Protein AF-0000000080184514 (afdb_homodimer)

Sequence (756 aa):
MTHKMFSLVLEAVDRIAASKIPPVKVVRAIERARHHLGQLQRRTVPASVGLLEMVIDGWVAQSITAAADLGVADALAQGPLSVEDLALAVDADVDALSRLMRALSTRGIFRRCRDGRYDLTPLAQPLRRDARISLAGWVRWAGSPQMRELWSHLSEGIRAGRCRSVEMQGQHLFDYLAGEPELHEIFNSAMTSVSELSLAPLMAAYDFNPYRTIVDVGGGHGRLLAAILAAAPKSHGILFDMPQVLAGAPTELGKHGISQRVRLVKGSFFDEVIPVGGDAYVIKDVLHDWPDQDASRILRNVRAAAGPGKHLLVIEPVIPQHNREFAGNWLDLDMFVTAGTRLRTADQYRELLERAGFQLKRVVETVSAFSVLEAEAIMTHKMFSLVLEAVDRIAASKIPPVKVVRAIERARHHLGQLQRRTVPASVGLLEMVIDGWVAQSITAAADLGVADALAQGPLSVEDLALAVDADVDALSRLMRALSTRGIFRRCRDGRYDLTPLAQPLRRDARISLAGWVRWAGSPQMRELWSHLSEGIRAGRCRSVEMQGQHLFDYLAGEPELHEIFNSAMTSVSELSLAPLMAAYDFNPYRTIVDVGGGHGRLLAAILAAAPKSHGILFDMPQVLAGAPTELGKHGISQRVRLVKGSFFDEVIPVGGDAYVIKDVLHDWPDQDASRILRNVRAAAGPGKHLLVIEPVIPQHNREFAGNWLDLDMFVTAGTRLRTADQYRELLERAGFQLKRVVETVSAFSVLEAEAI

InterPro domains:
  IPR001077 O-methyltransferase, C-terminal domain [PF00891] (151-359)
  IPR012967 Caffeic acid 3-O-methyltransferase-like, dimerisation domain [PF08100] (59-125)
  IPR016461 O-methyltransferase-like [PIRSF005739] (49-372)
  IPR016461 O-methyltransferase-like [PS51683] (52-377)
  IPR029063 S-adenosyl-L-methionine-dependent methyltransferase superfamily [G3DSA:3.40.50.150] (192-360)
  IPR029063 S-adenosyl-L-methionine-dependent methyltransferase superfamily [SSF53335] (133-373)
  IPR036388 Winged helix-like DNA-binding domain superfamily [G3DSA:1.10.10.10] (38-140)
  IPR036390 Winged helix DNA-binding domain superfamily [SSF46785] (52-130)

Organism: NCBI:txid722731

Solvent-accessible surface area (backbone atoms only — not comparable to full-atom values): 37688 Å² total; per-residue (Å²): 112,68,66,59,37,47,51,46,44,54,49,35,28,50,45,61,71,70,45,92,78,73,58,46,72,57,49,51,51,41,50,52,36,48,51,52,48,51,53,53,59,48,49,53,42,58,36,59,58,44,44,48,51,46,45,48,30,28,56,51,19,44,49,52,18,27,38,40,72,46,36,49,45,53,66,24,68,87,42,66,34,42,54,63,56,45,17,63,73,43,60,33,21,46,66,42,42,43,50,51,51,54,38,40,23,29,72,51,38,30,38,72,44,94,88,63,25,36,30,70,29,72,44,29,46,22,39,14,78,83,36,94,64,25,41,27,29,34,42,39,38,65,43,27,54,69,50,44,54,35,54,45,43,44,48,61,17,27,38,69,52,45,29,54,43,39,61,72,59,72,35,56,58,68,58,50,33,69,78,31,63,70,60,34,50,31,44,52,40,16,52,52,29,59,50,57,65,41,47,64,35,44,61,73,58,48,85,60,63,87,34,51,29,35,30,28,48,61,37,51,39,31,67,66,57,49,54,49,38,67,74,11,76,83,33,33,38,35,41,28,20,41,61,82,49,41,69,50,19,63,61,52,26,50,76,68,71,42,52,89,44,43,47,82,43,73,36,45,63,81,81,39,82,52,78,63,78,34,45,26,37,34,37,53,79,50,56,46,73,32,48,71,71,57,33,35,49,38,43,35,42,48,37,69,27,44,36,71,74,20,36,36,36,39,34,36,51,52,49,68,91,67,68,59,75,52,72,49,41,54,51,25,51,47,29,26,33,55,60,58,21,40,61,41,38,66,65,54,47,41,54,48,34,46,77,27,37,26,44,68,73,50,74,44,70,30,70,43,70,41,26,39,38,37,25,32,27,95,111,70,66,60,37,48,51,46,44,53,50,34,27,51,43,58,71,69,45,91,79,72,58,49,72,58,51,52,51,40,49,52,34,47,51,51,50,52,53,52,58,48,47,52,42,58,37,57,57,44,43,49,51,46,44,47,29,28,56,51,20,43,50,52,18,28,39,42,72,45,36,49,44,52,67,24,68,86,39,65,34,43,55,62,58,45,16,63,73,44,60,34,21,47,68,43,43,45,50,52,50,53,38,40,24,29,73,51,39,30,38,72,44,94,88,63,25,37,32,68,30,73,45,28,43,22,38,13,78,83,34,94,63,25,40,28,29,36,42,38,38,64,43,26,54,69,50,44,53,36,54,48,41,45,46,62,17,27,38,68,52,44,31,54,44,39,60,72,59,72,36,56,58,70,59,50,31,70,77,30,64,70,58,33,52,30,43,52,40,16,53,52,30,58,49,57,66,40,47,63,34,45,62,72,58,48,84,61,62,87,35,52,28,35,30,29,49,60,37,51,38,31,66,65,57,49,54,49,39,68,74,12,76,83,34,35,36,34,41,30,21,40,60,81,50,41,69,50,18,62,62,52,26,49,76,70,72,43,51,91,44,44,47,81,42,73,35,44,64,80,81,38,84,51,80,62,78,34,45,27,37,36,37,53,80,50,56,47,74,33,49,71,71,56,33,34,48,36,43,34,42,47,36,67,26,45,37,71,74,19,36,36,36,39,36,37,50,52,47,68,92,67,67,60,74,54,72,49,44,54,51,24,52,48,29,26,35,55,59,58,22,40,62,43,36,64,65,55,47,40,52,49,34,46,76,28,38,26,44,69,72,48,76,44,70,32,70,42,70,41,24,39,37,37,25,33,27,93

Foldseek 3Di:
DLVVLVVLLVVLVVDVVPDDFDDQVSLVSNLVSVQVVVVVVLVVDPVVVSVVVVVCVVVVLLLLLVCLVLQQQVLQVVHWDALVVSCVVSVHDSVVSLVSQVVNVVVVQWPQDPVRTIHGDPNVQLSHPPHPQHQSLQSNLCNPPLLVVLVVCLVVCVVVVAACQCVVVVDFLVVSVVVPVVSVVSVVVNVVNVVVVCQVQVLVFDQPQVWAEEEEAQCFLCLNVLSNCVSHVNHAYEYEEAPVRPVNNCVNNVVSPCNVRYHYDHDDLQPDQRAADTLEYEYEPPLQLDALVSSLSSLLSVLVRYDFFGKYKYKYQADDPDDGDAPQVVVQSSSRSRRVGGHYHPVRVQVSNVSSQKHFDDWTDTSHSIIITMIGGD/DLVVLVVLLVVLVVDVVPDDFDDQVSLVSNLVSVQVVVVVVLVVDPVVVSVVVVVCVVVVLLLLLVCLVLQQQVLQVVHWDALVVSCVVSVHDSVVSLVSQVVNVVVVQWPQDPVRTIHGDPNVQLSHPPHPQHQSLQSNLCNPPLLVVLVVCLVVCVVVVAACQCVVVVDFLVVSVVVPVVSVVSVVSNVVNVVVVCQVQVLVFDQPQVWAEEEEAQCFLCLNVLSNCVSHVNHAYEYEEAPVRPVNNCVNNVVSPCNVRYHYDHDDLQPDQRAADTLEYEYEPPLQLDALVSSLSSLLSVLVRYDFFGKYKYKYQADDPDDGDAPQVVVQSSSRSRRVGGHYHPVRVQVSNVSSQKHFDDWTDTSHSIIIGMIGGD

Radius of gyration: 28.35 Å; Cα contacts (8 Å, |Δi|>4): 1450; chains: 2; bounding box: 57×87×60 Å

Nearest PDB structures (foldseek):
  3gwz-assembly1_A  TM=9.069E-01  e=3.059E-30  Streptomyces lavendulae
  6clw-assembly1_A  TM=8.651E-01  e=8.054E-27  Streptomyces sp. CB03234
  7clf-assembly1_A  TM=8.806E-01  e=1.704E-23  Serratia marcescens
  4qvg-assembly1_A  TM=7.622E-01  e=1.685E-21  Streptosporangium sibiricum
  2r3s-assembly1_A  TM=8.358E-01  e=1.194E-18  Nostoc punctiforme PCC 73102

Structure (mmCIF, N/CA/C/O backbone):
data_AF-0000000080184514-model_v1
#
loop_
_entity.id
_entity.type
_entity.pdbx_description
1 polymer Hydroxyneurosporene-O-methyltransferase
#
loop_
_atom_site.group_PDB
_atom_site.id
_atom_site.type_symbol
_atom_site.label_atom_id
_atom_site.label_alt_id
_atom_site.label_comp_id
_atom_site.label_asym_id
_atom_site.label_entity_id
_atom_site.label_seq_id
_atom_site.pdbx_PDB_ins_code
_atom_site.Cartn_x
_atom_site.Cartn_y
_atom_site.Cartn_z
_atom_site.occupancy
_atom_site.B_iso_or_equiv
_atom_site.auth_seq_id
_atom_site.auth_comp_id
_atom_site.auth_asym_id
_atom_site.auth_atom_id
_atom_site.pdbx_PDB_model_num
ATOM 1 N N . MET A 1 1 ? -3.578 -16.391 26.484 1 45.56 1 MET A N 1
ATOM 2 C CA . MET A 1 1 ? -3.701 -16.531 25.031 1 45.56 1 MET A CA 1
ATOM 3 C C . MET A 1 1 ? -2.674 -15.664 24.312 1 45.56 1 MET A C 1
ATOM 5 O O . MET A 1 1 ? -1.978 -16.141 23.422 1 45.56 1 MET A O 1
ATOM 9 N N . THR A 1 2 ? -2.445 -14.516 24.953 1 51.78 2 THR A N 1
ATOM 10 C CA . THR A 1 2 ? -1.525 -13.555 24.344 1 51.78 2 THR A CA 1
ATOM 11 C C . THR A 1 2 ? -0.079 -14.008 24.531 1 51.78 2 THR A C 1
ATOM 13 O O . THR A 1 2 ? 0.718 -13.945 23.594 1 51.78 2 THR A O 1
ATOM 16 N N . HIS A 1 3 ? 0.178 -14.531 25.641 1 51.84 3 HIS A N 1
ATOM 17 C CA . HIS A 1 3 ? 1.541 -14.969 25.922 1 51.84 3 HIS A CA 1
ATOM 18 C C . HIS A 1 3 ? 1.922 -16.172 25.062 1 51.84 3 HIS A C 1
ATOM 20 O O . HIS A 1 3 ? 3.049 -16.266 24.578 1 51.84 3 HIS A O 1
ATOM 26 N N . LYS A 1 4 ? 1.099 -17.125 24.875 1 51.69 4 LYS A N 1
ATOM 27 C CA . LYS A 1 4 ? 1.35 -18.312 24.078 1 51.69 4 LYS A CA 1
ATOM 28 C C . LYS A 1 4 ? 1.573 -17.953 22.609 1 51.69 4 LYS A C 1
ATOM 30 O O . LYS A 1 4 ? 2.426 -18.547 21.953 1 51.69 4 LYS A O 1
ATOM 35 N N . MET A 1 5 ? 0.848 -16.953 22.312 1 54.66 5 MET A N 1
ATOM 36 C CA . MET A 1 5 ? 0.984 -16.516 20.922 1 54.66 5 MET A CA 1
ATOM 37 C C . MET A 1 5 ? 2.367 -15.922 20.672 1 54.66 5 MET A C 1
ATOM 39 O O . MET A 1 5 ? 2.979 -16.172 19.641 1 54.66 5 MET A O 1
ATOM 43 N N . PHE A 1 6 ? 2.852 -15.289 21.688 1 55.69 6 PHE A N 1
ATOM 44 C CA . PHE A 1 6 ? 4.168 -14.68 21.562 1 55.69 6 PHE A CA 1
ATOM 45 C C . PHE A 1 6 ? 5.258 -15.742 21.531 1 55.69 6 PHE A C 1
ATOM 47 O O . PHE A 1 6 ? 6.219 -15.633 20.766 1 55.69 6 PHE A O 1
ATOM 54 N N . SER A 1 7 ? 5.066 -16.656 22.328 1 55.72 7 SER A N 1
ATOM 55 C CA . SER A 1 7 ? 6.02 -17.766 22.328 1 55.72 7 SER A CA 1
ATOM 56 C C . SER A 1 7 ? 6.047 -18.469 20.969 1 55.72 7 SER A C 1
ATOM 58 O O . SER A 1 7 ? 7.117 -18.828 20.484 1 55.72 7 SER A O 1
ATOM 60 N N . LEU A 1 8 ? 4.961 -18.531 20.438 1 53.28 8 LEU A N 1
ATOM 61 C CA . LEU A 1 8 ? 4.867 -19.172 19.125 1 53.28 8 LEU A CA 1
ATOM 62 C C . LEU A 1 8 ? 5.547 -18.312 18.062 1 53.28 8 LEU A C 1
ATOM 64 O O . LEU A 1 8 ? 6.215 -18.844 17.172 1 53.28 8 LEU A O 1
ATOM 68 N N . VAL A 1 9 ? 5.371 -17.047 18.25 1 56.41 9 VAL A N 1
ATOM 69 C CA . VAL A 1 9 ? 6.004 -16.141 17.297 1 56.41 9 VAL A CA 1
ATOM 70 C C . VAL A 1 9 ? 7.523 -16.219 17.422 1 56.41 9 VAL A C 1
ATOM 72 O O . VAL A 1 9 ? 8.234 -16.297 16.422 1 56.41 9 VAL A O 1
ATOM 75 N N . LEU A 1 10 ? 7.945 -16.281 18.641 1 57.5 10 LEU A N 1
ATOM 76 C CA . LEU A 1 10 ? 9.383 -16.359 18.875 1 57.5 10 LEU A CA 1
ATOM 77 C C . LEU A 1 10 ? 9.938 -17.703 18.375 1 57.5 10 LEU A C 1
ATOM 79 O O . LEU A 1 10 ? 11.008 -17.75 17.766 1 57.5 10 LEU A O 1
ATOM 83 N N . GLU A 1 11 ? 9.234 -18.75 18.562 1 55.47 11 GLU A N 1
ATOM 84 C CA . GLU A 1 11 ? 9.625 -20.047 18.047 1 55.47 11 GLU A CA 1
ATOM 85 C C . GLU A 1 11 ? 9.641 -20.062 16.531 1 55.47 11 GLU A C 1
ATOM 87 O O . GLU A 1 11 ? 10.523 -20.656 15.914 1 55.47 11 GLU A O 1
ATOM 92 N N . ALA A 1 12 ? 8.641 -19.391 16.031 1 55.38 12 ALA A N 1
ATOM 93 C CA . ALA A 1 12 ? 8.555 -19.312 14.578 1 55.38 12 ALA A CA 1
ATOM 94 C C . ALA A 1 12 ? 9.766 -18.594 13.992 1 55.38 12 ALA A C 1
ATOM 96 O O . ALA A 1 12 ? 10.344 -19.031 13 1 55.38 12 ALA A O 1
ATOM 97 N N . VAL A 1 13 ? 10.133 -17.562 14.656 1 54.91 13 VAL A N 1
ATOM 98 C CA . VAL A 1 13 ? 11.289 -16.797 14.211 1 54.91 13 VAL A CA 1
ATOM 99 C C . VAL A 1 13 ? 12.539 -17.672 14.25 1 54.91 13 VAL A C 1
ATOM 101 O O . VAL A 1 13 ? 13.336 -17.672 13.312 1 54.91 13 VAL A O 1
ATOM 104 N N . ASP A 1 14 ? 12.602 -18.391 15.242 1 51.69 14 ASP A N 1
ATOM 105 C CA . ASP A 1 14 ? 13.758 -19.266 15.414 1 51.69 14 ASP A CA 1
ATOM 106 C C . ASP A 1 14 ? 13.773 -20.359 14.359 1 51.69 14 ASP A C 1
ATOM 108 O O . ASP A 1 14 ? 14.836 -20.703 13.828 1 51.69 14 ASP A O 1
ATOM 112 N N . ARG A 1 15 ? 12.703 -20.906 14.07 1 50.72 15 ARG A N 1
ATOM 113 C CA . ARG A 1 15 ? 12.602 -22.016 13.125 1 50.72 15 ARG A CA 1
ATOM 114 C C . ARG A 1 15 ? 12.82 -21.547 11.695 1 50.72 15 ARG A C 1
ATOM 116 O O . ARG A 1 15 ? 13.43 -22.25 10.883 1 50.72 15 ARG A O 1
ATOM 123 N N . ILE A 1 16 ? 12.32 -20.531 11.438 1 51.72 16 ILE A N 1
ATOM 124 C CA . ILE A 1 16 ? 12.508 -19.969 10.102 1 51.72 16 ILE A CA 1
ATOM 125 C C . ILE A 1 16 ? 13.984 -19.641 9.883 1 51.72 16 ILE A C 1
ATOM 127 O O . ILE A 1 16 ? 14.516 -19.844 8.789 1 51.72 16 ILE A O 1
ATOM 131 N N . ALA A 1 17 ? 14.609 -19.297 10.984 1 50.69 17 ALA A N 1
ATOM 132 C CA . ALA A 1 17 ? 16.047 -19 10.906 1 50.69 17 ALA A CA 1
ATOM 133 C C . ALA A 1 17 ? 16.859 -20.281 10.727 1 50.69 17 ALA A C 1
ATOM 135 O O . ALA A 1 17 ? 17.938 -20.25 10.133 1 50.69 17 ALA A O 1
ATOM 136 N N . ALA A 1 18 ? 16.375 -21.391 11.352 1 46.69 18 ALA A N 1
ATOM 137 C CA . ALA A 1 18 ? 17.125 -22.641 11.398 1 46.69 18 ALA A CA 1
ATOM 138 C C . ALA A 1 18 ? 16.828 -23.516 10.18 1 46.69 18 ALA A C 1
ATOM 140 O O . ALA A 1 18 ? 17.625 -24.391 9.828 1 46.69 18 ALA A O 1
ATOM 141 N N . SER A 1 19 ? 15.602 -23.656 9.758 1 51.62 19 SER A N 1
ATOM 142 C CA . SER A 1 19 ? 15.234 -24.688 8.797 1 51.62 19 SER A CA 1
ATOM 143 C C . SER A 1 19 ? 15.18 -24.125 7.375 1 51.62 19 SER A C 1
ATOM 145 O O . SER A 1 19 ? 14.922 -22.938 7.18 1 51.62 19 SER A O 1
ATOM 147 N N . LYS A 1 20 ? 15.562 -25 6.453 1 60.94 20 LYS A N 1
ATOM 148 C CA . LYS A 1 20 ? 15.445 -24.781 5.02 1 60.94 20 LYS A CA 1
ATOM 149 C C . LYS A 1 20 ? 13.992 -24.531 4.617 1 60.94 20 LYS A C 1
ATOM 151 O O . LYS A 1 20 ? 13.664 -23.5 4.039 1 60.94 20 LYS A O 1
ATOM 156 N N . ILE A 1 21 ? 12.945 -25.484 4.543 1 65.88 21 ILE A N 1
ATOM 157 C CA . ILE A 1 21 ? 11.523 -25.359 4.27 1 65.88 21 ILE A CA 1
ATOM 158 C C . ILE A 1 21 ? 10.719 -26 5.395 1 65.88 21 ILE A C 1
ATOM 160 O O . ILE A 1 21 ? 10.664 -27.234 5.504 1 65.88 21 ILE A O 1
ATOM 164 N N . PRO A 1 22 ? 10.117 -25.219 6.266 1 69.06 22 PRO A N 1
ATOM 165 C CA . PRO A 1 22 ? 9.344 -25.766 7.375 1 69.06 22 PRO A CA 1
ATOM 166 C C . PRO A 1 22 ? 8.086 -26.5 6.91 1 69.06 22 PRO A C 1
ATOM 168 O O . PRO A 1 22 ? 7.613 -26.266 5.793 1 69.06 22 PRO A O 1
ATOM 171 N N . PRO A 1 23 ? 7.625 -27.531 7.73 1 71.19 23 PRO A N 1
ATOM 172 C CA . PRO A 1 23 ? 6.367 -28.219 7.41 1 71.19 23 PRO A CA 1
ATOM 173 C C . PRO A 1 23 ? 5.18 -27.266 7.332 1 71.19 23 PRO A C 1
ATOM 175 O O . PRO A 1 23 ? 5.152 -26.25 8.039 1 71.19 23 PRO A O 1
ATOM 178 N N . VAL A 1 24 ? 4.219 -27.641 6.574 1 75 24 VAL A N 1
ATOM 179 C CA . VAL A 1 24 ? 3.037 -26.828 6.309 1 75 24 VAL A CA 1
ATOM 180 C C . VAL A 1 24 ? 2.32 -26.516 7.621 1 75 24 VAL A C 1
ATOM 182 O O . VAL A 1 24 ? 1.886 -25.375 7.836 1 75 24 VAL A O 1
ATOM 185 N N . LYS A 1 25 ? 2.207 -27.5 8.461 1 74 25 LYS A N 1
ATOM 186 C CA . LYS A 1 25 ? 1.497 -27.312 9.727 1 74 25 LYS A CA 1
ATOM 187 C C . LYS A 1 25 ? 2.152 -26.219 10.57 1 74 25 LYS A C 1
ATOM 189 O O . LYS A 1 25 ? 1.463 -25.453 11.25 1 74 25 LYS A O 1
ATOM 194 N N . VAL A 1 26 ? 3.473 -26.172 10.508 1 70.75 26 VAL A N 1
ATOM 195 C CA . VAL A 1 26 ? 4.219 -25.172 11.273 1 70.75 26 VAL A CA 1
ATOM 196 C C . VAL A 1 26 ? 3.996 -23.797 10.664 1 70.75 26 VAL A C 1
ATOM 198 O O . VAL A 1 26 ? 3.762 -22.828 11.391 1 70.75 26 VAL A O 1
ATOM 201 N N . VAL A 1 27 ? 3.984 -23.766 9.352 1 74.81 27 VAL A N 1
ATOM 202 C CA . VAL A 1 27 ? 3.791 -22.5 8.664 1 74.81 27 VAL A CA 1
ATOM 203 C C . VAL A 1 27 ? 2.385 -21.969 8.938 1 74.81 27 VAL A C 1
ATOM 205 O O . VAL A 1 27 ? 2.199 -20.781 9.18 1 74.81 27 VAL A O 1
ATOM 208 N N . ARG A 1 28 ? 1.46 -22.859 9.023 1 75.56 28 ARG A N 1
ATOM 209 C CA . ARG A 1 28 ? 0.087 -22.438 9.297 1 75.56 28 ARG A CA 1
ATOM 210 C C . ARG A 1 28 ? -0.058 -21.938 10.727 1 75.56 28 ARG A C 1
ATOM 212 O O . ARG A 1 28 ? -0.806 -20.984 10.977 1 75.56 28 ARG A O 1
ATOM 219 N N . ALA A 1 29 ? 0.657 -22.531 11.609 1 71.69 29 ALA A N 1
ATOM 220 C CA . ALA A 1 29 ? 0.646 -22.078 13 1 71.69 29 ALA A CA 1
ATOM 221 C C . ALA A 1 29 ? 1.256 -20.672 13.117 1 71.69 29 ALA A C 1
ATOM 223 O O . ALA A 1 29 ? 0.744 -19.828 13.844 1 71.69 29 ALA A O 1
ATOM 224 N N . ILE A 1 30 ? 2.275 -20.531 12.32 1 72.75 30 ILE A N 1
ATOM 225 C CA . ILE A 1 30 ? 2.932 -19.219 12.312 1 72.75 30 ILE A CA 1
ATOM 226 C C . ILE A 1 30 ? 1.993 -18.172 11.711 1 72.75 30 ILE A C 1
ATOM 228 O O . ILE A 1 30 ? 1.881 -17.062 12.234 1 72.75 30 ILE A O 1
ATOM 232 N N . GLU A 1 31 ? 1.34 -18.578 10.719 1 74.81 31 GLU A N 1
ATOM 233 C CA . GLU A 1 31 ? 0.401 -17.672 10.07 1 74.81 31 GLU A CA 1
ATOM 234 C C . GLU A 1 31 ? -0.722 -17.281 11.031 1 74.81 31 GLU A C 1
ATOM 236 O O . GLU A 1 31 ? -1.146 -16.109 11.047 1 74.81 31 GLU A O 1
ATOM 241 N N . ARG A 1 32 ? -1.168 -18.203 11.797 1 74.56 32 ARG A N 1
ATOM 242 C CA . ARG A 1 32 ? -2.205 -17.906 12.789 1 74.56 32 ARG A CA 1
ATOM 243 C C . ARG A 1 32 ? -1.691 -16.969 13.859 1 74.56 32 ARG A C 1
ATOM 245 O O . ARG A 1 32 ? -2.383 -16.016 14.242 1 74.56 32 ARG A O 1
ATOM 252 N N . ALA A 1 33 ? -0.494 -17.234 14.305 1 71.06 33 ALA A N 1
ATOM 253 C CA . ALA A 1 33 ? 0.121 -16.375 15.32 1 71.06 33 ALA A CA 1
ATOM 254 C C . ALA A 1 33 ? 0.327 -14.961 14.789 1 71.06 33 ALA A C 1
ATOM 256 O O . ALA A 1 33 ? 0.065 -13.984 15.5 1 71.06 33 ALA A O 1
ATOM 257 N N . ARG A 1 34 ? 0.729 -14.984 13.562 1 73.25 34 ARG A N 1
ATOM 258 C CA . ARG A 1 34 ? 0.958 -13.688 12.922 1 73.25 34 ARG A CA 1
ATOM 259 C C . ARG A 1 34 ? -0.346 -12.914 12.781 1 73.25 34 ARG A C 1
ATOM 261 O O . ARG A 1 34 ? -0.372 -11.695 12.969 1 73.25 34 ARG A O 1
ATOM 268 N N . HIS A 1 35 ? -1.324 -13.633 12.445 1 72.19 35 HIS A N 1
ATOM 269 C CA . HIS A 1 35 ? -2.639 -13.008 12.312 1 72.19 35 HIS A CA 1
ATOM 270 C C . HIS A 1 35 ? -3.076 -12.367 13.625 1 72.19 35 HIS A C 1
ATOM 272 O O . HIS A 1 35 ? -3.498 -11.203 13.641 1 72.19 35 HIS A O 1
ATOM 278 N N . HIS A 1 36 ? -2.883 -12.984 14.672 1 70.5 36 HIS A N 1
ATOM 279 C CA . HIS A 1 36 ? -3.301 -12.477 15.977 1 70.5 36 HIS A CA 1
ATOM 280 C C . HIS A 1 36 ? -2.396 -11.336 16.438 1 70.5 36 HIS A C 1
ATOM 282 O O . HIS A 1 36 ? -2.867 -10.375 17.047 1 70.5 36 HIS A O 1
ATOM 288 N N . LEU A 1 37 ? -1.144 -11.461 16.125 1 70.25 37 LEU A N 1
ATOM 289 C CA . LEU A 1 37 ? -0.208 -10.391 16.453 1 70.25 37 LEU A CA 1
ATOM 290 C C . LEU A 1 37 ? -0.55 -9.117 15.68 1 70.25 37 LEU A C 1
ATOM 292 O O . LEU A 1 37 ? -0.468 -8.016 16.234 1 70.25 37 LEU A O 1
ATOM 296 N N . GLY A 1 38 ? -0.906 -9.312 14.469 1 72.25 38 GLY A N 1
ATOM 297 C CA . GLY A 1 38 ? -1.334 -8.18 13.664 1 72.25 38 GLY A CA 1
ATOM 298 C C . GLY A 1 38 ? -2.572 -7.496 14.211 1 72.25 38 GLY A C 1
ATOM 299 O O . GLY A 1 38 ? -2.648 -6.266 14.234 1 72.25 38 GLY A O 1
ATOM 300 N N . GLN A 1 39 ? -3.467 -8.344 14.703 1 70.56 39 GLN A N 1
ATOM 301 C CA . GLN A 1 39 ? -4.676 -7.797 15.305 1 70.56 39 GLN A CA 1
ATOM 302 C C . GLN A 1 39 ? -4.348 -7.012 16.578 1 70.56 39 GLN A C 1
ATOM 304 O O . GLN A 1 39 ? -4.922 -5.945 16.812 1 70.56 39 GLN A O 1
ATOM 309 N N . LEU A 1 40 ? -3.438 -7.527 17.297 1 69 40 LEU A N 1
ATOM 310 C CA . LEU A 1 40 ? -3.025 -6.852 18.516 1 69 40 LEU A CA 1
ATOM 311 C C . LEU A 1 40 ? -2.334 -5.527 18.203 1 69 40 LEU A C 1
ATOM 313 O O . LEU A 1 40 ? -2.58 -4.52 18.875 1 69 40 LEU A O 1
ATOM 317 N N . GLN A 1 41 ? -1.504 -5.566 17.234 1 73.12 41 GLN A N 1
ATOM 318 C CA . GLN A 1 41 ? -0.788 -4.359 16.828 1 73.12 41 GLN A CA 1
ATOM 319 C C . GLN A 1 41 ? -1.756 -3.268 16.375 1 73.12 41 GLN A C 1
ATOM 321 O O . GLN A 1 41 ? -1.558 -2.092 16.688 1 73.12 41 GLN A O 1
ATOM 326 N N . ARG A 1 42 ? -2.775 -3.689 15.773 1 73.88 42 ARG A N 1
ATOM 327 C CA . ARG A 1 42 ? -3.756 -2.732 15.273 1 73.88 42 ARG A CA 1
ATOM 328 C C . ARG A 1 42 ? -4.539 -2.102 16.422 1 73.88 42 ARG A C 1
ATOM 330 O O . ARG A 1 42 ? -5.008 -0.96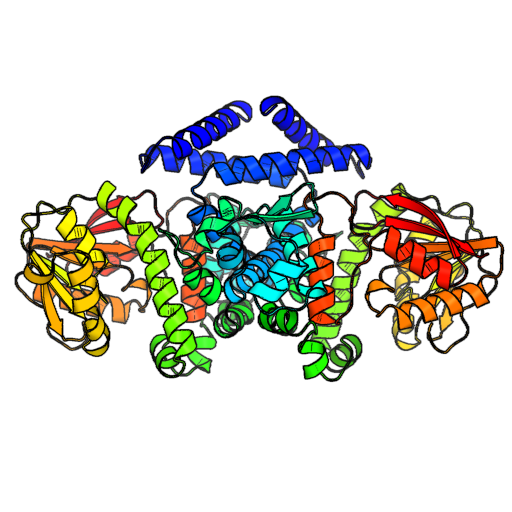7 16.312 1 73.88 42 ARG A O 1
ATOM 337 N N . ARG A 1 43 ? -4.625 -2.805 17.469 1 73.12 43 ARG A N 1
ATOM 338 C CA . ARG A 1 43 ? -5.402 -2.32 18.609 1 73.12 43 ARG A CA 1
ATOM 339 C C . ARG A 1 43 ? -4.59 -1.343 19.453 1 73.12 43 ARG A C 1
ATOM 341 O O . ARG A 1 43 ? -5.109 -0.762 20.406 1 73.12 43 ARG A O 1
ATOM 348 N N . THR A 1 44 ? -3.348 -1.173 19.031 1 76.38 44 THR A N 1
ATOM 349 C CA . THR A 1 44 ? -2.484 -0.289 19.797 1 76.38 44 THR A CA 1
ATOM 350 C C . THR A 1 44 ? -2.668 1.162 19.375 1 76.38 44 THR A C 1
ATOM 352 O O . THR A 1 44 ? -2.082 2.07 19.969 1 76.38 44 THR A O 1
ATOM 355 N N . VAL A 1 45 ? -3.516 1.421 18.375 1 79.75 45 VAL A N 1
ATOM 356 C CA . VAL A 1 45 ? -3.768 2.777 17.891 1 79.75 45 VAL A CA 1
ATOM 357 C C . VAL A 1 45 ? -5.262 2.963 17.641 1 79.75 45 VAL A C 1
ATOM 359 O O . VAL A 1 45 ? -5.984 1.992 17.391 1 79.75 45 VAL A O 1
ATOM 362 N N . PRO A 1 46 ? -5.656 4.215 17.766 1 83 46 PRO A N 1
ATOM 363 C CA . PRO A 1 46 ? -7.043 4.465 17.375 1 83 46 PRO A CA 1
ATOM 364 C C . PRO A 1 46 ? -7.336 4.008 15.945 1 83 46 PRO A C 1
ATOM 366 O O . PRO A 1 46 ? -6.441 4.004 15.094 1 83 46 PRO A O 1
ATOM 369 N N . ALA A 1 47 ? -8.609 3.627 15.68 1 87.38 47 ALA A N 1
ATOM 370 C CA . ALA A 1 47 ? -9.039 3.08 14.398 1 87.38 47 ALA A CA 1
ATOM 371 C C . ALA A 1 47 ? -8.664 4.016 13.25 1 87.38 47 ALA A C 1
ATOM 373 O O . ALA A 1 47 ? -8.242 3.562 12.188 1 87.38 47 ALA A O 1
ATOM 374 N N . SER A 1 48 ? -8.805 5.309 13.477 1 88.31 48 SER A N 1
ATOM 375 C CA . SER A 1 48 ? -8.5 6.289 12.445 1 88.31 48 SER A CA 1
ATOM 376 C C . SER A 1 48 ? -7.023 6.254 12.062 1 88.31 48 SER A C 1
ATOM 378 O O . SER A 1 48 ? -6.68 6.27 10.875 1 88.31 48 SER A O 1
ATOM 380 N N . VAL A 1 49 ? -6.16 6.117 13.047 1 86.25 49 VAL A N 1
ATOM 381 C CA . VAL A 1 49 ? -4.723 6.086 12.805 1 86.25 49 VAL A CA 1
ATOM 382 C C . VAL A 1 49 ? -4.344 4.777 12.109 1 86.25 49 VAL A C 1
ATOM 384 O O . VAL A 1 49 ? -3.527 4.773 11.188 1 86.25 49 VAL A O 1
ATOM 387 N N . GLY A 1 50 ? -4.938 3.662 12.602 1 88.44 50 GLY A N 1
ATOM 388 C CA . GLY A 1 50 ? -4.691 2.383 11.953 1 88.44 50 GLY A CA 1
ATOM 389 C C . GLY A 1 50 ? -5.078 2.369 10.484 1 88.44 50 GLY A C 1
ATOM 390 O O . GLY A 1 50 ? -4.324 1.872 9.648 1 88.44 50 GLY A O 1
ATOM 391 N N . LEU A 1 51 ? -6.25 2.898 10.211 1 92.38 51 LEU A N 1
ATOM 392 C CA . LEU A 1 51 ? -6.723 2.961 8.828 1 92.38 51 LEU A CA 1
ATOM 393 C C . LEU A 1 51 ? -5.824 3.859 7.988 1 92.38 51 LEU A C 1
ATOM 395 O O . LEU A 1 51 ? -5.504 3.531 6.844 1 92.38 51 LEU A O 1
ATOM 399 N N . LEU A 1 52 ? -5.418 4.965 8.562 1 90.5 52 LEU A N 1
ATOM 400 C CA . LEU A 1 52 ? -4.512 5.879 7.875 1 90.5 52 LEU A CA 1
ATOM 401 C C . LEU A 1 52 ? -3.207 5.176 7.512 1 90.5 52 LEU A C 1
ATOM 403 O O . LEU A 1 52 ? -2.709 5.324 6.395 1 90.5 52 LEU A O 1
ATOM 407 N N . GLU A 1 53 ? -2.699 4.414 8.406 1 89.81 53 GLU A N 1
ATOM 408 C CA . GLU A 1 53 ? -1.454 3.688 8.188 1 89.81 53 GLU A CA 1
ATOM 409 C C . GLU A 1 53 ? -1.6 2.686 7.043 1 89.81 53 GLU A C 1
ATOM 411 O O . GLU A 1 53 ? -0.677 2.51 6.242 1 89.81 53 GLU A O 1
ATOM 416 N N . MET A 1 54 ? -2.725 2.043 6.961 1 93.5 54 MET A N 1
ATOM 417 C CA . MET A 1 54 ? -2.961 1.062 5.906 1 93.5 54 MET A CA 1
ATOM 418 C C . MET A 1 54 ? -3 1.735 4.535 1 93.5 54 MET A C 1
ATOM 420 O O . MET A 1 54 ? -2.525 1.17 3.549 1 93.5 54 MET A O 1
ATOM 424 N N . VAL A 1 55 ? -3.549 2.904 4.488 1 94.75 55 VAL A N 1
ATOM 425 C CA . VAL A 1 55 ? -3.617 3.629 3.221 1 94.75 55 VAL A CA 1
ATOM 426 C C . VAL A 1 55 ? -2.232 4.16 2.854 1 94.75 55 VAL A C 1
ATOM 428 O O . VAL A 1 55 ? -1.834 4.117 1.688 1 94.75 55 VAL A O 1
ATOM 431 N N . ILE A 1 56 ? -1.478 4.574 3.832 1 94.31 56 ILE A N 1
ATOM 432 C CA . ILE A 1 56 ? -0.121 5.07 3.625 1 94.31 56 ILE A CA 1
ATOM 433 C C . ILE A 1 56 ? 0.765 3.943 3.1 1 94.31 56 ILE A C 1
ATOM 435 O O . ILE A 1 56 ? 1.72 4.191 2.359 1 94.31 56 ILE A O 1
ATOM 439 N N . ASP A 1 57 ? 0.418 2.715 3.424 1 95.44 57 ASP A N 1
ATOM 440 C CA . ASP A 1 57 ? 1.183 1.57 2.938 1 95.44 57 ASP A CA 1
ATOM 441 C C . ASP A 1 57 ? 1.199 1.529 1.412 1 95.44 57 ASP A C 1
ATOM 443 O O . ASP A 1 57 ? 2.084 0.916 0.812 1 95.44 57 ASP A O 1
ATOM 447 N N . GLY A 1 58 ? 0.206 2.16 0.762 1 96.38 58 GLY A N 1
ATOM 448 C CA . GLY A 1 58 ? 0.269 2.324 -0.682 1 96.38 58 GLY A CA 1
ATOM 449 C C . GLY A 1 58 ? 1.476 3.119 -1.141 1 96.38 58 GLY A C 1
ATOM 450 O O . GLY A 1 58 ? 2.092 2.793 -2.158 1 96.38 58 GLY A O 1
ATOM 451 N N . TRP A 1 59 ? 1.815 4.168 -0.371 1 96.56 59 TRP A N 1
ATOM 452 C CA . TRP A 1 59 ? 3.008 4.961 -0.656 1 96.56 59 TRP A CA 1
ATOM 453 C C . TRP A 1 59 ? 4.273 4.145 -0.41 1 96.56 59 TRP A C 1
ATOM 455 O O . TRP A 1 59 ? 5.25 4.266 -1.152 1 96.56 59 TRP A O 1
ATOM 465 N N . VAL A 1 60 ? 4.223 3.318 0.618 1 96.75 60 VAL A N 1
ATOM 466 C CA . VAL A 1 60 ? 5.363 2.469 0.938 1 96.75 60 VAL A CA 1
ATOM 467 C C . VAL A 1 60 ? 5.648 1.523 -0.227 1 96.75 60 VAL A C 1
ATOM 469 O O . VAL A 1 60 ? 6.793 1.405 -0.675 1 96.75 60 VAL A O 1
ATOM 472 N N . ALA A 1 61 ? 4.602 0.922 -0.701 1 97.38 61 ALA A N 1
ATOM 473 C CA . ALA A 1 61 ? 4.742 -0.015 -1.813 1 97.38 61 ALA A CA 1
ATOM 474 C C . ALA A 1 61 ? 5.352 0.669 -3.033 1 97.38 61 ALA A C 1
ATOM 476 O O . ALA A 1 61 ? 6.266 0.133 -3.66 1 97.38 61 ALA A O 1
ATOM 477 N N . GLN A 1 62 ? 4.859 1.835 -3.354 1 97.25 62 GLN A N 1
ATOM 478 C CA . GLN A 1 62 ? 5.375 2.551 -4.516 1 97.25 62 GLN A CA 1
ATOM 479 C C . GLN A 1 62 ? 6.816 2.992 -4.297 1 97.25 62 GLN A C 1
ATOM 481 O O . GLN A 1 62 ? 7.605 3.055 -5.246 1 97.25 62 GLN A O 1
ATOM 486 N N . SER A 1 63 ? 7.148 3.322 -3.096 1 98.25 63 SER A N 1
ATOM 487 C CA . SER A 1 63 ? 8.516 3.717 -2.771 1 98.25 63 SER A CA 1
ATOM 488 C C . SER A 1 63 ? 9.477 2.541 -2.906 1 98.25 63 SER A C 1
ATOM 490 O O . SER A 1 63 ? 10.633 2.717 -3.299 1 98.25 63 SER A O 1
ATOM 492 N N . ILE A 1 64 ? 9.031 1.351 -2.541 1 98.19 64 ILE A N 1
ATOM 493 C CA . ILE A 1 64 ? 9.828 0.145 -2.75 1 98.19 64 ILE A CA 1
ATOM 494 C C . ILE A 1 64 ? 10.07 -0.063 -4.242 1 98.19 64 ILE A C 1
ATOM 496 O O . ILE A 1 64 ? 11.18 -0.4 -4.656 1 98.19 64 ILE A O 1
ATOM 500 N N . THR A 1 65 ? 9.039 0.165 -5.031 1 97.44 65 THR A N 1
ATOM 501 C CA . THR A 1 65 ? 9.172 0.08 -6.48 1 97.44 65 THR A CA 1
ATOM 502 C C . THR A 1 65 ? 10.219 1.066 -6.988 1 97.44 65 THR A C 1
ATOM 504 O O . THR A 1 65 ? 11.031 0.727 -7.848 1 97.44 65 THR A O 1
ATOM 507 N N . ALA A 1 66 ? 10.203 2.271 -6.488 1 97.56 66 ALA A N 1
ATOM 508 C CA . ALA A 1 66 ? 11.188 3.273 -6.891 1 97.56 66 ALA A CA 1
ATOM 509 C C . ALA A 1 66 ? 12.602 2.814 -6.566 1 97.56 66 ALA A C 1
ATOM 511 O O . ALA A 1 66 ? 13.523 2.992 -7.371 1 97.56 66 ALA A O 1
ATOM 512 N N . ALA A 1 67 ? 12.797 2.254 -5.387 1 98.38 67 ALA A N 1
ATOM 513 C CA . ALA A 1 67 ? 14.102 1.74 -5 1 98.38 67 ALA A CA 1
ATOM 514 C C . ALA A 1 67 ? 14.562 0.639 -5.953 1 98.38 67 ALA A C 1
ATOM 516 O O . ALA A 1 67 ? 15.742 0.573 -6.312 1 98.38 67 ALA A O 1
ATOM 517 N N . ALA A 1 68 ? 13.656 -0.24 -6.316 1 97 68 ALA A N 1
ATOM 518 C CA . ALA A 1 68 ? 13.961 -1.31 -7.262 1 97 68 ALA A CA 1
ATOM 519 C C . ALA A 1 68 ? 14.312 -0.745 -8.633 1 97 68 ALA A C 1
ATOM 521 O O . ALA A 1 68 ? 15.273 -1.186 -9.266 1 97 68 ALA A O 1
ATOM 522 N N . ASP A 1 69 ? 13.547 0.234 -9.117 1 95.75 69 ASP A N 1
ATOM 523 C CA . ASP A 1 69 ? 13.781 0.885 -10.398 1 95.75 69 ASP A CA 1
ATOM 524 C C . ASP A 1 69 ? 15.164 1.53 -10.445 1 95.75 69 ASP A C 1
ATOM 526 O O . ASP A 1 69 ? 15.859 1.472 -11.461 1 95.75 69 ASP A O 1
ATOM 530 N N . LEU A 1 70 ? 15.5 2.131 -9.359 1 97.44 70 LEU A N 1
ATOM 531 C CA . LEU A 1 70 ? 16.75 2.877 -9.297 1 97.44 70 LEU A CA 1
ATOM 532 C C . LEU A 1 70 ? 17.938 1.935 -9.125 1 97.44 70 LEU A C 1
ATOM 534 O O . LEU A 1 70 ? 19.078 2.316 -9.391 1 97.44 70 LEU A O 1
ATOM 538 N N . GLY A 1 71 ? 17.672 0.731 -8.648 1 97.81 71 GLY A N 1
ATOM 539 C CA . GLY A 1 71 ? 18.75 -0.215 -8.398 1 97.81 71 GLY A CA 1
ATOM 540 C C . GLY A 1 71 ? 19.484 0.035 -7.094 1 97.81 71 GLY A C 1
ATOM 541 O O . GLY A 1 71 ? 20.688 -0.188 -7 1 97.81 71 GLY A O 1
ATOM 542 N N . VAL A 1 72 ? 18.75 0.485 -6.07 1 98.5 72 VAL A N 1
ATOM 543 C CA . VAL A 1 72 ? 19.359 0.874 -4.801 1 98.5 72 VAL A CA 1
ATOM 544 C C . VAL A 1 72 ? 19.969 -0.352 -4.117 1 98.5 72 VAL A C 1
ATOM 546 O O . VAL A 1 72 ? 21.094 -0.298 -3.619 1 98.5 72 VAL A O 1
ATOM 549 N N . ALA A 1 73 ? 19.203 -1.438 -4.062 1 98.31 73 ALA A N 1
ATOM 550 C CA . ALA A 1 73 ? 19.688 -2.645 -3.396 1 98.31 73 ALA A CA 1
ATOM 551 C C . ALA A 1 73 ? 20.953 -3.176 -4.074 1 98.31 73 ALA A C 1
ATOM 553 O O . ALA A 1 73 ? 21.875 -3.645 -3.402 1 98.31 73 ALA A O 1
ATOM 554 N N . ASP A 1 74 ? 21 -3.098 -5.391 1 98.19 74 ASP A N 1
ATOM 555 C CA . ASP A 1 74 ? 22.188 -3.525 -6.121 1 98.19 74 ASP A CA 1
ATOM 556 C C . ASP A 1 74 ? 23.391 -2.676 -5.746 1 98.19 74 ASP A C 1
ATOM 558 O O . ASP A 1 74 ? 24.5 -3.201 -5.559 1 98.19 74 ASP A O 1
ATOM 562 N N . ALA A 1 75 ? 23.172 -1.393 -5.676 1 98.25 75 ALA A N 1
ATOM 563 C CA . ALA A 1 75 ? 24.25 -0.461 -5.363 1 98.25 75 ALA A CA 1
ATOM 564 C C . ALA A 1 75 ? 24.797 -0.699 -3.953 1 98.25 75 ALA A C 1
ATOM 566 O O . ALA A 1 75 ? 25.984 -0.489 -3.691 1 98.25 75 ALA A O 1
ATOM 567 N N . LEU A 1 76 ? 23.969 -1.155 -3.049 1 98 76 LEU A N 1
ATOM 568 C CA . LEU A 1 76 ? 24.344 -1.326 -1.649 1 98 76 LEU A CA 1
ATOM 569 C C . LEU A 1 76 ? 24.844 -2.744 -1.391 1 98 76 LEU A C 1
ATOM 571 O O . LEU A 1 76 ? 25.203 -3.084 -0.26 1 98 76 LEU A O 1
ATOM 575 N N . ALA A 1 77 ? 24.891 -3.566 -2.398 1 96.38 77 ALA A N 1
ATOM 576 C CA . ALA A 1 77 ? 25.234 -4.977 -2.244 1 96.38 77 ALA A CA 1
ATOM 577 C C . ALA A 1 77 ? 26.656 -5.137 -1.717 1 96.38 77 ALA A C 1
ATOM 579 O O . ALA A 1 77 ? 26.953 -6.109 -1.017 1 96.38 77 ALA A O 1
ATOM 580 N N . GLN A 1 78 ? 27.484 -4.18 -2.012 1 94.25 78 GLN A N 1
ATOM 581 C CA . GLN A 1 78 ? 28.891 -4.305 -1.63 1 94.25 78 GLN A CA 1
ATOM 582 C C . GLN A 1 78 ? 29.172 -3.596 -0.306 1 94.25 78 GLN A C 1
ATOM 584 O O . GLN A 1 78 ? 30.312 -3.553 0.157 1 94.25 78 GLN A O 1
ATOM 589 N N . GLY A 1 79 ? 28.172 -3.008 0.291 1 95.94 79 GLY A N 1
ATOM 590 C CA . GLY A 1 79 ? 28.344 -2.365 1.584 1 95.94 79 GLY A CA 1
ATOM 591 C C . GLY A 1 79 ? 27.656 -1.019 1.677 1 95.94 79 GLY A C 1
ATOM 592 O O . GLY A 1 79 ? 27.062 -0.549 0.7 1 95.94 79 GLY A O 1
ATOM 593 N N . PRO A 1 80 ? 27.734 -0.453 2.865 1 97.62 80 PRO A N 1
ATOM 594 C CA . PRO A 1 80 ? 27.031 0.809 3.119 1 97.62 80 PRO A CA 1
ATOM 595 C C . PRO A 1 80 ? 27.594 1.971 2.305 1 97.62 80 PRO A C 1
ATOM 597 O O . PRO A 1 80 ? 28.812 2.047 2.09 1 97.62 80 PRO A O 1
ATOM 600 N N . LEU A 1 81 ? 26.781 2.861 1.871 1 98.44 81 LEU A N 1
ATOM 601 C CA . LEU A 1 81 ? 27.156 4.059 1.126 1 98.44 81 LEU A CA 1
ATOM 602 C C . LEU A 1 81 ? 26.516 5.301 1.732 1 98.44 81 LEU A C 1
ATOM 604 O O . LEU A 1 81 ? 25.422 5.223 2.314 1 98.44 81 LEU A O 1
ATOM 608 N N . SER A 1 82 ? 27.234 6.43 1.595 1 98.06 82 SER A N 1
ATOM 609 C CA . SER A 1 82 ? 26.578 7.711 1.868 1 98.06 82 SER A CA 1
ATOM 610 C C . SER A 1 82 ? 25.484 7.996 0.857 1 98.06 82 SER A C 1
ATOM 612 O O . SER A 1 82 ? 25.453 7.398 -0.221 1 98.06 82 SER A O 1
ATOM 614 N N . VAL A 1 83 ? 24.609 8.836 1.226 1 97.62 83 VAL A N 1
ATOM 615 C CA . VAL A 1 83 ? 23.531 9.148 0.303 1 97.62 83 VAL A CA 1
ATOM 616 C C . VAL A 1 83 ? 24.094 9.781 -0.966 1 97.62 83 VAL A C 1
ATOM 618 O O . VAL A 1 83 ? 23.578 9.562 -2.062 1 97.62 83 VAL A O 1
ATOM 621 N N . GLU A 1 84 ? 25.156 10.555 -0.849 1 98.25 84 GLU A N 1
ATOM 622 C CA . GLU A 1 84 ? 25.812 11.164 -2.006 1 98.25 84 GLU A CA 1
ATOM 623 C C . GLU A 1 84 ? 26.391 10.102 -2.934 1 98.25 84 GLU A C 1
ATOM 625 O O . GLU A 1 84 ? 26.203 10.156 -4.148 1 98.25 84 GLU A O 1
ATOM 630 N N . ASP A 1 85 ? 27.094 9.141 -2.369 1 98.44 85 ASP A N 1
ATOM 631 C CA . ASP A 1 85 ? 27.672 8.062 -3.156 1 98.44 85 ASP A CA 1
ATOM 632 C C . ASP A 1 85 ? 26.594 7.18 -3.775 1 98.44 85 ASP A C 1
ATOM 634 O O . ASP A 1 85 ? 26.734 6.715 -4.91 1 98.44 85 ASP A O 1
ATOM 638 N N . LEU A 1 86 ? 25.609 6.957 -2.984 1 98.5 86 LEU A N 1
ATOM 639 C CA . LEU A 1 86 ? 24.5 6.152 -3.477 1 98.5 86 LEU A CA 1
ATOM 640 C C . LEU A 1 86 ? 23.812 6.844 -4.648 1 98.5 86 LEU A C 1
ATOM 642 O O . LEU A 1 86 ? 23.453 6.195 -5.637 1 98.5 86 LEU A O 1
ATOM 646 N N . ALA A 1 87 ? 23.594 8.148 -4.516 1 98.5 87 ALA A N 1
ATOM 647 C CA . ALA A 1 87 ? 22.969 8.93 -5.578 1 98.5 87 ALA A CA 1
ATOM 648 C C . ALA A 1 87 ? 23.766 8.852 -6.871 1 98.5 87 ALA A C 1
ATOM 650 O O . ALA A 1 87 ? 23.203 8.75 -7.961 1 98.5 87 ALA A O 1
ATOM 651 N N . LEU A 1 88 ? 25.031 8.914 -6.766 1 98.06 88 LEU A N 1
ATOM 652 C CA . LEU A 1 88 ? 25.922 8.789 -7.922 1 98.06 88 LEU A CA 1
ATOM 653 C C . LEU A 1 88 ? 25.797 7.398 -8.539 1 98.06 88 LEU A C 1
ATOM 655 O O . LEU A 1 88 ? 25.719 7.266 -9.766 1 98.06 88 LEU A O 1
ATOM 659 N N . ALA A 1 89 ? 25.797 6.418 -7.703 1 98.12 89 ALA A N 1
ATOM 660 C CA . ALA A 1 89 ? 25.766 5.027 -8.156 1 98.12 89 ALA A CA 1
ATOM 661 C C . ALA A 1 89 ? 24.484 4.719 -8.922 1 98.12 89 ALA A C 1
ATOM 663 O O . ALA A 1 89 ? 24.484 3.916 -9.859 1 98.12 89 ALA A O 1
ATOM 664 N N . VAL A 1 90 ? 23.375 5.352 -8.516 1 98 90 VAL A N 1
ATOM 665 C CA . VAL A 1 90 ? 22.094 4.98 -9.117 1 98 90 VAL A CA 1
ATOM 666 C C . VAL A 1 90 ? 21.609 6.113 -10.016 1 98 90 VAL A C 1
ATOM 668 O O . VAL A 1 90 ? 20.469 6.086 -10.484 1 98 90 VAL A O 1
ATOM 671 N N . ASP A 1 91 ? 22.375 7.145 -10.219 1 97.75 91 ASP A N 1
ATOM 672 C CA . ASP A 1 91 ? 22.062 8.289 -11.07 1 97.75 91 ASP A CA 1
ATOM 673 C C . ASP A 1 91 ? 20.766 8.977 -10.617 1 97.75 91 ASP A C 1
ATOM 675 O O . ASP A 1 91 ? 19.828 9.109 -11.398 1 97.75 91 ASP A O 1
ATOM 679 N N . ALA A 1 92 ? 20.766 9.43 -9.383 1 97.81 92 ALA A N 1
ATOM 680 C CA . ALA A 1 92 ? 19.594 10.078 -8.805 1 97.81 92 ALA A CA 1
ATOM 681 C C . ALA A 1 92 ? 19.984 11.391 -8.125 1 97.81 92 ALA A C 1
ATOM 683 O O . ALA A 1 92 ? 21.156 11.656 -7.898 1 97.81 92 ALA A O 1
ATOM 684 N N . ASP A 1 93 ? 19.031 12.227 -7.965 1 97.75 93 ASP A N 1
ATOM 685 C CA . ASP A 1 93 ? 19.203 13.461 -7.207 1 97.75 93 ASP A CA 1
ATOM 686 C C . ASP A 1 93 ? 19.438 13.164 -5.727 1 97.75 93 ASP A C 1
ATOM 688 O O . ASP A 1 93 ? 18.703 12.383 -5.121 1 97.75 93 ASP A O 1
ATOM 692 N N . VAL A 1 94 ? 20.422 13.797 -5.137 1 97.81 94 VAL A N 1
ATOM 693 C CA . VAL A 1 94 ? 20.859 13.492 -3.781 1 97.81 94 VAL A CA 1
ATOM 694 C C . VAL A 1 94 ? 19.75 13.781 -2.787 1 97.81 94 VAL A C 1
ATOM 696 O O . VAL A 1 94 ? 19.453 12.969 -1.91 1 97.81 94 VAL A O 1
ATOM 699 N N . ASP A 1 95 ? 19.109 14.891 -2.889 1 95.5 95 ASP A N 1
ATOM 700 C CA . ASP A 1 95 ? 18.078 15.289 -1.938 1 95.5 95 ASP A CA 1
ATOM 701 C C . ASP A 1 95 ? 16.859 14.375 -2.033 1 95.5 95 ASP A C 1
ATOM 703 O O . ASP A 1 95 ? 16.359 13.898 -1.015 1 95.5 95 ASP A O 1
ATOM 707 N N . ALA A 1 96 ? 16.391 14.195 -3.26 1 96.12 96 ALA A N 1
ATOM 708 C CA . ALA A 1 96 ? 15.219 13.344 -3.473 1 96.12 96 ALA A CA 1
ATOM 709 C C . ALA A 1 96 ? 15.492 11.914 -3.01 1 96.12 96 ALA A C 1
ATOM 711 O O . ALA A 1 96 ? 14.641 11.289 -2.375 1 96.12 96 ALA A O 1
ATOM 712 N N . LEU A 1 97 ? 16.672 11.414 -3.303 1 97.88 97 LEU A N 1
ATOM 713 C CA . LEU A 1 97 ? 17.031 10.062 -2.879 1 97.88 97 LEU A CA 1
ATOM 714 C C . LEU A 1 97 ? 17.109 9.977 -1.358 1 97.88 97 LEU A C 1
ATOM 716 O O . LEU A 1 97 ? 16.719 8.961 -0.771 1 97.88 97 LEU A O 1
ATOM 720 N N . SER A 1 98 ? 17.641 10.984 -0.75 1 96.75 98 SER A N 1
ATOM 721 C CA . SER A 1 98 ? 17.734 11.008 0.706 1 96.75 98 SER A CA 1
ATOM 722 C C . SER A 1 98 ? 16.359 10.875 1.358 1 96.75 98 SER A C 1
ATOM 724 O O . SER A 1 98 ? 16.219 10.18 2.363 1 96.75 98 SER A O 1
ATOM 726 N N . ARG A 1 99 ? 15.359 11.516 0.861 1 96.19 99 ARG A N 1
ATOM 727 C CA . ARG A 1 99 ? 14 11.445 1.386 1 96.19 99 ARG A CA 1
ATOM 728 C C . ARG A 1 99 ? 13.43 10.039 1.229 1 96.19 99 ARG A C 1
ATOM 730 O O . ARG A 1 99 ? 12.773 9.523 2.139 1 96.19 99 ARG A O 1
ATOM 737 N N . LEU A 1 100 ? 13.688 9.453 0.051 1 97.5 100 LEU A N 1
ATOM 738 C CA . LEU A 1 100 ? 13.25 8.086 -0.193 1 97.5 100 LEU A CA 1
ATOM 739 C C . LEU A 1 100 ? 13.898 7.121 0.794 1 97.5 100 LEU A C 1
ATOM 741 O O . LEU A 1 100 ? 13.211 6.301 1.41 1 97.5 100 LEU A O 1
ATOM 745 N N . MET A 1 101 ? 15.211 7.27 0.952 1 97.62 101 MET A N 1
ATOM 746 C CA . MET A 1 101 ? 15.969 6.375 1.818 1 97.62 101 MET A CA 1
ATOM 747 C C . MET A 1 101 ? 15.555 6.543 3.275 1 97.62 101 MET A C 1
ATOM 749 O O . MET A 1 101 ? 15.445 5.562 4.016 1 97.62 101 MET A O 1
ATOM 753 N N . ARG A 1 102 ? 15.32 7.762 3.691 1 95.25 102 ARG A N 1
ATOM 754 C CA . ARG A 1 102 ? 14.852 8.016 5.051 1 95.25 102 ARG A CA 1
ATOM 755 C C . ARG A 1 102 ? 13.531 7.316 5.312 1 95.25 102 ARG A C 1
ATOM 757 O O . ARG A 1 102 ? 13.375 6.617 6.32 1 95.25 102 ARG A O 1
ATOM 764 N N . ALA A 1 103 ? 12.578 7.473 4.434 1 95.75 103 ALA A N 1
ATOM 765 C CA . ALA A 1 103 ? 11.258 6.883 4.598 1 95.75 103 ALA A CA 1
ATOM 766 C C . ALA A 1 103 ? 11.336 5.359 4.633 1 95.75 103 ALA A C 1
ATOM 768 O O . ALA A 1 103 ? 10.789 4.727 5.539 1 95.75 103 ALA A O 1
ATOM 769 N N . LEU A 1 104 ? 12.062 4.77 3.674 1 96.56 104 LEU A N 1
ATOM 770 C CA . LEU A 1 104 ? 12.133 3.316 3.562 1 96.56 104 LEU A CA 1
ATOM 771 C C . LEU A 1 104 ? 12.891 2.717 4.746 1 96.56 104 LEU A C 1
ATOM 773 O O . LEU A 1 104 ? 12.617 1.584 5.148 1 96.56 104 LEU A O 1
ATOM 777 N N . SER A 1 105 ? 13.836 3.467 5.332 1 93.88 105 SER A N 1
ATOM 778 C CA . SER A 1 105 ? 14.578 2.986 6.488 1 93.88 105 SER A CA 1
ATOM 779 C C . SER A 1 105 ? 13.688 2.869 7.719 1 93.88 105 SER A C 1
ATOM 781 O O . SER A 1 105 ? 13.891 1.995 8.562 1 93.88 105 SER A O 1
ATOM 783 N N . THR A 1 106 ? 12.656 3.721 7.801 1 89.25 106 THR A N 1
ATOM 784 C CA . THR A 1 106 ? 11.742 3.668 8.938 1 89.25 106 THR A CA 1
ATOM 785 C C . THR A 1 106 ? 10.906 2.396 8.906 1 89.25 106 THR A C 1
ATOM 787 O O . THR A 1 106 ? 10.383 1.958 9.93 1 89.25 106 THR A O 1
ATOM 790 N N . ARG A 1 107 ? 10.766 1.785 7.738 1 89.88 107 ARG A N 1
ATOM 791 C CA . ARG A 1 107 ? 10.008 0.547 7.59 1 89.88 107 ARG A CA 1
ATOM 792 C C . ARG A 1 107 ? 10.93 -0.665 7.594 1 89.88 107 ARG A C 1
ATOM 794 O O . ARG A 1 107 ? 10.492 -1.788 7.34 1 89.88 107 ARG A O 1
ATOM 801 N N . GLY A 1 108 ? 12.234 -0.414 7.793 1 90.31 108 GLY A N 1
ATOM 802 C CA . GLY A 1 108 ? 13.195 -1.492 7.953 1 90.31 108 GLY A CA 1
ATOM 803 C C . GLY A 1 108 ? 13.688 -2.057 6.629 1 90.31 108 GLY A C 1
ATOM 804 O O . GLY A 1 108 ? 14.367 -3.084 6.602 1 90.31 108 GLY A O 1
ATOM 805 N N . ILE A 1 109 ? 13.328 -1.461 5.508 1 93.69 109 ILE A N 1
ATOM 806 C CA . ILE A 1 109 ? 13.789 -1.941 4.207 1 93.69 109 ILE A CA 1
ATOM 807 C C . ILE A 1 109 ? 15.289 -1.693 4.066 1 93.69 109 ILE A C 1
ATOM 809 O O . ILE A 1 109 ? 16.047 -2.609 3.742 1 93.69 109 ILE A O 1
ATOM 813 N N . PHE A 1 110 ? 15.68 -0.493 4.387 1 96 110 PHE A N 1
ATOM 814 C CA . PHE A 1 110 ? 17.094 -0.173 4.477 1 96 110 PHE A CA 1
ATOM 815 C C . PHE A 1 110 ? 17.469 0.232 5.898 1 96 110 PHE A C 1
ATOM 817 O O . PHE A 1 110 ? 16.609 0.351 6.762 1 96 110 PHE A O 1
ATOM 824 N N . ARG A 1 111 ? 18.703 0.302 6.117 1 94.38 111 ARG A N 1
ATOM 825 C CA . ARG A 1 111 ? 19.203 0.69 7.43 1 94.38 111 ARG A CA 1
ATOM 826 C C . ARG A 1 111 ? 20.062 1.947 7.336 1 94.38 111 ARG A C 1
ATOM 828 O O . ARG A 1 111 ? 20.938 2.049 6.469 1 94.38 111 ARG A O 1
ATOM 835 N N . ARG A 1 112 ? 19.734 2.863 8.156 1 93.75 112 ARG A N 1
ATOM 836 C CA . ARG A 1 112 ? 20.609 4.008 8.336 1 93.75 112 ARG A CA 1
ATOM 837 C C . ARG A 1 112 ? 21.625 3.752 9.461 1 93.75 112 ARG A C 1
ATOM 839 O O . ARG A 1 112 ? 21.234 3.627 10.625 1 93.75 112 ARG A O 1
ATOM 846 N N . CYS A 1 113 ? 22.859 3.705 9.047 1 93.62 113 CYS A N 1
ATOM 847 C CA . CYS A 1 113 ? 23.922 3.441 10.016 1 93.62 113 CYS A CA 1
ATOM 848 C C . CYS A 1 113 ? 24.172 4.656 10.898 1 93.62 113 CYS A C 1
ATOM 850 O O . CYS A 1 113 ? 23.688 5.754 10.602 1 93.62 113 CYS A O 1
ATOM 852 N N . ARG A 1 114 ? 24.859 4.434 11.969 1 90.81 114 ARG A N 1
ATOM 853 C CA . ARG A 1 114 ? 25.172 5.496 12.922 1 90.81 114 ARG A CA 1
ATOM 854 C C . ARG A 1 114 ? 25.953 6.621 12.258 1 90.81 114 ARG A C 1
ATOM 856 O O . ARG A 1 114 ? 25.812 7.789 12.625 1 90.81 114 ARG A O 1
ATOM 863 N N . ASP A 1 115 ? 26.734 6.238 11.297 1 92.94 115 ASP A N 1
ATOM 864 C CA . ASP A 1 115 ? 27.578 7.234 10.625 1 92.94 115 ASP A CA 1
ATOM 865 C C . ASP A 1 115 ? 26.797 7.93 9.5 1 92.94 115 ASP A C 1
ATOM 867 O O . ASP A 1 115 ? 27.375 8.711 8.742 1 92.94 115 ASP A O 1
ATOM 871 N N . GLY A 1 116 ? 25.562 7.59 9.352 1 92.19 116 GLY A N 1
ATOM 872 C CA . GLY A 1 116 ? 24.719 8.273 8.391 1 92.19 116 GLY A CA 1
ATOM 873 C C . GLY A 1 116 ? 24.625 7.547 7.059 1 92.19 116 GLY A C 1
ATOM 874 O O . GLY A 1 116 ? 23.766 7.871 6.234 1 92.19 116 GLY A O 1
ATOM 875 N N . ARG A 1 117 ? 25.5 6.535 6.848 1 96.94 117 ARG A N 1
ATOM 876 C CA . ARG A 1 117 ? 25.453 5.758 5.613 1 96.94 117 ARG A CA 1
ATOM 877 C C . ARG A 1 117 ? 24.25 4.828 5.598 1 96.94 117 ARG A C 1
ATOM 879 O O . ARG A 1 117 ? 23.672 4.535 6.645 1 96.94 117 ARG A O 1
ATOM 886 N N . TYR A 1 118 ? 23.828 4.477 4.426 1 97.75 118 TYR A N 1
ATOM 887 C CA . TYR A 1 118 ? 22.734 3.531 4.273 1 97.75 118 TYR A CA 1
ATOM 888 C C . TYR A 1 118 ? 23.25 2.145 3.914 1 97.75 118 TYR A C 1
ATOM 890 O O . TYR A 1 118 ? 24.25 2.016 3.203 1 97.75 118 TYR A O 1
ATOM 898 N N . ASP A 1 119 ? 22.516 1.175 4.422 1 97.56 119 ASP A N 1
ATOM 899 C CA . ASP A 1 119 ? 22.906 -0.209 4.191 1 97.56 119 ASP A CA 1
ATOM 900 C C . ASP A 1 119 ? 21.703 -1.078 3.83 1 97.56 119 ASP A C 1
ATOM 902 O O . ASP A 1 119 ? 20.562 -0.656 3.986 1 97.56 119 ASP A O 1
ATOM 906 N N . LEU A 1 120 ? 22.141 -2.24 3.25 1 95.44 120 LEU A N 1
ATOM 907 C CA . LEU A 1 120 ? 21.125 -3.232 2.889 1 95.44 120 LEU A CA 1
ATOM 908 C C . LEU A 1 120 ? 20.703 -4.039 4.109 1 95.44 120 LEU A C 1
ATOM 910 O O . LEU A 1 120 ? 21.531 -4.402 4.945 1 95.44 120 LEU A O 1
ATOM 914 N N . THR A 1 121 ? 19.406 -4.234 4.348 1 93.94 121 THR A N 1
ATOM 915 C CA . THR A 1 121 ? 18.891 -5.133 5.371 1 93.94 121 THR A CA 1
ATOM 916 C C . THR A 1 121 ? 18.516 -6.477 4.762 1 93.94 121 THR A C 1
ATOM 918 O O . THR A 1 121 ? 18.406 -6.605 3.539 1 93.94 121 THR A O 1
ATOM 921 N N . PRO A 1 122 ? 18.297 -7.484 5.547 1 90.88 122 PRO A N 1
ATOM 922 C CA . PRO A 1 122 ? 17.812 -8.758 5.02 1 90.88 122 PRO A CA 1
ATOM 923 C C . PRO A 1 122 ? 16.5 -8.609 4.238 1 90.88 122 PRO A C 1
ATOM 925 O O . PRO A 1 122 ? 16.312 -9.266 3.211 1 90.88 122 PRO A O 1
ATOM 928 N N . LEU A 1 123 ? 15.664 -7.727 4.625 1 91.38 123 LEU A N 1
ATOM 929 C CA . LEU A 1 123 ? 14.359 -7.52 4.004 1 91.38 123 LEU A CA 1
ATOM 930 C C . LEU A 1 123 ? 14.516 -6.988 2.584 1 91.38 123 LEU A C 1
ATOM 932 O O . LEU A 1 123 ? 13.672 -7.25 1.725 1 91.38 123 LEU A O 1
ATOM 936 N N . ALA A 1 124 ? 15.609 -6.328 2.324 1 94.75 124 ALA A N 1
ATOM 937 C CA . ALA A 1 124 ? 15.773 -5.691 1.021 1 94.75 124 ALA A CA 1
ATOM 938 C C . ALA A 1 124 ? 16.641 -6.547 0.1 1 94.75 124 ALA A C 1
ATOM 940 O O . ALA A 1 124 ? 16.797 -6.234 -1.084 1 94.75 124 ALA A O 1
ATOM 941 N N . GLN A 1 125 ? 17.172 -7.637 0.569 1 94.88 125 GLN A N 1
ATOM 942 C CA . GLN A 1 125 ? 18.016 -8.508 -0.234 1 94.88 125 GLN A CA 1
ATOM 943 C C . GLN A 1 125 ? 17.297 -8.992 -1.483 1 94.88 125 GLN A C 1
ATOM 945 O O . GLN A 1 125 ? 17.859 -9.008 -2.576 1 94.88 125 GLN A O 1
ATOM 950 N N . PRO A 1 126 ? 16 -9.266 -1.381 1 94.19 126 PRO A N 1
ATOM 951 C CA . PRO A 1 126 ? 15.297 -9.766 -2.566 1 94.19 126 PRO A CA 1
ATOM 952 C C . PRO A 1 126 ? 15.078 -8.68 -3.619 1 94.19 126 PRO A C 1
ATOM 954 O O . PRO A 1 126 ? 14.609 -8.969 -4.719 1 94.19 126 PRO A O 1
ATOM 957 N N . LEU A 1 127 ? 15.453 -7.457 -3.312 1 96.62 127 LEU A N 1
ATOM 958 C CA . LEU A 1 127 ? 15.367 -6.387 -4.301 1 96.62 127 LEU A CA 1
ATOM 959 C C . LEU A 1 127 ? 16.578 -6.398 -5.223 1 96.62 127 LEU A C 1
ATOM 961 O O . LEU A 1 127 ? 16.594 -5.73 -6.258 1 96.62 127 LEU A O 1
ATOM 965 N N . ARG A 1 128 ? 17.578 -7.113 -4.816 1 96.25 128 ARG A N 1
ATOM 966 C CA . ARG A 1 128 ? 18.766 -7.246 -5.676 1 96.25 128 ARG A CA 1
ATOM 967 C C . ARG A 1 128 ? 18.438 -8.102 -6.902 1 96.25 128 ARG A C 1
ATOM 969 O O . ARG A 1 128 ? 17.797 -9.141 -6.789 1 96.25 128 ARG A O 1
ATOM 976 N N . ARG A 1 129 ? 18.953 -7.703 -7.988 1 91.38 129 ARG A N 1
ATOM 977 C CA . ARG A 1 129 ? 18.703 -8.422 -9.234 1 91.38 129 ARG A CA 1
ATOM 978 C C . ARG A 1 129 ? 19.5 -9.727 -9.273 1 91.38 129 ARG A C 1
ATOM 980 O O . ARG A 1 129 ? 19.094 -10.688 -9.922 1 91.38 129 ARG A O 1
ATOM 987 N N . ASP A 1 130 ? 20.578 -9.766 -8.578 1 90.38 130 ASP A N 1
ATOM 988 C CA . ASP A 1 130 ? 21.438 -10.945 -8.602 1 90.38 130 ASP A CA 1
ATOM 989 C C . ASP A 1 130 ? 21.172 -11.852 -7.406 1 90.38 130 ASP A C 1
ATOM 991 O O . ASP A 1 130 ? 21.906 -12.812 -7.168 1 90.38 130 ASP A O 1
ATOM 995 N N . ALA A 1 131 ? 20.172 -11.562 -6.609 1 89.88 131 ALA A N 1
ATOM 996 C CA . ALA A 1 131 ? 19.844 -12.406 -5.461 1 89.88 131 ALA A CA 1
ATOM 997 C C . ALA A 1 131 ? 19.359 -13.781 -5.914 1 89.88 131 ALA A C 1
ATOM 999 O O . ALA A 1 131 ? 18.875 -13.938 -7.039 1 89.88 131 ALA A O 1
ATOM 1000 N N . ARG A 1 132 ? 19.562 -14.742 -5.082 1 81.12 132 ARG A N 1
ATOM 1001 C CA . ARG A 1 132 ? 19.078 -16.078 -5.387 1 81.12 132 ARG A CA 1
ATOM 1002 C C . ARG A 1 132 ? 17.578 -16.062 -5.707 1 81.12 132 ARG A C 1
ATOM 1004 O O . ARG A 1 132 ? 17.156 -16.656 -6.699 1 81.12 132 ARG A O 1
ATOM 1011 N N . ILE A 1 133 ? 16.844 -15.422 -4.863 1 83.19 133 ILE A N 1
ATOM 1012 C CA . ILE A 1 133 ? 15.438 -15.125 -5.117 1 83.19 133 ILE A CA 1
ATOM 1013 C C . ILE A 1 133 ? 15.242 -13.617 -5.246 1 83.19 133 ILE A C 1
ATOM 1015 O O . ILE A 1 133 ? 15.125 -12.914 -4.238 1 83.19 133 ILE A O 1
ATOM 1019 N N . SER A 1 134 ? 15.227 -13.211 -6.465 1 89.94 134 SER A N 1
ATOM 1020 C CA . SER A 1 134 ? 15.047 -11.789 -6.707 1 89.94 134 SER A CA 1
ATOM 1021 C C . SER A 1 134 ? 13.578 -11.445 -6.938 1 89.94 134 SER A C 1
ATOM 1023 O O . SER A 1 134 ? 12.898 -12.109 -7.727 1 89.94 134 SER A O 1
ATOM 1025 N N . LEU A 1 135 ? 13.117 -10.414 -6.262 1 92.94 135 LEU A N 1
ATOM 1026 C CA . LEU A 1 135 ? 11.766 -9.914 -6.469 1 92.94 135 LEU A CA 1
ATOM 1027 C C . LEU A 1 135 ? 11.781 -8.578 -7.203 1 92.94 135 LEU A C 1
ATOM 1029 O O . LEU A 1 135 ? 10.75 -7.914 -7.309 1 92.94 135 LEU A O 1
ATOM 1033 N N . ALA A 1 136 ? 12.961 -8.195 -7.676 1 93.19 136 ALA A N 1
ATOM 1034 C CA . ALA A 1 136 ? 13.086 -6.906 -8.344 1 93.19 136 ALA A CA 1
ATOM 1035 C C . ALA A 1 136 ? 12.102 -6.793 -9.508 1 93.19 136 ALA A C 1
ATOM 1037 O O . ALA A 1 136 ? 11.445 -5.762 -9.672 1 93.19 136 ALA A O 1
ATOM 1038 N N . GLY A 1 137 ? 12.016 -7.828 -10.281 1 89.94 137 GLY A N 1
ATOM 1039 C CA . GLY A 1 137 ? 11.094 -7.828 -11.398 1 89.94 137 GLY A CA 1
ATOM 1040 C C . GLY A 1 137 ? 9.641 -7.711 -10.984 1 89.94 137 GLY A C 1
ATOM 1041 O O . GLY A 1 137 ? 8.891 -6.906 -11.539 1 89.94 137 GLY A O 1
ATOM 1042 N N . TRP A 1 138 ? 9.25 -8.469 -10.023 1 91 138 TRP A N 1
ATOM 1043 C CA . TRP A 1 138 ? 7.863 -8.469 -9.562 1 91 138 TRP A CA 1
ATOM 1044 C C . TRP A 1 138 ? 7.492 -7.125 -8.953 1 91 138 TRP A C 1
ATOM 1046 O O . TRP A 1 138 ? 6.395 -6.613 -9.195 1 91 138 TRP A O 1
ATOM 1056 N N . VAL A 1 139 ? 8.391 -6.598 -8.148 1 94.94 139 VAL A N 1
ATOM 1057 C CA . VAL A 1 139 ? 8.172 -5.305 -7.516 1 94.94 139 VAL A CA 1
ATOM 1058 C C . VAL A 1 139 ? 7.992 -4.227 -8.578 1 94.94 139 VAL A C 1
ATOM 1060 O O . VAL A 1 139 ? 7.082 -3.4 -8.492 1 94.94 139 VAL A O 1
ATOM 1063 N N . ARG A 1 140 ? 8.812 -4.246 -9.57 1 94.06 140 ARG A N 1
ATOM 1064 C CA . ARG A 1 140 ? 8.742 -3.271 -10.656 1 94.06 140 ARG A CA 1
ATOM 1065 C C . ARG A 1 140 ? 7.473 -3.461 -11.484 1 94.06 140 ARG A C 1
ATOM 1067 O O . ARG A 1 140 ? 6.875 -2.486 -11.945 1 94.06 140 ARG A O 1
ATOM 1074 N N . TRP A 1 141 ? 7.059 -4.691 -11.633 1 91.25 141 TRP A N 1
ATOM 1075 C CA . TRP A 1 141 ? 5.824 -4.992 -12.352 1 91.25 141 TRP A CA 1
ATOM 1076 C C . TRP A 1 141 ? 4.613 -4.465 -11.594 1 91.25 141 TRP A C 1
ATOM 1078 O O . TRP A 1 141 ? 3.801 -3.719 -12.148 1 91.25 141 TRP A O 1
ATOM 1088 N N . ALA A 1 142 ? 4.551 -4.789 -10.328 1 91.94 142 ALA A N 1
ATOM 1089 C CA . ALA A 1 142 ? 3.412 -4.41 -9.492 1 91.94 142 ALA A CA 1
ATOM 1090 C C . ALA A 1 142 ? 3.293 -2.893 -9.383 1 91.94 142 ALA A C 1
ATOM 1092 O O . ALA A 1 142 ? 2.186 -2.355 -9.297 1 91.94 142 ALA A O 1
ATOM 1093 N N . GLY A 1 143 ? 4.398 -2.246 -9.398 1 93.56 143 GLY A N 1
ATOM 1094 C CA . GLY A 1 143 ? 4.41 -0.803 -9.227 1 93.56 143 GLY A CA 1
ATOM 1095 C C . GLY A 1 143 ? 4.527 -0.041 -10.531 1 93.56 143 GLY A C 1
ATOM 1096 O O . GLY A 1 143 ? 4.633 1.188 -10.531 1 93.56 143 GLY A O 1
ATOM 1097 N N . SER A 1 144 ? 4.52 -0.731 -11.664 1 91.38 144 SER A N 1
ATOM 1098 C CA . SER A 1 144 ? 4.641 -0.047 -12.953 1 91.38 144 SER A CA 1
ATOM 1099 C C . SER A 1 144 ? 3.461 0.889 -13.188 1 91.38 144 SER A C 1
ATOM 1101 O O . SER A 1 144 ? 2.365 0.663 -12.672 1 91.38 144 SER A O 1
ATOM 1103 N N . PRO A 1 145 ? 3.705 1.977 -13.945 1 89.12 145 PRO A N 1
ATOM 1104 C CA . PRO A 1 145 ? 2.611 2.904 -14.242 1 89.12 145 PRO A CA 1
ATOM 1105 C C . PRO A 1 145 ? 1.409 2.213 -14.883 1 89.12 145 PRO A C 1
ATOM 1107 O O . PRO A 1 145 ? 0.263 2.564 -14.594 1 89.12 145 PRO A O 1
ATOM 1110 N N . GLN A 1 146 ? 1.632 1.229 -15.711 1 86.06 146 GLN A N 1
ATOM 1111 C CA . GLN A 1 146 ? 0.559 0.525 -16.406 1 86.06 146 GLN A CA 1
ATOM 1112 C C . GLN A 1 146 ? -0.307 -0.261 -15.422 1 86.06 146 GLN A C 1
ATOM 1114 O O . GLN A 1 146 ? -1.536 -0.193 -15.477 1 86.06 146 GLN A O 1
ATOM 1119 N N . MET A 1 147 ? 0.374 -1.021 -14.539 1 88.56 147 MET A N 1
ATOM 1120 C CA . MET A 1 147 ? -0.363 -1.812 -13.555 1 88.56 147 MET A CA 1
ATOM 1121 C C . MET A 1 147 ? -1.114 -0.907 -12.578 1 88.56 147 MET A C 1
ATOM 1123 O O . MET A 1 147 ? -2.242 -1.211 -12.188 1 88.56 147 MET A O 1
ATOM 1127 N N . ARG A 1 148 ? -0.506 0.148 -12.156 1 90.31 148 ARG A N 1
ATOM 1128 C CA . ARG A 1 148 ? -1.14 1.07 -11.219 1 90.31 148 ARG A CA 1
ATOM 1129 C C . ARG A 1 148 ? -2.34 1.762 -11.859 1 90.31 148 ARG A C 1
ATOM 1131 O O . ARG A 1 148 ? -3.344 2.016 -11.188 1 90.31 148 ARG A O 1
ATOM 1138 N N . GLU A 1 149 ? -2.199 2.076 -13.117 1 88.44 149 GLU A N 1
ATOM 1139 C CA . GLU A 1 149 ? -3.342 2.66 -13.812 1 88.44 149 GLU A CA 1
ATOM 1140 C C . GLU A 1 149 ? -4.543 1.719 -13.789 1 88.44 149 GLU A C 1
ATOM 1142 O O . GLU A 1 149 ? -5.672 2.152 -13.562 1 88.44 149 GLU A O 1
ATOM 1147 N N . LEU A 1 150 ? -4.324 0.492 -14.023 1 87.94 150 LEU A N 1
ATOM 1148 C CA . LEU A 1 150 ? -5.41 -0.485 -14.008 1 87.94 150 LEU A CA 1
ATOM 1149 C C . LEU A 1 150 ? -6.066 -0.55 -12.633 1 87.94 150 LEU A C 1
ATOM 1151 O O . LEU A 1 150 ? -7.293 -0.535 -12.531 1 87.94 150 LEU A O 1
ATOM 1155 N N . TRP A 1 151 ? -5.281 -0.569 -11.633 1 92.5 151 TRP A N 1
ATOM 1156 C CA . TRP A 1 151 ? -5.793 -0.667 -10.266 1 92.5 151 TRP A CA 1
ATOM 1157 C C . TRP A 1 151 ? -6.527 0.608 -9.867 1 92.5 151 TRP A C 1
ATOM 1159 O O . TRP A 1 151 ? -7.375 0.588 -8.977 1 92.5 151 TRP A O 1
ATOM 1169 N N . SER A 1 152 ? -6.211 1.734 -10.5 1 89.94 152 SER A N 1
ATOM 1170 C CA . SER A 1 152 ? -6.871 2.998 -10.188 1 89.94 152 SER A CA 1
ATOM 1171 C C . SER A 1 152 ? -8.336 2.98 -10.625 1 89.94 152 SER A C 1
ATOM 1173 O O . SER A 1 152 ? -9.117 3.838 -10.211 1 89.94 152 SER A O 1
ATOM 1175 N N . HIS A 1 153 ? -8.711 1.967 -11.375 1 89.06 153 HIS A N 1
ATOM 1176 C CA . HIS A 1 153 ? -10.086 1.869 -11.852 1 89.06 153 HIS A CA 1
ATOM 1177 C C . HIS A 1 153 ? -10.836 0.738 -11.148 1 89.06 153 HIS A C 1
ATOM 1179 O O . HIS A 1 153 ? -11.859 0.264 -11.641 1 89.06 153 HIS A O 1
ATOM 1185 N N . LEU A 1 154 ? -10.312 0.31 -10.062 1 93.75 154 LEU A N 1
ATOM 1186 C CA . LEU A 1 154 ? -10.906 -0.802 -9.328 1 93.75 154 LEU A CA 1
ATOM 1187 C C . LEU A 1 154 ? -12.352 -0.5 -8.953 1 93.75 154 LEU A C 1
ATOM 1189 O O . LEU A 1 154 ? -13.227 -1.351 -9.109 1 93.75 154 LEU A O 1
ATOM 1193 N N . SER A 1 155 ? -12.648 0.728 -8.438 1 94.12 155 SER A N 1
ATOM 1194 C CA . SER A 1 155 ? -14 1.09 -8.023 1 94.12 155 SER A CA 1
ATOM 1195 C C . SER A 1 155 ? -14.992 0.96 -9.18 1 94.12 155 SER A C 1
ATOM 1197 O O . SER A 1 155 ? -16.062 0.389 -9.016 1 94.12 155 SER A O 1
ATOM 1199 N N . GLU A 1 156 ? -14.609 1.48 -10.281 1 92.31 156 GLU A N 1
ATOM 1200 C CA . GLU A 1 156 ? -15.453 1.397 -11.469 1 92.31 156 GLU A CA 1
ATOM 1201 C C . GLU A 1 156 ? -15.641 -0.051 -11.914 1 92.31 156 GLU A C 1
ATOM 1203 O O . GLU A 1 156 ? -16.734 -0.441 -12.336 1 92.31 156 GLU A O 1
ATOM 1208 N N . GLY A 1 157 ? -14.562 -0.78 -11.883 1 92.88 157 GLY A N 1
ATOM 1209 C CA . GLY A 1 157 ? -14.641 -2.188 -12.234 1 92.88 157 GLY A CA 1
ATOM 1210 C C . GLY A 1 157 ? -15.578 -2.979 -11.344 1 92.88 157 GLY A C 1
ATOM 1211 O O . GLY A 1 157 ? -16.328 -3.832 -11.82 1 92.88 157 GLY A O 1
ATOM 1212 N N . ILE A 1 158 ? -15.555 -2.695 -10.062 1 95.94 158 ILE A N 1
ATOM 1213 C CA . ILE A 1 158 ? -16.406 -3.402 -9.109 1 95.94 158 ILE A CA 1
ATOM 1214 C C . ILE A 1 158 ? -17.875 -3.047 -9.359 1 95.94 158 ILE A C 1
ATOM 1216 O O . ILE A 1 158 ? -18.75 -3.91 -9.281 1 95.94 158 ILE A O 1
ATOM 1220 N N . ARG A 1 159 ? -18.188 -1.786 -9.641 1 95.38 159 ARG A N 1
ATOM 1221 C CA . ARG A 1 159 ? -19.547 -1.368 -9.953 1 95.38 159 ARG A CA 1
ATOM 1222 C C . ARG A 1 159 ? -20.062 -2.086 -11.195 1 95.38 159 ARG A C 1
ATOM 1224 O O . ARG A 1 159 ? -21.188 -2.602 -11.203 1 95.38 159 ARG A O 1
ATOM 1231 N N . ALA A 1 160 ? -19.25 -2.18 -12.195 1 92.94 160 ALA A N 1
ATOM 1232 C CA . ALA A 1 160 ? -19.656 -2.709 -13.492 1 92.94 160 ALA A CA 1
ATOM 1233 C C . ALA A 1 160 ? -19.578 -4.234 -13.516 1 92.94 160 ALA A C 1
ATOM 1235 O O . ALA A 1 160 ? -20.234 -4.887 -14.32 1 92.94 160 ALA A O 1
ATOM 1236 N N . GLY A 1 161 ? -18.766 -4.762 -12.672 1 92 161 GLY A N 1
ATOM 1237 C CA . GLY A 1 161 ? -18.5 -6.191 -12.68 1 92 161 GLY A CA 1
ATOM 1238 C C . GLY A 1 161 ? -17.547 -6.617 -13.781 1 92 161 GLY A C 1
ATOM 1239 O O . GLY A 1 161 ? -17.516 -7.793 -14.156 1 92 161 GLY A O 1
ATOM 1240 N N . ARG A 1 162 ? -16.906 -5.645 -14.352 1 86.69 162 ARG A N 1
ATOM 1241 C CA . ARG A 1 162 ? -15.945 -5.926 -15.422 1 86.69 162 ARG A CA 1
ATOM 1242 C C . ARG A 1 162 ? -14.758 -4.965 -15.359 1 86.69 162 ARG A C 1
ATOM 1244 O O . ARG A 1 162 ? -14.891 -3.842 -14.875 1 86.69 162 ARG A O 1
ATOM 1251 N N . CYS A 1 163 ? -13.688 -5.484 -15.695 1 76.38 163 CYS A N 1
ATOM 1252 C CA . CYS A 1 163 ? -12.492 -4.656 -15.641 1 76.38 163 CYS A CA 1
ATOM 1253 C C . CYS A 1 163 ? -12.367 -3.789 -16.891 1 76.38 163 CYS A C 1
ATOM 1255 O O . CYS A 1 163 ? -12.625 -4.254 -18 1 76.38 163 CYS A O 1
ATOM 1257 N N . ARG A 1 164 ? -12.242 -2.539 -16.656 1 64.56 164 ARG A N 1
ATOM 1258 C CA . ARG A 1 164 ? -12.117 -1.527 -17.703 1 64.56 164 ARG A CA 1
ATOM 1259 C C . ARG A 1 164 ? -10.852 -1.754 -18.531 1 64.56 164 ARG A C 1
ATOM 1261 O O . ARG A 1 164 ? -10.82 -1.446 -19.719 1 64.56 164 ARG A O 1
ATOM 1268 N N . SER A 1 165 ? -9.867 -2.162 -17.828 1 60.31 165 SER A N 1
ATOM 1269 C CA . SER A 1 165 ? -8.578 -2.299 -18.484 1 60.31 165 SER A CA 1
ATOM 1270 C C . SER A 1 165 ? -8.672 -3.209 -19.703 1 60.31 165 SER A C 1
ATOM 1272 O O . SER A 1 165 ? -8.094 -2.918 -20.75 1 60.31 165 SER A O 1
ATOM 1274 N N . VAL A 1 166 ? -9.328 -4.309 -19.484 1 58.5 166 VAL A N 1
ATOM 1275 C CA . VAL A 1 166 ? -9.5 -5.23 -20.609 1 58.5 166 VAL A CA 1
ATOM 1276 C C . VAL A 1 166 ? -10.312 -4.559 -21.703 1 58.5 166 VAL A C 1
ATOM 1278 O O . VAL A 1 166 ? -10.023 -4.742 -22.891 1 58.5 166 VAL A O 1
ATOM 1281 N N . GLU A 1 167 ? -11.156 -3.789 -21.281 1 57.84 167 GLU A N 1
ATOM 1282 C CA . GLU A 1 167 ? -11.945 -3.064 -22.266 1 57.84 167 GLU A CA 1
ATOM 1283 C C . GLU A 1 167 ? -11.117 -1.988 -22.953 1 57.84 167 GLU A C 1
ATOM 1285 O O . GLU A 1 167 ? -11.234 -1.793 -24.172 1 57.84 167 GLU A O 1
ATOM 1290 N N . MET A 1 168 ? -10.383 -1.309 -22.172 1 55.94 168 MET A N 1
ATOM 1291 C CA . MET A 1 168 ? -9.641 -0.161 -22.688 1 55.94 168 MET A CA 1
ATOM 1292 C C . MET A 1 168 ? -8.477 -0.613 -23.578 1 55.94 168 MET A C 1
ATOM 1294 O O . MET A 1 168 ? -8.102 0.083 -24.516 1 55.94 168 MET A O 1
ATOM 1298 N N . GLN A 1 169 ? -7.938 -1.695 -23.094 1 56 169 GLN A N 1
ATOM 1299 C CA . GLN A 1 169 ? -6.766 -2.076 -23.875 1 56 169 GLN A CA 1
ATOM 1300 C C . GLN A 1 169 ? -7.152 -2.979 -25.047 1 56 169 GLN A C 1
ATOM 1302 O O . GLN A 1 169 ? -6.367 -3.176 -25.984 1 56 169 GLN A O 1
ATOM 1307 N N . GLY A 1 170 ? -8.43 -3.199 -25.203 1 55.09 170 GLY A N 1
ATOM 1308 C CA . GLY A 1 170 ? -8.992 -3.955 -26.297 1 55.09 170 GLY A CA 1
ATOM 1309 C C . GLY A 1 170 ? -8.32 -5.301 -26.516 1 55.09 170 GLY A C 1
ATOM 1310 O O . GLY A 1 170 ? -8.656 -6.023 -27.453 1 55.09 170 GLY A O 1
ATOM 1311 N N . GLN A 1 171 ? -7.211 -5.496 -25.781 1 60.5 171 GLN A N 1
ATOM 1312 C CA . GLN A 1 171 ? -6.453 -6.727 -26 1 60.5 171 GLN A CA 1
ATOM 1313 C C . GLN A 1 171 ? -6.172 -7.438 -24.672 1 60.5 171 GLN A C 1
ATOM 1315 O O . GLN A 1 171 ? -6.223 -6.82 -23.609 1 60.5 171 GLN A O 1
ATOM 1320 N N . HIS A 1 172 ? -6.098 -8.703 -24.781 1 66.25 172 HIS A N 1
ATOM 1321 C CA . HIS A 1 172 ? -5.633 -9.508 -23.656 1 66.25 172 HIS A CA 1
ATOM 1322 C C . HIS A 1 172 ? -4.27 -9.031 -23.156 1 66.25 172 HIS A C 1
ATOM 1324 O O . HIS A 1 172 ? -3.48 -8.484 -23.938 1 66.25 172 HIS A O 1
ATOM 1330 N N . LEU A 1 173 ? -4.086 -9.055 -21.828 1 70.88 173 LEU A N 1
ATOM 1331 C CA . LEU A 1 173 ? -2.857 -8.594 -21.188 1 70.88 173 LEU A CA 1
ATOM 1332 C C . LEU A 1 173 ? -1.634 -9.023 -22 1 70.88 173 LEU A C 1
ATOM 1334 O O . LEU A 1 173 ? -0.729 -8.219 -22.234 1 70.88 173 LEU A O 1
ATOM 1338 N N . PHE A 1 174 ? -1.654 -10.18 -22.5 1 69.94 174 PHE A N 1
ATOM 1339 C CA . PHE A 1 174 ? -0.488 -10.719 -23.188 1 69.94 174 PHE A CA 1
ATOM 1340 C C . PHE A 1 174 ? -0.307 -10.047 -24.547 1 69.94 174 PHE A C 1
ATOM 1342 O O . PHE A 1 174 ? 0.821 -9.852 -25 1 69.94 174 PHE A O 1
ATOM 1349 N N . ASP A 1 175 ? -1.458 -9.719 -25.156 1 70.44 175 ASP A N 1
ATOM 1350 C CA . ASP A 1 175 ? -1.391 -8.969 -26.406 1 70.44 175 ASP A CA 1
ATOM 1351 C C . ASP A 1 175 ? -0.844 -7.559 -26.172 1 70.44 175 ASP A C 1
ATOM 1353 O O . ASP A 1 175 ? -0.052 -7.059 -26.984 1 70.44 175 ASP A O 1
ATOM 1357 N N . TYR A 1 176 ? -1.3 -7.027 -25.156 1 73.81 176 TYR A N 1
ATOM 1358 C CA . TYR A 1 176 ? -0.823 -5.699 -24.781 1 73.81 176 TYR A CA 1
ATOM 1359 C C . TYR A 1 176 ? 0.674 -5.719 -24.5 1 73.81 176 TYR A C 1
ATOM 1361 O O . TYR A 1 176 ? 1.411 -4.848 -24.969 1 73.81 176 TYR A O 1
ATOM 1369 N N . LEU A 1 177 ? 1.15 -6.684 -23.828 1 76.62 177 LEU A N 1
ATOM 1370 C CA . LEU A 1 177 ? 2.555 -6.793 -23.438 1 76.62 177 LEU A CA 1
ATOM 1371 C C . LEU A 1 177 ? 3.438 -6.992 -24.672 1 76.62 177 LEU A C 1
ATOM 1373 O O . LEU A 1 177 ? 4.586 -6.547 -24.688 1 76.62 177 LEU A O 1
ATOM 1377 N N . ALA A 1 178 ? 2.865 -7.598 -25.641 1 72.38 178 ALA A N 1
ATOM 1378 C CA . ALA A 1 178 ? 3.607 -7.82 -26.891 1 72.38 178 ALA A CA 1
ATOM 1379 C C . ALA A 1 178 ? 3.988 -6.496 -27.547 1 72.38 178 ALA A C 1
ATOM 1381 O O . ALA A 1 178 ? 5.016 -6.402 -28.219 1 72.38 178 ALA A O 1
ATOM 1382 N N . GLY A 1 179 ? 3.189 -5.48 -27.297 1 76 179 GLY A N 1
ATOM 1383 C CA . GLY A 1 179 ? 3.453 -4.164 -27.859 1 76 179 GLY A CA 1
ATOM 1384 C C . GLY A 1 179 ? 4.305 -3.291 -26.953 1 76 179 GLY A C 1
ATOM 1385 O O . GLY A 1 179 ? 4.68 -2.18 -27.328 1 76 179 GLY A O 1
ATOM 1386 N N . GLU A 1 180 ? 4.637 -3.836 -25.766 1 82.12 180 GLU A N 1
ATOM 1387 C CA . GLU A 1 180 ? 5.422 -3.109 -24.781 1 82.12 180 GLU A CA 1
ATOM 1388 C C . GLU A 1 180 ? 6.637 -3.916 -24.328 1 82.12 180 GLU A C 1
ATOM 1390 O O . GLU A 1 180 ? 6.668 -4.441 -23.219 1 82.12 180 GLU A O 1
ATOM 1395 N N . PRO A 1 181 ? 7.707 -3.824 -25.078 1 80.19 181 PRO A N 1
ATOM 1396 C CA . PRO A 1 181 ? 8.844 -4.715 -24.844 1 80.19 181 PRO A CA 1
ATOM 1397 C C . PRO A 1 181 ? 9.438 -4.559 -23.453 1 80.19 181 PRO A C 1
ATOM 1399 O O . PRO A 1 181 ? 9.781 -5.551 -22.797 1 80.19 181 PRO A O 1
ATOM 1402 N N . GLU A 1 182 ? 9.586 -3.322 -23.016 1 81.31 182 GLU A N 1
ATOM 1403 C CA . GLU A 1 182 ? 10.172 -3.115 -21.703 1 81.31 182 GLU A CA 1
ATOM 1404 C C . GLU A 1 182 ? 9.281 -3.707 -20.609 1 81.31 182 GLU A C 1
ATOM 1406 O O . GLU A 1 182 ? 9.773 -4.383 -19.703 1 81.31 182 GLU A O 1
ATOM 1411 N N . LEU A 1 183 ? 8.039 -3.416 -20.766 1 82.56 183 LEU A N 1
ATOM 1412 C CA . LEU A 1 183 ? 7.098 -3.955 -19.797 1 82.56 183 LEU A CA 1
ATOM 1413 C C . LEU A 1 183 ? 7.035 -5.477 -19.875 1 82.56 183 LEU A C 1
ATOM 1415 O O . LEU A 1 183 ? 6.855 -6.152 -18.859 1 82.56 183 LEU A O 1
ATOM 1419 N N . HIS A 1 184 ? 7.164 -5.918 -21.062 1 78.12 184 HIS A N 1
ATOM 1420 C CA . HIS A 1 184 ? 7.176 -7.359 -21.281 1 78.12 184 HIS A CA 1
ATOM 1421 C C . HIS A 1 184 ? 8.336 -8.016 -20.547 1 78.12 184 HIS A C 1
ATOM 1423 O O . HIS A 1 184 ? 8.172 -9.086 -19.953 1 78.12 184 HIS A O 1
ATOM 1429 N N . GLU A 1 185 ? 9.453 -7.418 -20.594 1 78.31 185 GLU A N 1
ATOM 1430 C CA . GLU A 1 185 ? 10.625 -7.938 -19.891 1 78.31 185 GLU A CA 1
ATOM 1431 C C . GLU A 1 185 ? 10.406 -7.926 -18.375 1 78.31 185 GLU A C 1
ATOM 1433 O O . GLU A 1 185 ? 10.797 -8.867 -17.688 1 78.31 185 GLU A O 1
ATOM 1438 N N . ILE A 1 186 ? 9.828 -6.855 -17.922 1 81.94 186 ILE A N 1
ATOM 1439 C CA . ILE A 1 186 ? 9.523 -6.742 -16.5 1 81.94 186 ILE A CA 1
ATOM 1440 C C . ILE A 1 186 ? 8.539 -7.84 -16.094 1 81.94 186 ILE A C 1
ATOM 1442 O O . ILE A 1 186 ? 8.719 -8.492 -15.062 1 81.94 186 ILE A O 1
ATOM 1446 N N . PHE A 1 187 ? 7.605 -8.039 -16.938 1 79.88 187 PHE A N 1
ATOM 1447 C CA . PHE A 1 187 ? 6.613 -9.07 -16.672 1 79.88 187 PHE A CA 1
ATOM 1448 C C . PHE A 1 187 ? 7.27 -10.445 -16.609 1 79.88 187 PHE A C 1
ATOM 1450 O O . PHE A 1 187 ? 7.031 -11.211 -15.672 1 79.88 187 PHE A O 1
ATOM 1457 N N . ASN A 1 188 ? 8.047 -10.695 -17.562 1 73.56 188 ASN A N 1
ATOM 1458 C CA . ASN A 1 188 ? 8.727 -11.984 -17.609 1 73.56 188 ASN A CA 1
ATOM 1459 C C . ASN A 1 188 ? 9.586 -12.203 -16.359 1 73.56 188 ASN A C 1
ATOM 1461 O O . ASN A 1 188 ? 9.602 -13.305 -15.805 1 73.56 188 ASN A O 1
ATOM 1465 N N . SER A 1 189 ? 10.281 -11.211 -16.031 1 76.31 189 SER A N 1
ATOM 1466 C CA . SER A 1 189 ? 11.102 -11.273 -14.82 1 76.31 189 SER A CA 1
ATOM 1467 C C . SER A 1 189 ? 10.242 -11.469 -13.578 1 76.31 189 SER A C 1
ATOM 1469 O O . SER A 1 189 ? 10.625 -12.203 -12.664 1 76.31 189 SER A O 1
ATOM 1471 N N . ALA A 1 190 ? 9.172 -10.789 -13.562 1 80.19 190 ALA A N 1
ATOM 1472 C CA . ALA A 1 190 ? 8.242 -10.898 -12.445 1 80.19 190 ALA A CA 1
ATOM 1473 C C . ALA A 1 190 ? 7.719 -12.328 -12.297 1 80.19 190 ALA A C 1
ATOM 1475 O O . ALA A 1 190 ? 7.711 -12.883 -11.203 1 80.19 190 ALA A O 1
ATOM 1476 N N . MET A 1 191 ? 7.309 -12.867 -13.406 1 75.69 191 MET A N 1
ATOM 1477 C CA . MET A 1 191 ? 6.773 -14.227 -13.391 1 75.69 191 MET A CA 1
ATOM 1478 C C . MET A 1 191 ? 7.84 -15.227 -12.969 1 75.69 191 MET A C 1
ATOM 1480 O O . MET A 1 191 ? 7.551 -16.172 -12.234 1 75.69 191 MET A O 1
ATOM 1484 N N . THR A 1 192 ? 9.055 -14.977 -13.469 1 71.31 192 THR A N 1
ATOM 1485 C CA . THR A 1 192 ? 10.172 -15.836 -13.086 1 71.31 192 THR A CA 1
ATOM 1486 C C . THR A 1 192 ? 10.406 -15.773 -11.578 1 71.31 192 THR A C 1
ATOM 1488 O O . THR A 1 192 ? 10.594 -16.812 -10.93 1 71.31 192 THR A O 1
ATOM 1491 N N . SER A 1 193 ? 10.375 -14.633 -10.969 1 76.06 193 SER A N 1
ATOM 1492 C CA . SER A 1 193 ? 10.609 -14.422 -9.539 1 76.06 193 SER A CA 1
ATOM 1493 C C . SER A 1 193 ? 9.555 -15.133 -8.695 1 76.06 193 SER A C 1
ATOM 1495 O O . SER A 1 193 ? 9.891 -15.875 -7.77 1 76.06 193 SER A O 1
ATOM 1497 N N . VAL A 1 194 ? 8.391 -14.906 -9.039 1 76.81 194 VAL A N 1
ATOM 1498 C CA . VAL A 1 194 ? 7.305 -15.453 -8.242 1 76.81 194 VAL A CA 1
ATOM 1499 C C . VAL A 1 194 ? 7.258 -16.969 -8.406 1 76.81 194 VAL A C 1
ATOM 1501 O O . VAL A 1 194 ? 6.918 -17.688 -7.461 1 76.81 194 VAL A O 1
ATOM 1504 N N . SER A 1 195 ? 7.594 -17.406 -9.625 1 75.69 195 SER A N 1
ATOM 1505 C CA . SER A 1 195 ? 7.629 -18.844 -9.852 1 75.69 195 SER A CA 1
ATOM 1506 C C . SER A 1 195 ? 8.695 -19.516 -9 1 75.69 195 SER A C 1
ATOM 1508 O O . SER A 1 195 ? 8.484 -20.609 -8.477 1 75.69 195 SER A O 1
ATOM 1510 N N . GLU A 1 196 ? 9.797 -18.812 -8.836 1 80.12 196 GLU A N 1
ATOM 1511 C CA . GLU A 1 196 ? 10.898 -19.375 -8.047 1 80.12 196 GLU A CA 1
ATOM 1512 C C . GLU A 1 196 ? 10.484 -19.578 -6.59 1 80.12 196 GLU A C 1
ATOM 1514 O O . GLU A 1 196 ? 10.914 -20.531 -5.945 1 80.12 196 GLU A O 1
ATOM 1519 N N . LEU A 1 197 ? 9.664 -18.75 -6.113 1 81.5 197 LEU A N 1
ATOM 1520 C CA . LEU A 1 197 ? 9.234 -18.781 -4.723 1 81.5 197 LEU A CA 1
ATOM 1521 C C . LEU A 1 197 ? 8.391 -20.031 -4.449 1 81.5 197 LEU A C 1
ATOM 1523 O O . LEU A 1 197 ? 8.312 -20.484 -3.311 1 81.5 197 LEU A O 1
ATOM 1527 N N . SER A 1 198 ? 7.848 -20.562 -5.453 1 86.31 198 SER A N 1
ATOM 1528 C CA . SER A 1 198 ? 6.895 -21.656 -5.25 1 86.31 198 SER A CA 1
ATOM 1529 C C . SER A 1 198 ? 7.551 -23.016 -5.48 1 86.31 198 SER A C 1
ATOM 1531 O O . SER A 1 198 ? 6.996 -24.047 -5.113 1 86.31 198 SER A O 1
ATOM 1533 N N . LEU A 1 199 ? 8.75 -23.062 -6.066 1 88.5 199 LEU A N 1
ATOM 1534 C CA . LEU A 1 199 ? 9.32 -24.328 -6.516 1 88.5 199 LEU A CA 1
ATOM 1535 C C . LEU A 1 199 ? 9.711 -25.203 -5.332 1 88.5 199 LEU A C 1
ATOM 1537 O O . LEU A 1 199 ? 9.266 -26.344 -5.227 1 88.5 199 LEU A O 1
ATOM 1541 N N . ALA A 1 200 ? 10.438 -24.625 -4.387 1 86.06 200 ALA A N 1
ATOM 1542 C CA . ALA A 1 200 ? 10.906 -25.422 -3.25 1 86.06 200 ALA A CA 1
ATOM 1543 C C . ALA A 1 200 ? 9.727 -25.906 -2.41 1 86.06 200 ALA A C 1
ATOM 1545 O O . ALA A 1 200 ? 9.664 -27.094 -2.064 1 86.06 200 ALA A O 1
ATOM 1546 N N . PRO A 1 201 ? 8.789 -25.062 -2.148 1 86.5 201 PRO A N 1
ATOM 1547 C CA . PRO A 1 201 ? 7.602 -25.531 -1.432 1 86.5 201 PRO A CA 1
ATOM 1548 C C . PRO A 1 201 ? 6.855 -26.625 -2.178 1 86.5 201 PRO A C 1
ATOM 1550 O O . PRO A 1 201 ? 6.367 -27.578 -1.556 1 86.5 201 PRO A O 1
ATOM 1553 N N . LEU A 1 202 ? 6.789 -26.5 -3.434 1 91.44 202 LEU A N 1
ATOM 1554 C CA . LEU A 1 202 ? 6.074 -27.469 -4.258 1 91.44 202 LEU A CA 1
ATOM 1555 C C . LEU A 1 202 ? 6.77 -28.812 -4.234 1 91.44 202 LEU A C 1
ATOM 1557 O O . LEU A 1 202 ? 6.121 -29.859 -4.07 1 91.44 202 LEU A O 1
ATOM 1561 N N . MET A 1 203 ? 8.125 -28.828 -4.367 1 92.12 203 MET A N 1
ATOM 1562 C CA . MET A 1 203 ? 8.898 -30.062 -4.383 1 92.12 203 MET A CA 1
ATOM 1563 C C . MET A 1 203 ? 8.859 -30.75 -3.02 1 92.12 203 MET A C 1
ATOM 1565 O O . MET A 1 203 ? 8.914 -31.984 -2.934 1 92.12 203 MET A O 1
ATOM 1569 N N . ALA A 1 204 ? 8.648 -29.938 -2.006 1 88.69 204 ALA A N 1
ATOM 1570 C CA . ALA A 1 204 ? 8.594 -30.469 -0.648 1 88.69 204 ALA A CA 1
ATOM 1571 C C . ALA A 1 204 ? 7.223 -31.078 -0.355 1 88.69 204 ALA A C 1
ATOM 1573 O O . ALA A 1 204 ? 7.105 -32 0.466 1 88.69 204 ALA A O 1
ATOM 1574 N N . ALA A 1 205 ? 6.25 -30.672 -1.068 1 91.19 205 ALA A N 1
ATOM 1575 C CA . ALA A 1 205 ? 4.879 -31.016 -0.709 1 91.19 205 ALA A CA 1
ATOM 1576 C C . ALA A 1 205 ? 4.355 -32.156 -1.576 1 91.19 205 ALA A C 1
ATOM 1578 O O . ALA A 1 205 ? 3.447 -32.875 -1.172 1 91.19 205 ALA A O 1
ATOM 1579 N N . TYR A 1 206 ? 4.922 -32.312 -2.748 1 95.62 206 TYR A N 1
ATOM 1580 C CA . TYR A 1 206 ? 4.355 -33.281 -3.693 1 95.62 206 TYR A CA 1
ATOM 1581 C C . TYR A 1 206 ? 5.441 -34.156 -4.289 1 95.62 206 TYR A C 1
ATOM 1583 O O . TYR A 1 206 ? 6.508 -33.656 -4.672 1 95.62 206 TYR A O 1
ATOM 1591 N N . ASP A 1 207 ? 5.188 -35.406 -4.398 1 97.06 207 ASP A N 1
ATOM 1592 C CA . ASP A 1 207 ? 6.129 -36.375 -4.949 1 97.06 207 ASP A CA 1
ATOM 1593 C C . ASP A 1 207 ? 5.828 -36.656 -6.418 1 97.06 207 ASP A C 1
ATOM 1595 O O . ASP A 1 207 ? 4.793 -37.25 -6.746 1 97.06 207 ASP A O 1
ATOM 1599 N N . PHE A 1 208 ? 6.793 -36.375 -7.285 1 97.62 208 PHE A N 1
ATOM 1600 C CA . PHE A 1 208 ? 6.605 -36.531 -8.719 1 97.62 208 PHE A CA 1
ATOM 1601 C C . PHE A 1 208 ? 7.219 -37.844 -9.203 1 97.62 208 PHE A C 1
ATOM 1603 O O . PHE A 1 208 ? 7.059 -38.219 -10.359 1 97.62 208 PHE A O 1
ATOM 1610 N N . ASN A 1 209 ? 7.82 -38.594 -8.375 1 97.12 209 ASN A N 1
ATOM 1611 C CA . ASN A 1 209 ? 8.609 -39.781 -8.734 1 97.12 209 ASN A CA 1
ATOM 1612 C C . ASN A 1 209 ? 7.734 -40.875 -9.352 1 97.12 209 ASN A C 1
ATOM 1614 O O . ASN A 1 209 ? 8.203 -41.625 -10.203 1 97.12 209 ASN A O 1
ATOM 1618 N N . PRO A 1 210 ? 6.512 -40.938 -9.008 1 97.38 210 PRO A N 1
ATOM 1619 C CA . PRO A 1 210 ? 5.688 -42 -9.562 1 97.38 210 PRO A CA 1
ATOM 1620 C C . PRO A 1 210 ? 5.414 -41.844 -11.055 1 97.38 210 PRO A C 1
ATOM 1622 O O . PRO A 1 210 ? 4.953 -42.75 -11.719 1 97.38 210 PRO A O 1
ATOM 1625 N N . TYR A 1 211 ? 5.637 -40.719 -11.633 1 97.94 211 TYR A N 1
ATOM 1626 C CA . TYR A 1 211 ? 5.309 -40.438 -13.031 1 97.94 211 TYR A C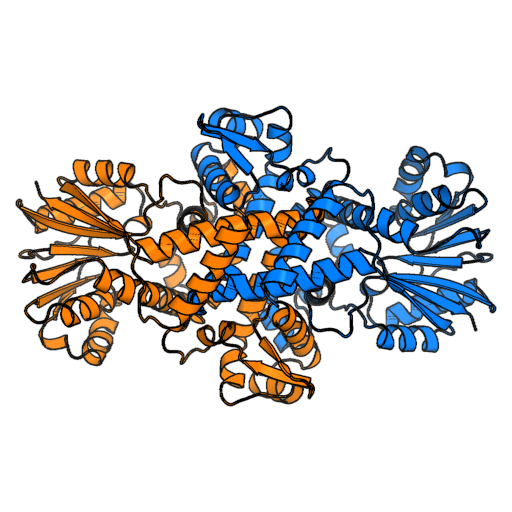A 1
ATOM 1627 C C . TYR A 1 211 ? 6.547 -40.531 -13.914 1 97.94 211 TYR A C 1
ATOM 1629 O O . TYR A 1 211 ? 7.516 -39.781 -13.727 1 97.94 211 TYR A O 1
ATOM 1637 N N . ARG A 1 212 ? 6.512 -41.344 -14.875 1 97.81 212 ARG A N 1
ATOM 1638 C CA . ARG A 1 212 ? 7.656 -41.594 -15.75 1 97.81 212 ARG A CA 1
ATOM 1639 C C . ARG A 1 212 ? 7.746 -40.5 -16.828 1 97.81 212 ARG A C 1
ATOM 1641 O O . ARG A 1 212 ? 8.844 -40.062 -17.188 1 97.81 212 ARG A O 1
ATOM 1648 N N . THR A 1 213 ? 6.648 -40.156 -17.375 1 98.31 213 THR A N 1
ATOM 1649 C CA . THR A 1 213 ? 6.582 -39.094 -18.375 1 98.31 213 THR A CA 1
ATOM 1650 C C . THR A 1 213 ? 5.668 -37.969 -17.891 1 98.31 213 THR A C 1
ATOM 1652 O O . THR A 1 213 ? 4.473 -38.188 -17.688 1 98.31 213 THR A O 1
ATOM 1655 N N . ILE A 1 214 ? 6.223 -36.781 -17.75 1 98.62 214 ILE A N 1
ATOM 1656 C CA . ILE A 1 214 ? 5.484 -35.625 -17.25 1 98.62 214 ILE A CA 1
ATOM 1657 C C . ILE A 1 214 ? 5.367 -34.594 -18.359 1 98.62 214 ILE A C 1
ATOM 1659 O O . ILE A 1 214 ? 6.375 -34.156 -18.906 1 98.62 214 ILE A O 1
ATOM 1663 N N . VAL A 1 215 ? 4.148 -34.219 -18.703 1 98.56 215 VAL A N 1
ATOM 1664 C CA . VAL A 1 215 ? 3.887 -33.188 -19.719 1 98.56 215 VAL A CA 1
ATOM 1665 C C . VAL A 1 215 ? 3.561 -31.875 -19.031 1 98.56 215 VAL A C 1
ATOM 1667 O O . VAL A 1 215 ? 2.57 -31.766 -18.297 1 98.56 215 VAL A O 1
ATOM 1670 N N . ASP A 1 216 ? 4.371 -30.875 -19.234 1 98.12 216 ASP A N 1
ATOM 1671 C CA . ASP A 1 216 ? 4.152 -29.531 -18.719 1 98.12 216 ASP A CA 1
ATOM 1672 C C . ASP A 1 216 ? 3.432 -28.672 -19.766 1 98.12 216 ASP A C 1
ATOM 1674 O O . ASP A 1 216 ? 4.051 -28.172 -20.703 1 98.12 216 ASP A O 1
ATOM 1678 N N . VAL A 1 217 ? 2.145 -28.5 -19.547 1 97.38 217 VAL A N 1
ATOM 1679 C CA . VAL A 1 217 ? 1.29 -27.797 -20.5 1 97.38 217 VAL A CA 1
ATOM 1680 C C . VAL A 1 217 ? 1.323 -26.297 -20.203 1 97.38 217 VAL A C 1
ATOM 1682 O O . VAL A 1 217 ? 0.915 -25.859 -19.125 1 97.38 217 VAL A O 1
ATOM 1685 N N . GLY A 1 218 ? 1.718 -25.5 -21.172 1 93.12 218 GLY A N 1
ATOM 1686 C CA . GLY A 1 218 ? 1.945 -24.094 -20.906 1 93.12 218 GLY A CA 1
ATOM 1687 C C . GLY A 1 218 ? 3.113 -23.828 -19.984 1 93.12 218 GLY A C 1
ATOM 1688 O O . GLY A 1 218 ? 3.004 -23.031 -19.047 1 93.12 218 GLY A O 1
ATOM 1689 N N . GLY A 1 219 ? 4.195 -24.484 -20.219 1 91.25 219 GLY A N 1
ATOM 1690 C CA . GLY A 1 219 ? 5.262 -24.578 -19.234 1 91.25 219 GLY A CA 1
ATOM 1691 C C . GLY A 1 219 ? 6.281 -23.453 -19.375 1 91.25 219 GLY A C 1
ATOM 1692 O O . GLY A 1 219 ? 7.223 -23.375 -18.578 1 91.25 219 GLY A O 1
ATOM 1693 N N . GLY A 1 220 ? 6.133 -22.609 -20.391 1 88.88 220 GLY A N 1
ATOM 1694 C CA . GLY A 1 220 ? 7.062 -21.5 -20.562 1 88.88 220 GLY A CA 1
ATOM 1695 C C . GLY A 1 220 ? 8.461 -21.953 -20.969 1 88.88 220 GLY A C 1
ATOM 1696 O O . GLY A 1 220 ? 8.617 -22.734 -21.906 1 88.88 220 GLY A O 1
ATOM 1697 N N . HIS A 1 221 ? 9.422 -21.469 -20.188 1 87.12 221 HIS A N 1
ATOM 1698 C CA . HIS A 1 221 ? 10.805 -21.828 -20.5 1 87.12 221 HIS A CA 1
ATOM 1699 C C . HIS A 1 221 ? 11.203 -23.125 -19.812 1 87.12 221 HIS A C 1
ATOM 1701 O O . HIS A 1 221 ? 12.32 -23.609 -20 1 87.12 221 HIS A O 1
ATOM 1707 N N . GLY A 1 222 ? 10.359 -23.625 -19.016 1 91.31 222 GLY A N 1
ATOM 1708 C CA . GLY A 1 222 ? 10.578 -24.969 -18.516 1 91.31 222 GLY A CA 1
ATOM 1709 C C . GLY A 1 222 ? 11.188 -25 -17.125 1 91.31 222 GLY A C 1
ATOM 1710 O O . GLY A 1 222 ? 11.711 -26.016 -16.672 1 91.31 222 GLY A O 1
ATOM 1711 N N . ARG A 1 223 ? 11.109 -23.891 -16.375 1 89.19 223 ARG A N 1
ATOM 1712 C CA . ARG A 1 223 ? 11.727 -23.828 -15.047 1 89.19 223 ARG A CA 1
ATOM 1713 C C . ARG A 1 223 ? 11.062 -24.812 -14.086 1 89.19 223 ARG A C 1
ATOM 1715 O O . ARG A 1 223 ? 11.75 -25.516 -13.336 1 89.19 223 ARG A O 1
ATOM 1722 N N . LEU A 1 224 ? 9.758 -24.906 -14.109 1 92.88 224 LEU A N 1
ATOM 1723 C CA . LEU A 1 224 ? 9.047 -25.859 -13.258 1 92.88 224 LEU A CA 1
ATOM 1724 C C . LEU A 1 224 ? 9.422 -27.297 -13.625 1 92.88 224 LEU A C 1
ATOM 1726 O O . LEU A 1 224 ? 9.727 -28.094 -12.742 1 92.88 224 LEU A O 1
ATOM 1730 N N . LEU A 1 225 ? 9.391 -27.531 -14.891 1 95.62 225 LEU A N 1
ATOM 1731 C CA . LEU A 1 225 ? 9.711 -28.891 -15.352 1 95.62 225 LEU A CA 1
ATOM 1732 C C . LEU A 1 225 ? 11.125 -29.281 -14.953 1 95.62 225 LEU A C 1
ATOM 1734 O O . LEU A 1 225 ? 11.367 -30.422 -14.547 1 95.62 225 LEU A O 1
ATOM 1738 N N . ALA A 1 226 ? 12.023 -28.328 -15.07 1 94.69 226 ALA A N 1
ATOM 1739 C CA . ALA A 1 226 ? 13.398 -28.578 -14.648 1 94.69 226 ALA A CA 1
ATOM 1740 C C . ALA A 1 226 ? 13.453 -28.969 -13.172 1 94.69 226 ALA A C 1
ATOM 1742 O O . ALA A 1 226 ? 14.164 -29.891 -12.789 1 94.69 226 ALA A O 1
ATOM 1743 N N . ALA A 1 227 ? 12.766 -28.297 -12.336 1 93.75 227 ALA A N 1
ATOM 1744 C CA . ALA A 1 227 ? 12.742 -28.578 -10.898 1 93.75 227 ALA A CA 1
ATOM 1745 C C . ALA A 1 227 ? 12.125 -29.953 -10.625 1 93.75 227 ALA A C 1
ATOM 1747 O O . ALA A 1 227 ? 12.617 -30.688 -9.773 1 93.75 227 ALA A O 1
ATOM 1748 N N . ILE A 1 228 ? 11.078 -30.266 -11.352 1 96.69 228 ILE A N 1
ATOM 1749 C CA . ILE A 1 228 ? 10.398 -31.547 -11.188 1 96.69 228 ILE A CA 1
ATOM 1750 C C . ILE A 1 228 ? 11.344 -32.688 -11.539 1 96.69 228 ILE A C 1
ATOM 1752 O O . ILE A 1 228 ? 11.477 -33.656 -10.789 1 96.69 228 ILE A O 1
ATOM 1756 N N . LEU A 1 229 ? 11.984 -32.531 -12.656 1 97.25 229 LEU A N 1
ATOM 1757 C CA . LEU A 1 229 ? 12.852 -33.594 -13.141 1 97.25 229 LEU A CA 1
ATOM 1758 C C . LEU A 1 229 ? 14.086 -33.719 -12.258 1 97.25 229 LEU A C 1
ATOM 1760 O O . LEU A 1 229 ? 14.641 -34.812 -12.125 1 97.25 229 LEU A O 1
ATOM 1764 N N . ALA A 1 230 ? 14.516 -32.625 -11.672 1 95 230 ALA A N 1
ATOM 1765 C CA . ALA A 1 230 ? 15.594 -32.719 -10.688 1 95 230 ALA A CA 1
ATOM 1766 C C . ALA A 1 230 ? 15.164 -33.531 -9.477 1 95 230 ALA A C 1
ATOM 1768 O O . ALA A 1 230 ? 15.969 -34.281 -8.914 1 95 230 ALA A O 1
ATOM 1769 N N . ALA A 1 231 ? 13.969 -33.438 -9.094 1 94.56 231 ALA A N 1
ATOM 1770 C CA . ALA A 1 231 ? 13.438 -34.156 -7.934 1 94.56 231 ALA A CA 1
ATOM 1771 C C . ALA A 1 231 ? 13.055 -35.594 -8.297 1 94.56 231 ALA A C 1
ATOM 1773 O O . ALA A 1 231 ? 12.945 -36.438 -7.418 1 94.56 231 ALA A O 1
ATOM 1774 N N . ALA A 1 232 ? 12.805 -35.844 -9.562 1 96.81 232 ALA A N 1
ATOM 1775 C CA . ALA A 1 232 ? 12.438 -37.156 -10.07 1 96.81 232 ALA A CA 1
ATOM 1776 C C . ALA A 1 232 ? 13.422 -37.625 -11.133 1 96.81 232 ALA A C 1
ATOM 1778 O O . ALA A 1 232 ? 13.117 -37.625 -12.328 1 96.81 232 ALA A O 1
ATOM 1779 N N . PRO A 1 233 ? 14.477 -38.156 -10.766 1 95.69 233 PRO A N 1
ATOM 1780 C CA . PRO A 1 233 ? 15.586 -38.438 -11.688 1 95.69 233 PRO A CA 1
ATOM 1781 C C . PRO A 1 233 ? 15.227 -39.5 -12.734 1 95.69 233 PRO A C 1
ATOM 1783 O O . PRO A 1 233 ? 15.867 -39.562 -13.789 1 95.69 233 PRO A O 1
ATOM 1786 N N . LYS A 1 234 ? 14.281 -40.25 -12.5 1 96.88 234 LYS A N 1
ATOM 1787 C CA . LYS A 1 234 ? 13.938 -41.312 -13.438 1 96.88 234 LYS A CA 1
ATOM 1788 C C . LYS A 1 234 ? 12.859 -40.875 -14.422 1 96.88 234 LYS A C 1
ATOM 1790 O O . LYS A 1 234 ? 12.516 -41.594 -15.352 1 96.88 234 LYS A O 1
ATOM 1795 N N . SER A 1 235 ? 12.367 -39.688 -14.25 1 97.94 235 SER A N 1
ATOM 1796 C CA . SER A 1 235 ? 11.273 -39.188 -15.078 1 97.94 235 SER A CA 1
ATOM 1797 C C . SER A 1 235 ? 11.805 -38.438 -16.281 1 97.94 235 SER A C 1
ATOM 1799 O O . SER A 1 235 ? 12.945 -37.969 -16.281 1 97.94 235 SER A O 1
ATOM 1801 N N . HIS A 1 236 ? 11 -38.406 -17.344 1 98.19 236 HIS A N 1
ATOM 1802 C CA . HIS A 1 236 ? 11.219 -37.594 -18.516 1 98.19 236 HIS A CA 1
ATOM 1803 C C . HIS A 1 236 ? 10.102 -36.562 -18.688 1 98.19 236 HIS A C 1
ATOM 1805 O O . HIS A 1 236 ? 9.016 -36.719 -18.125 1 98.19 236 HIS A O 1
ATOM 1811 N N . GLY A 1 237 ? 10.5 -35.469 -19.391 1 98.25 237 GLY A N 1
ATOM 1812 C CA . GLY A 1 237 ? 9.523 -34.406 -19.5 1 98.25 237 GLY A CA 1
ATOM 1813 C C . GLY A 1 237 ? 9.195 -34.062 -20.938 1 98.25 237 GLY A C 1
ATOM 1814 O O . GLY A 1 237 ? 10.008 -34.281 -21.844 1 98.25 237 GLY A O 1
ATOM 1815 N N . ILE A 1 238 ? 8.023 -33.594 -21.188 1 98.38 238 ILE A N 1
ATOM 1816 C CA . ILE A 1 238 ? 7.598 -32.906 -22.406 1 98.38 238 ILE A CA 1
ATOM 1817 C C . ILE A 1 238 ? 7.16 -31.484 -22.078 1 98.38 238 ILE A C 1
ATOM 1819 O O . ILE A 1 238 ? 6.285 -31.281 -21.234 1 98.38 238 ILE A O 1
ATOM 1823 N N . LEU A 1 239 ? 7.828 -30.531 -22.625 1 97.81 239 LEU A N 1
ATOM 1824 C CA . LEU A 1 239 ? 7.473 -29.125 -22.453 1 97.81 239 LEU A CA 1
ATOM 1825 C C . LEU A 1 239 ? 6.648 -28.625 -23.641 1 97.81 239 LEU A C 1
ATOM 1827 O O . LEU A 1 239 ? 7.113 -28.641 -24.781 1 97.81 239 LEU A O 1
ATOM 1831 N N . PHE A 1 240 ? 5.434 -28.234 -23.328 1 97.19 240 PHE A N 1
ATOM 1832 C CA . PHE A 1 240 ? 4.488 -27.844 -24.375 1 97.19 240 PHE A CA 1
ATOM 1833 C C . PHE A 1 240 ? 4.086 -26.375 -24.203 1 97.19 240 PHE A C 1
ATOM 1835 O O . PHE A 1 240 ? 3.512 -26 -23.172 1 97.19 240 PHE A O 1
ATOM 1842 N N . ASP A 1 241 ? 4.352 -25.547 -25.125 1 94.25 241 ASP A N 1
ATOM 1843 C CA . ASP A 1 241 ? 3.979 -24.141 -25.141 1 94.25 241 ASP A CA 1
ATOM 1844 C C . ASP A 1 241 ? 4.043 -23.562 -26.547 1 94.25 241 ASP A C 1
ATOM 1846 O O . ASP A 1 241 ? 4.367 -24.281 -27.5 1 94.25 241 ASP A O 1
ATOM 1850 N N . MET A 1 242 ? 3.66 -22.344 -26.734 1 90.12 242 MET A N 1
ATOM 1851 C CA . MET A 1 242 ? 3.725 -21.656 -28.016 1 90.12 242 MET A CA 1
ATOM 1852 C C . MET A 1 242 ? 5.168 -21.547 -28.5 1 90.12 242 MET A C 1
ATOM 1854 O O . MET A 1 242 ? 6.09 -21.438 -27.688 1 90.12 242 MET A O 1
ATOM 1858 N N . PRO A 1 243 ? 5.359 -21.438 -29.781 1 90.44 243 PRO A N 1
ATOM 1859 C CA . PRO A 1 243 ? 6.707 -21.406 -30.359 1 90.44 243 PRO A CA 1
ATOM 1860 C C . PRO A 1 243 ? 7.539 -20.234 -29.828 1 90.44 243 PRO A C 1
ATOM 1862 O O . PRO A 1 243 ? 8.703 -20.422 -29.453 1 90.44 243 PRO A O 1
ATOM 1865 N N . GLN A 1 244 ? 6.953 -19.109 -29.734 1 83.38 244 GLN A N 1
ATOM 1866 C CA . GLN A 1 244 ? 7.691 -17.922 -29.297 1 83.38 244 GLN A CA 1
ATOM 1867 C C . GLN A 1 244 ? 8.117 -18.047 -27.844 1 83.38 244 GLN A C 1
ATOM 1869 O O . GLN A 1 244 ? 9.156 -17.516 -27.453 1 83.38 244 GLN A O 1
ATOM 1874 N N . VAL A 1 245 ? 7.367 -18.703 -27.078 1 83.12 245 VAL A N 1
ATOM 1875 C CA . VAL A 1 245 ? 7.668 -18.891 -25.656 1 83.12 245 VAL A CA 1
ATOM 1876 C C . VAL A 1 245 ? 8.789 -19.922 -25.5 1 83.12 245 VAL A C 1
ATOM 1878 O O . VAL A 1 245 ? 9.711 -19.719 -24.719 1 83.12 245 VAL A O 1
ATOM 1881 N N . LEU A 1 246 ? 8.797 -20.969 -26.297 1 90.62 246 LEU A N 1
ATOM 1882 C CA . LEU A 1 246 ? 9.742 -22.078 -26.188 1 90.62 246 LEU A CA 1
ATOM 1883 C C . LEU A 1 246 ? 11.125 -21.656 -26.672 1 90.62 246 LEU A C 1
ATOM 1885 O O . LEU A 1 246 ? 12.109 -22.359 -26.438 1 90.62 246 LEU A O 1
ATOM 1889 N N . ALA A 1 247 ? 11.211 -20.516 -27.297 1 88.06 247 ALA A N 1
ATOM 1890 C CA . ALA A 1 247 ? 12.484 -20.031 -27.812 1 88.06 247 ALA A CA 1
ATOM 1891 C C . ALA A 1 247 ? 13.516 -19.906 -26.703 1 88.06 247 ALA A C 1
ATOM 1893 O O . ALA A 1 247 ? 14.719 -20.094 -26.938 1 88.06 247 ALA A O 1
ATOM 1894 N N . GLY A 1 248 ? 13.094 -19.672 -25.516 1 86.69 248 GLY A N 1
ATOM 1895 C CA . GLY A 1 248 ? 14 -19.516 -24.391 1 86.69 248 GLY A CA 1
ATOM 1896 C C . GLY A 1 248 ? 14.188 -20.797 -23.594 1 86.69 248 GLY A C 1
ATOM 1897 O O . GLY A 1 248 ? 15.008 -20.844 -22.672 1 86.69 248 GLY A O 1
ATOM 1898 N N . ALA A 1 249 ? 13.562 -21.891 -23.953 1 91.19 249 ALA A N 1
ATOM 1899 C CA . ALA A 1 249 ? 13.539 -23.125 -23.172 1 91.19 249 ALA A CA 1
ATOM 1900 C C . ALA A 1 249 ? 14.906 -23.797 -23.172 1 91.19 249 ALA A C 1
ATOM 1902 O O . ALA A 1 249 ? 15.383 -24.25 -22.125 1 91.19 249 ALA A O 1
ATOM 1903 N N . PRO A 1 250 ? 15.609 -23.828 -24.344 1 93.88 250 PRO A N 1
ATOM 1904 C CA . PRO A 1 250 ? 16.906 -24.5 -24.359 1 93.88 250 PRO A CA 1
ATOM 1905 C C . PRO A 1 250 ? 17.906 -23.891 -23.375 1 93.88 250 PRO A C 1
ATOM 1907 O O . PRO A 1 250 ? 18.641 -24.609 -22.703 1 93.88 250 PRO A O 1
ATOM 1910 N N . THR A 1 251 ? 17.875 -22.641 -23.328 1 90.94 251 THR A N 1
ATOM 1911 C CA . THR A 1 251 ? 18.781 -21.953 -22.406 1 90.94 251 THR A CA 1
ATOM 1912 C C . THR A 1 251 ? 18.453 -22.297 -20.953 1 90.94 251 THR A C 1
ATOM 1914 O O . THR A 1 251 ? 19.344 -22.641 -20.188 1 90.94 251 THR A O 1
ATOM 1917 N N . GLU A 1 252 ? 17.234 -22.25 -20.609 1 87.44 252 GLU A N 1
ATOM 1918 C CA . GLU A 1 252 ? 16.797 -22.531 -19.25 1 87.44 252 GLU A CA 1
ATOM 1919 C C . GLU A 1 252 ? 17.047 -24 -18.875 1 87.44 252 GLU A C 1
ATOM 1921 O O . GLU A 1 252 ? 17.562 -24.297 -17.797 1 87.44 252 GLU A O 1
ATOM 1926 N N . LEU A 1 253 ? 16.719 -24.906 -19.734 1 93.69 253 LEU A N 1
ATOM 1927 C CA . LEU A 1 253 ? 16.875 -26.328 -19.484 1 93.69 253 LEU A CA 1
ATOM 1928 C C . LEU A 1 253 ? 18.344 -26.719 -19.438 1 93.69 253 LEU A C 1
ATOM 1930 O O . LEU A 1 253 ? 18.75 -27.594 -18.656 1 93.69 253 LEU A O 1
ATOM 1934 N N . GLY A 1 254 ? 19.125 -26.016 -20.281 1 93.44 254 GLY A N 1
ATOM 1935 C CA . GLY A 1 254 ? 20.562 -26.234 -20.266 1 93.44 254 GLY A CA 1
ATOM 1936 C C . GLY A 1 254 ? 21.203 -25.812 -18.953 1 93.44 254 GLY A C 1
ATOM 1937 O O . GLY A 1 254 ? 22.094 -26.5 -18.453 1 93.44 254 GLY A O 1
ATOM 1938 N N . LYS A 1 255 ? 20.781 -24.766 -18.422 1 90.25 255 LYS A N 1
ATOM 1939 C CA . LYS A 1 255 ? 21.281 -24.266 -17.141 1 90.25 255 LYS A CA 1
ATOM 1940 C C . LYS A 1 255 ? 21.109 -25.312 -16.031 1 90.25 255 LYS A C 1
ATOM 1942 O O . LYS A 1 255 ? 21.906 -25.359 -15.094 1 90.25 255 LYS A O 1
ATOM 1947 N N . HIS A 1 256 ? 20.125 -26.172 -16.172 1 91.25 256 HIS A N 1
ATOM 1948 C CA . HIS A 1 256 ? 19.812 -27.125 -15.117 1 91.25 256 HIS A CA 1
ATOM 1949 C C . HIS A 1 256 ? 20.234 -28.531 -15.508 1 91.25 256 HIS A C 1
ATOM 1951 O O . HIS A 1 256 ? 19.953 -29.5 -14.781 1 91.25 256 HIS A O 1
ATOM 1957 N N . GLY A 1 257 ? 20.75 -28.719 -16.641 1 92.62 257 GLY A N 1
ATOM 1958 C CA . GLY A 1 257 ? 21.359 -29.984 -17.062 1 92.62 257 GLY A CA 1
ATOM 1959 C C . GLY A 1 257 ? 20.344 -31.062 -17.359 1 92.62 257 GLY A C 1
ATOM 1960 O O . GLY A 1 257 ? 20.578 -32.25 -17.094 1 92.62 257 GLY A O 1
ATOM 1961 N N . ILE A 1 258 ? 19.141 -30.625 -17.891 1 93.19 258 ILE A N 1
ATOM 1962 C CA . ILE A 1 258 ? 18.109 -31.641 -18.094 1 93.19 258 ILE A CA 1
ATOM 1963 C C . ILE A 1 258 ? 17.656 -31.641 -19.547 1 93.19 258 ILE A C 1
ATOM 1965 O O . ILE A 1 258 ? 16.641 -32.25 -19.891 1 93.19 258 ILE A O 1
ATOM 1969 N N . SER A 1 259 ? 18.344 -31.016 -20.406 1 94.25 259 SER A N 1
ATOM 1970 C CA . SER A 1 259 ? 17.969 -30.859 -21.812 1 94.25 259 SER A CA 1
ATOM 1971 C C . SER A 1 259 ? 17.734 -32.219 -22.469 1 94.25 259 SER A C 1
ATOM 1973 O O . SER A 1 259 ? 16.844 -32.375 -23.297 1 94.25 259 SER A O 1
ATOM 1975 N N . GLN A 1 260 ? 18.453 -33.188 -22.031 1 94.94 260 GLN A N 1
ATOM 1976 C CA . GLN A 1 260 ? 18.391 -34.5 -22.672 1 94.94 260 GLN A CA 1
ATOM 1977 C C . GLN A 1 260 ? 17.156 -35.281 -22.219 1 94.94 260 GLN A C 1
ATOM 1979 O O . GLN A 1 260 ? 16.766 -36.25 -22.859 1 94.94 260 GLN A O 1
ATOM 1984 N N . ARG A 1 261 ? 16.562 -34.812 -21.203 1 97.31 261 ARG A N 1
ATOM 1985 C CA . ARG A 1 261 ? 15.422 -35.531 -20.672 1 97.31 261 ARG A CA 1
ATOM 1986 C C . ARG A 1 261 ? 14.117 -34.844 -21 1 97.31 261 ARG A C 1
ATOM 1988 O O . ARG A 1 261 ? 13.047 -35.219 -20.547 1 97.31 261 ARG A O 1
ATOM 1995 N N . VAL A 1 262 ? 14.172 -33.75 -21.766 1 98.12 262 VAL A N 1
ATOM 1996 C CA . VAL A 1 262 ? 12.977 -32.969 -22.047 1 98.12 262 VAL A CA 1
ATOM 1997 C C . VAL A 1 262 ? 12.766 -32.875 -23.547 1 98.12 262 VAL A C 1
ATOM 1999 O O . VAL A 1 262 ? 13.688 -32.531 -24.297 1 98.12 262 VAL A O 1
ATOM 2002 N N . ARG A 1 263 ? 11.664 -33.25 -24.016 1 97.94 263 ARG A N 1
ATOM 2003 C CA . ARG A 1 263 ? 11.234 -33 -25.391 1 97.94 263 ARG A CA 1
ATOM 2004 C C . ARG A 1 263 ? 10.406 -31.719 -25.484 1 97.94 263 ARG A C 1
ATOM 2006 O O . ARG A 1 263 ? 9.477 -31.516 -24.703 1 97.94 263 ARG A O 1
ATOM 2013 N N . LEU A 1 264 ? 10.766 -30.844 -26.438 1 97.38 264 LEU A N 1
ATOM 2014 C CA . LEU A 1 264 ? 10.023 -29.609 -26.672 1 97.38 264 LEU A CA 1
ATOM 2015 C C . LEU A 1 264 ? 8.961 -29.812 -27.75 1 97.38 264 LEU A C 1
ATOM 2017 O O . LEU A 1 264 ? 9.258 -30.328 -28.828 1 97.38 264 LEU A O 1
ATOM 2021 N N . VAL A 1 265 ? 7.781 -29.5 -27.484 1 97.38 265 VAL A N 1
ATOM 2022 C CA . VAL A 1 265 ? 6.691 -29.594 -28.438 1 97.38 265 VAL A CA 1
ATOM 2023 C C . VAL A 1 265 ? 5.984 -28.25 -28.562 1 97.38 265 VAL A C 1
ATOM 2025 O O . VAL A 1 265 ? 5.516 -27.688 -27.562 1 97.38 265 VAL A O 1
ATOM 2028 N N . LYS A 1 266 ? 5.91 -27.719 -29.766 1 95.38 266 LYS A N 1
ATOM 2029 C CA . LYS A 1 266 ? 5.305 -26.406 -30.016 1 95.38 266 LYS A CA 1
ATOM 2030 C C . LYS A 1 266 ? 3.805 -26.547 -30.266 1 95.38 266 LYS A C 1
ATOM 2032 O O . LYS A 1 266 ? 3.355 -27.469 -30.938 1 95.38 266 LYS A O 1
ATOM 2037 N N . GLY A 1 267 ? 3.035 -25.625 -29.547 1 93.56 267 GLY A N 1
ATOM 2038 C CA . GLY A 1 267 ? 1.61 -25.578 -29.828 1 93.56 267 GLY A CA 1
ATOM 2039 C C . GLY A 1 267 ? 0.818 -24.781 -28.812 1 93.56 267 GLY A C 1
ATOM 2040 O O . GLY A 1 267 ? 1.317 -24.484 -27.734 1 93.56 267 GLY A O 1
ATOM 2041 N N . SER A 1 268 ? -0.387 -24.484 -29.25 1 93.44 268 SER A N 1
ATOM 2042 C CA . SER A 1 268 ? -1.364 -23.828 -28.391 1 93.44 268 SER A CA 1
ATOM 2043 C C . SER A 1 268 ? -2.227 -24.875 -27.672 1 93.44 268 SER A C 1
ATOM 2045 O O . SER A 1 268 ? -2.729 -25.812 -28.281 1 93.44 268 SER A O 1
ATOM 2047 N N . PHE A 1 269 ? -2.391 -24.656 -26.344 1 94.12 269 PHE A N 1
ATOM 2048 C CA . PHE A 1 269 ? -3.219 -25.609 -25.625 1 94.12 269 PHE A CA 1
ATOM 2049 C C . PHE A 1 269 ? -4.695 -25.406 -25.953 1 94.12 269 PHE A C 1
ATOM 2051 O O . PHE A 1 269 ? -5.547 -26.156 -25.484 1 94.12 269 PHE A O 1
ATOM 2058 N N . PHE A 1 270 ? -4.988 -24.469 -26.781 1 91.94 270 PHE A N 1
ATOM 2059 C CA . PHE A 1 270 ? -6.352 -24.266 -27.25 1 91.94 270 PHE A CA 1
ATOM 2060 C C . PHE A 1 270 ? -6.582 -25 -28.562 1 91.94 270 PHE A C 1
ATOM 2062 O O . PHE A 1 270 ? -7.633 -25.625 -28.766 1 91.94 270 PHE A O 1
ATOM 2069 N N . ASP A 1 271 ? -5.652 -24.875 -29.422 1 84.25 271 ASP A N 1
ATOM 2070 C CA . ASP A 1 271 ? -5.941 -25.156 -30.828 1 84.25 271 ASP A CA 1
ATOM 2071 C C . ASP A 1 271 ? -5.191 -26.406 -31.312 1 84.25 271 ASP A C 1
ATOM 2073 O O . ASP A 1 271 ? -5.59 -27.031 -32.281 1 84.25 271 ASP A O 1
ATOM 2077 N N . GLU A 1 272 ? -4.133 -26.594 -30.641 1 80.69 272 GLU A N 1
ATOM 2078 C CA . GLU A 1 272 ? -3.312 -27.703 -31.109 1 80.69 272 GLU A CA 1
ATOM 2079 C C . GLU A 1 272 ? -3.451 -28.922 -30.188 1 80.69 272 GLU A C 1
ATOM 2081 O O . GLU A 1 272 ? -4.066 -28.828 -29.125 1 80.69 272 GLU A O 1
ATOM 2086 N N . VAL A 1 273 ? -2.865 -29.938 -30.781 1 84.81 273 VAL A N 1
ATOM 2087 C CA . VAL A 1 273 ? -2.934 -31.188 -30.047 1 84.81 273 VAL A CA 1
ATOM 2088 C C . VAL A 1 273 ? -1.89 -31.203 -28.938 1 84.81 273 VAL A C 1
ATOM 2090 O O . VAL A 1 273 ? -0.694 -31.047 -29.188 1 84.81 273 VAL A O 1
ATOM 2093 N N . ILE A 1 274 ? -2.352 -31.359 -27.766 1 95.56 274 ILE A N 1
ATOM 2094 C CA . ILE A 1 274 ? -1.48 -31.547 -26.609 1 95.56 274 ILE A CA 1
ATOM 2095 C C . ILE A 1 274 ? -0.809 -32.906 -26.703 1 95.56 274 ILE A C 1
ATOM 2097 O O . ILE A 1 274 ? -1.439 -33.906 -27.094 1 95.56 274 ILE A O 1
ATOM 2101 N N . PRO A 1 275 ? 0.471 -32.969 -26.391 1 96.69 275 PRO A N 1
ATOM 2102 C CA . PRO A 1 275 ? 1.203 -34.219 -26.531 1 96.69 275 PRO A CA 1
ATOM 2103 C C . PRO A 1 275 ? 0.559 -35.375 -25.75 1 96.69 275 PRO A C 1
ATOM 2105 O O . PRO A 1 275 ? 0.12 -35.188 -24.609 1 96.69 275 PRO A O 1
ATOM 2108 N N . VAL A 1 276 ? 0.579 -36.562 -26.375 1 96.06 276 VAL A N 1
ATOM 2109 C CA . VAL A 1 276 ? 0.022 -37.781 -25.75 1 96.06 276 VAL A CA 1
ATOM 2110 C C . VAL A 1 276 ? 1.138 -38.594 -25.094 1 96.06 276 VAL A C 1
ATOM 2112 O O . VAL A 1 276 ? 2.32 -38.281 -25.297 1 96.06 276 VAL A O 1
ATOM 2115 N N . GLY A 1 277 ? 0.706 -39.469 -24.25 1 94 277 GLY A N 1
ATOM 2116 C CA . GLY A 1 277 ? 1.655 -40.438 -23.703 1 94 277 GLY A CA 1
ATOM 2117 C C . GLY A 1 277 ? 2.17 -40.031 -22.328 1 94 277 GLY A C 1
ATOM 2118 O O . GLY A 1 277 ? 3.02 -40.688 -21.75 1 94 277 GLY A O 1
ATOM 2119 N N . GLY A 1 278 ? 1.675 -38.969 -21.781 1 97.31 278 GLY A N 1
ATOM 2120 C CA . GLY A 1 278 ? 2.062 -38.562 -20.453 1 97.31 278 GLY A CA 1
ATOM 2121 C C . GLY A 1 278 ? 1.421 -39.406 -19.359 1 97.31 278 GLY A C 1
ATOM 2122 O O . GLY A 1 278 ? 0.268 -39.812 -19.484 1 97.31 278 GLY A O 1
ATOM 2123 N N . ASP A 1 279 ? 2.203 -39.656 -18.312 1 97.94 279 ASP A N 1
ATOM 2124 C CA . ASP A 1 279 ? 1.641 -40.25 -17.109 1 97.94 279 ASP A CA 1
ATOM 2125 C C . ASP A 1 279 ? 0.977 -39.188 -16.219 1 97.94 279 ASP A C 1
ATOM 2127 O O . ASP A 1 279 ? 0.043 -39.5 -15.477 1 97.94 279 ASP A O 1
ATOM 2131 N N . ALA A 1 280 ? 1.524 -38 -16.312 1 98.5 280 ALA A N 1
ATOM 2132 C CA . ALA A 1 280 ? 0.981 -36.844 -15.602 1 98.5 280 ALA A CA 1
ATOM 2133 C C . ALA A 1 280 ? 1.088 -35.594 -16.453 1 98.5 280 ALA A C 1
ATOM 2135 O O . ALA A 1 280 ? 2.09 -35.375 -17.141 1 98.5 280 ALA A O 1
ATOM 2136 N N . TYR A 1 281 ? 0.046 -34.875 -16.453 1 98.69 281 TYR A N 1
ATOM 2137 C CA . TYR A 1 281 ? 0.009 -33.562 -17.062 1 98.69 281 TYR A CA 1
ATOM 2138 C C . TYR A 1 281 ? -0.01 -32.469 -16 1 98.69 281 TYR A C 1
ATOM 2140 O O . TYR A 1 281 ? -0.783 -32.531 -15.039 1 98.69 281 TYR A O 1
ATOM 2148 N N . VAL A 1 282 ? 0.886 -31.5 -16.141 1 98.44 282 VAL A N 1
ATOM 2149 C CA . VAL A 1 282 ? 1.004 -30.422 -15.164 1 98.44 282 VAL A CA 1
ATOM 2150 C C . VAL A 1 282 ? 0.597 -29.094 -15.805 1 98.44 282 VAL A C 1
ATOM 2152 O O . VAL A 1 282 ? 1.035 -28.766 -16.906 1 98.44 282 VAL A O 1
ATOM 2155 N N . ILE A 1 283 ? -0.284 -28.375 -15.156 1 97.5 283 ILE A N 1
ATOM 2156 C CA . ILE A 1 283 ? -0.662 -27.016 -15.516 1 97.5 283 ILE A CA 1
ATOM 2157 C C . ILE A 1 283 ? -0.44 -26.094 -14.328 1 97.5 283 ILE A C 1
ATOM 2159 O O . ILE A 1 283 ? -1.174 -26.156 -13.336 1 97.5 283 ILE A O 1
ATOM 2163 N N . LYS A 1 284 ? 0.562 -25.281 -14.414 1 95.31 284 LYS A N 1
ATOM 2164 C CA . LYS A 1 284 ? 0.858 -24.375 -13.312 1 95.31 284 LYS A CA 1
ATOM 2165 C C . LYS A 1 284 ? 0.645 -22.922 -13.734 1 95.31 284 LYS A C 1
ATOM 2167 O O . LYS A 1 284 ? 1.197 -22.469 -14.742 1 95.31 284 LYS A O 1
ATOM 2172 N N . ASP A 1 285 ? -0.149 -22.203 -12.93 1 90.44 285 ASP A N 1
ATOM 2173 C CA . ASP A 1 285 ? -0.287 -20.75 -13.078 1 90.44 285 ASP A CA 1
ATOM 2174 C C . ASP A 1 285 ? -0.81 -20.391 -14.461 1 90.44 285 ASP A C 1
ATOM 2176 O O . ASP A 1 285 ? -0.263 -19.516 -15.133 1 90.44 285 ASP A O 1
ATOM 2180 N N . VAL A 1 286 ? -1.785 -21.172 -14.984 1 91.19 286 VAL A N 1
ATOM 2181 C CA . VAL A 1 286 ? -2.311 -20.969 -16.328 1 91.19 286 VAL A CA 1
ATOM 2182 C C . VAL A 1 286 ? -3.82 -20.75 -16.266 1 91.19 286 VAL A C 1
ATOM 2184 O O . VAL A 1 286 ? -4.34 -19.781 -16.844 1 91.19 286 VAL A O 1
ATOM 2187 N N . LEU A 1 287 ? -4.523 -21.578 -15.531 1 94.12 287 LEU A N 1
ATOM 2188 C CA . LEU A 1 287 ? -5.977 -21.641 -15.633 1 94.12 287 LEU A CA 1
ATOM 2189 C C . LEU A 1 287 ? -6.617 -20.359 -15.102 1 94.12 287 LEU A C 1
ATOM 2191 O O . LEU A 1 287 ? -7.668 -19.938 -15.594 1 94.12 287 LEU A O 1
ATOM 2195 N N . HIS A 1 288 ? -5.984 -19.719 -14.109 1 90.81 288 HIS A N 1
ATOM 2196 C CA . HIS A 1 288 ? -6.574 -18.516 -13.539 1 90.81 288 HIS A CA 1
ATOM 2197 C C . HIS A 1 288 ? -6.5 -17.344 -14.523 1 90.81 288 HIS A C 1
ATOM 2199 O O . HIS A 1 288 ? -7.152 -16.312 -14.328 1 90.81 288 HIS A O 1
ATOM 2205 N N . ASP A 1 289 ? -5.738 -17.5 -15.562 1 86.31 289 ASP A N 1
ATOM 2206 C CA . ASP A 1 289 ? -5.629 -16.453 -16.578 1 86.31 289 ASP A CA 1
ATOM 2207 C C . ASP A 1 289 ? -6.836 -16.453 -17.5 1 86.31 289 ASP A C 1
ATOM 2209 O O . ASP A 1 289 ? -7.02 -15.539 -18.297 1 86.31 289 ASP A O 1
ATOM 2213 N N . TRP A 1 290 ? -7.672 -17.453 -17.359 1 88.5 290 TRP A N 1
ATOM 2214 C CA . TRP A 1 290 ? -8.734 -17.656 -18.344 1 88.5 290 TRP A CA 1
ATOM 2215 C C . TRP A 1 290 ? -10.094 -17.766 -17.656 1 88.5 290 TRP A C 1
ATOM 2217 O O . TRP A 1 290 ? -10.203 -18.359 -16.594 1 88.5 290 TRP A O 1
ATOM 2227 N N . PRO A 1 291 ? -11.141 -17.203 -18.391 1 87.75 291 PRO A N 1
ATOM 2228 C CA . PRO A 1 291 ? -12.492 -17.469 -17.891 1 87.75 291 PRO A CA 1
ATOM 2229 C C . PRO A 1 291 ? -12.844 -18.953 -17.891 1 87.75 291 PRO A C 1
ATOM 2231 O O . PRO A 1 291 ? -12.148 -19.75 -18.516 1 87.75 291 PRO A O 1
ATOM 2234 N N . ASP A 1 292 ? -13.93 -19.297 -17.25 1 90.31 292 ASP A N 1
ATOM 2235 C CA . ASP A 1 292 ? -14.312 -20.703 -17.047 1 90.31 292 ASP A CA 1
ATOM 2236 C C . ASP A 1 292 ? -14.469 -21.438 -18.375 1 90.31 292 ASP A C 1
ATOM 2238 O O . ASP A 1 292 ? -14.086 -22.594 -18.484 1 90.31 292 ASP A O 1
ATOM 2242 N N . GLN A 1 293 ? -14.984 -20.734 -19.281 1 91.81 293 GLN A N 1
ATOM 2243 C CA . GLN A 1 293 ? -15.211 -21.375 -20.578 1 91.81 293 GLN A CA 1
ATOM 2244 C C . GLN A 1 293 ? -13.898 -21.766 -21.234 1 91.81 293 GLN A C 1
ATOM 2246 O O . GLN A 1 293 ? -13.758 -22.891 -21.719 1 91.81 293 GLN A O 1
ATOM 2251 N N . ASP A 1 294 ? -12.945 -20.875 -21.188 1 92.38 294 ASP A N 1
ATOM 2252 C CA . ASP A 1 294 ? -11.648 -21.141 -21.797 1 92.38 294 ASP A CA 1
ATOM 2253 C C . ASP A 1 294 ? -10.836 -22.125 -20.953 1 92.38 294 ASP A C 1
ATOM 2255 O O . ASP A 1 294 ? -10.133 -22.969 -21.5 1 92.38 294 ASP A O 1
ATOM 2259 N N . ALA A 1 295 ? -10.922 -22.016 -19.672 1 94.88 295 ALA A N 1
ATOM 2260 C CA . ALA A 1 295 ? -10.25 -22.969 -18.797 1 94.88 295 ALA A CA 1
ATOM 2261 C C . ALA A 1 295 ? -10.766 -24.391 -19.016 1 94.88 295 ALA A C 1
ATOM 2263 O O . ALA A 1 295 ? -9.984 -25.344 -19.047 1 94.88 295 ALA A O 1
ATOM 2264 N N . SER A 1 296 ? -12.055 -24.484 -19.203 1 95.44 296 SER A N 1
ATOM 2265 C CA . SER A 1 296 ? -12.672 -25.781 -19.484 1 95.44 296 SER A CA 1
ATOM 2266 C C . SER A 1 296 ? -12.172 -26.359 -20.797 1 95.44 296 SER A C 1
ATOM 2268 O O . SER A 1 296 ? -11.945 -27.562 -20.906 1 95.44 296 SER A O 1
ATOM 2270 N N . ARG A 1 297 ? -12.023 -25.5 -21.734 1 95.75 297 ARG A N 1
ATOM 2271 C CA . ARG A 1 297 ? -11.516 -25.922 -23.031 1 95.75 297 ARG A CA 1
ATOM 2272 C C . ARG A 1 297 ? -10.094 -26.469 -22.906 1 95.75 297 ARG A C 1
ATOM 2274 O O . ARG A 1 297 ? -9.781 -27.516 -23.484 1 95.75 297 ARG A O 1
ATOM 2281 N N . ILE A 1 298 ? -9.258 -25.797 -22.156 1 96.75 298 ILE A N 1
ATOM 2282 C CA . ILE A 1 298 ? -7.895 -26.25 -21.922 1 96.75 298 ILE A CA 1
ATOM 2283 C C . ILE A 1 298 ? -7.922 -27.641 -21.266 1 96.75 298 ILE A C 1
ATOM 2285 O O . ILE A 1 298 ? -7.23 -28.562 -21.703 1 96.75 298 ILE A O 1
ATOM 2289 N N . LEU A 1 299 ? -8.75 -27.812 -20.281 1 97.81 299 LEU A N 1
ATOM 2290 C CA . LEU A 1 299 ? -8.82 -29.047 -19.516 1 97.81 299 LEU A CA 1
ATOM 2291 C C . LEU A 1 299 ? -9.359 -30.188 -20.375 1 97.81 299 LEU A C 1
ATOM 2293 O O . LEU A 1 299 ? -8.891 -31.328 -20.25 1 97.81 299 LEU A O 1
ATOM 2297 N N . ARG A 1 300 ? -10.305 -29.891 -21.219 1 96.75 300 ARG A N 1
ATOM 2298 C CA . ARG A 1 300 ? -10.836 -30.906 -22.125 1 96.75 300 ARG A CA 1
ATOM 2299 C C . ARG A 1 300 ? -9.766 -31.391 -23.094 1 96.75 300 ARG A C 1
ATOM 2301 O O . ARG A 1 300 ? -9.695 -32.594 -23.422 1 96.75 300 ARG A O 1
ATOM 2308 N N . ASN A 1 301 ? -9.016 -30.406 -23.594 1 97.5 301 ASN A N 1
ATOM 2309 C CA . ASN A 1 301 ? -7.926 -30.766 -24.484 1 97.5 301 ASN A CA 1
ATOM 2310 C C . ASN A 1 301 ? -6.887 -31.641 -23.797 1 97.5 301 ASN A C 1
ATOM 2312 O O . ASN A 1 301 ? -6.348 -32.562 -24.391 1 97.5 301 ASN A O 1
ATOM 2316 N N . VAL A 1 302 ? -6.59 -31.359 -22.547 1 97.94 302 VAL A N 1
ATOM 2317 C CA . VAL A 1 302 ? -5.66 -32.156 -21.781 1 97.94 302 VAL A CA 1
ATOM 2318 C C . VAL A 1 302 ? -6.254 -33.562 -21.547 1 97.94 302 VAL A C 1
ATOM 2320 O O . VAL A 1 302 ? -5.551 -34.562 -21.641 1 97.94 302 VAL A O 1
ATOM 2323 N N . ARG A 1 303 ? -7.523 -33.594 -21.266 1 97.31 303 ARG A N 1
ATOM 2324 C CA . ARG A 1 303 ? -8.211 -34.875 -21.047 1 97.31 303 ARG A CA 1
ATOM 2325 C C . ARG A 1 303 ? -8.125 -35.75 -22.297 1 97.31 303 ARG A C 1
ATOM 2327 O O . ARG A 1 303 ? -7.922 -36.969 -22.188 1 97.31 303 ARG A O 1
ATOM 2334 N N . ALA A 1 304 ? -8.32 -35.156 -23.391 1 95.94 304 ALA A N 1
ATOM 2335 C CA . ALA A 1 304 ? -8.25 -35.875 -24.656 1 95.94 304 ALA A CA 1
ATOM 2336 C C . ALA A 1 304 ? -6.863 -36.469 -24.875 1 95.94 304 ALA A C 1
ATOM 2338 O O . ALA A 1 304 ? -6.727 -37.594 -25.375 1 95.94 304 ALA A O 1
ATOM 2339 N N . ALA A 1 305 ? -5.887 -35.719 -24.5 1 96.44 305 ALA A N 1
ATOM 2340 C CA . ALA A 1 305 ? -4.508 -36.156 -24.672 1 96.44 305 ALA A CA 1
ATOM 2341 C C . ALA A 1 305 ? -4.145 -37.25 -23.656 1 96.44 305 ALA A C 1
ATOM 2343 O O . ALA A 1 305 ? -3.42 -38.188 -23.969 1 96.44 305 ALA A O 1
ATOM 2344 N N . ALA A 1 306 ? -4.488 -37.125 -22.422 1 95.88 306 ALA A N 1
ATOM 2345 C CA . ALA A 1 306 ? -4.113 -37.969 -21.312 1 95.88 306 ALA A CA 1
ATOM 2346 C C . ALA A 1 306 ? -4.75 -39.375 -21.438 1 95.88 306 ALA A C 1
ATOM 2348 O O . ALA A 1 306 ? -4.074 -40.375 -21.266 1 95.88 306 ALA A O 1
ATOM 2349 N N . GLY A 1 307 ? -6 -39.406 -21.781 1 93.62 307 GLY A N 1
ATOM 2350 C CA . GLY A 1 307 ? -6.73 -40.656 -21.719 1 93.62 307 GLY A CA 1
ATOM 2351 C C . GLY A 1 307 ? -7.105 -41.062 -20.312 1 93.62 307 GLY A C 1
ATOM 2352 O O . GLY A 1 307 ? -6.59 -40.5 -19.344 1 93.62 307 GLY A O 1
ATOM 2353 N N . PRO A 1 308 ? -7.934 -42.031 -20.188 1 95.25 308 PRO A N 1
ATOM 2354 C CA . PRO A 1 308 ? -8.438 -42.469 -18.875 1 95.25 308 PRO A CA 1
ATOM 2355 C C . PRO A 1 308 ? -7.332 -43 -17.969 1 95.25 308 PRO A C 1
ATOM 2357 O O . PRO A 1 308 ? -6.438 -43.719 -18.438 1 95.25 308 PRO A O 1
ATOM 2360 N N . GLY A 1 309 ? -7.395 -42.656 -16.75 1 96.19 309 GLY A N 1
ATOM 2361 C CA . GLY A 1 309 ? -6.5 -43.188 -15.734 1 96.19 309 GLY A CA 1
ATOM 2362 C C . GLY A 1 309 ? -5.25 -42.375 -15.523 1 96.19 309 GLY A C 1
ATOM 2363 O O . GLY A 1 309 ? -4.516 -42.562 -14.555 1 96.19 309 GLY A O 1
ATOM 2364 N N . LYS A 1 310 ? -5.031 -41.438 -16.359 1 97.38 310 LYS A N 1
ATOM 2365 C CA . LYS A 1 310 ? -3.85 -40.594 -16.234 1 97.38 310 LYS A CA 1
ATOM 2366 C C . LYS A 1 310 ? -4.098 -39.438 -15.281 1 97.38 310 LYS A C 1
ATOM 2368 O O . LYS A 1 310 ? -5.242 -39.156 -14.914 1 97.38 310 LYS A O 1
ATOM 2373 N N . HIS A 1 311 ? -2.963 -38.781 -14.836 1 98.12 311 HIS A N 1
ATOM 2374 C CA . HIS A 1 311 ? -3.051 -37.781 -13.773 1 98.12 311 HIS A CA 1
ATOM 2375 C C . HIS A 1 311 ? -2.93 -36.375 -14.328 1 98.12 311 HIS A C 1
ATOM 2377 O O . HIS A 1 311 ? -2.188 -36.125 -15.281 1 98.12 311 HIS A O 1
ATOM 2383 N N . LEU A 1 312 ? -3.721 -35.531 -13.773 1 98.69 312 LEU A N 1
ATOM 2384 C CA . LEU A 1 312 ? -3.602 -34.094 -13.984 1 98.69 312 LEU A CA 1
ATOM 2385 C C . LEU A 1 312 ? -3.242 -33.375 -12.688 1 98.69 312 LEU A C 1
ATOM 2387 O O . LEU A 1 312 ? -3.891 -33.562 -11.656 1 98.69 312 LEU A O 1
ATOM 2391 N N . LEU A 1 313 ? -2.176 -32.625 -12.727 1 98.69 313 LEU A N 1
ATOM 2392 C CA . LEU A 1 313 ? -1.743 -31.812 -11.602 1 98.69 313 LEU A CA 1
ATOM 2393 C C . LEU A 1 313 ? -1.909 -30.328 -11.914 1 98.69 313 LEU A C 1
ATOM 2395 O O . LEU A 1 313 ? -1.118 -29.766 -12.672 1 98.69 313 LEU A O 1
ATOM 2399 N N . VAL A 1 314 ? -2.916 -29.734 -11.328 1 98.44 314 VAL A N 1
ATOM 2400 C CA . VAL A 1 314 ? -3.125 -28.297 -11.445 1 98.44 314 VAL A CA 1
ATOM 2401 C C . VAL A 1 314 ? -2.479 -27.578 -10.266 1 98.44 314 VAL A C 1
ATOM 2403 O O . VAL A 1 314 ? -2.83 -27.828 -9.109 1 98.44 314 VAL A O 1
ATOM 2406 N N . ILE A 1 315 ? -1.505 -26.734 -10.578 1 96.44 315 ILE A N 1
ATOM 2407 C CA . ILE A 1 315 ? -0.784 -26 -9.539 1 96.44 315 ILE A CA 1
ATOM 2408 C C . ILE A 1 315 ? -1.172 -24.531 -9.586 1 96.44 315 ILE A C 1
ATOM 2410 O O . ILE A 1 315 ? -0.726 -23.797 -10.461 1 96.44 315 ILE A O 1
ATOM 2414 N N . GLU A 1 316 ? -1.992 -24.141 -8.641 1 94.75 316 GLU A N 1
ATOM 2415 C CA . GLU A 1 316 ? -2.582 -22.797 -8.578 1 94.75 316 GLU A CA 1
ATOM 2416 C C . GLU A 1 316 ? -2.756 -22.344 -7.133 1 94.75 316 GLU A C 1
ATOM 2418 O O . GLU A 1 316 ? -2.816 -23.172 -6.219 1 94.75 316 GLU A O 1
ATOM 2423 N N . PRO A 1 317 ? -2.754 -20.969 -6.949 1 92.75 317 PRO A N 1
ATOM 2424 C CA . PRO A 1 317 ? -3.312 -20.531 -5.672 1 92.75 317 PRO A CA 1
ATOM 2425 C C . PRO A 1 317 ? -4.793 -20.891 -5.52 1 92.75 317 PRO A C 1
ATOM 2427 O O . PRO A 1 317 ? -5.598 -20.562 -6.398 1 92.75 317 PRO A O 1
ATOM 2430 N N . VAL A 1 318 ? -5.145 -21.609 -4.484 1 94.62 318 VAL A N 1
ATOM 2431 C CA . VAL A 1 318 ? -6.52 -22.031 -4.215 1 94.62 318 VAL A CA 1
ATOM 2432 C C . VAL A 1 318 ? -7.082 -21.219 -3.053 1 94.62 318 VAL A C 1
ATOM 2434 O O . VAL A 1 318 ? -6.527 -21.219 -1.952 1 94.62 318 VAL A O 1
ATOM 2437 N N . ILE A 1 319 ? -8.133 -20.453 -3.344 1 92.94 319 ILE A N 1
ATOM 2438 C CA . ILE A 1 319 ? -8.742 -19.641 -2.301 1 92.94 319 ILE A CA 1
ATOM 2439 C C . ILE A 1 319 ? -9.195 -20.531 -1.147 1 92.94 319 ILE A C 1
ATOM 2441 O O . ILE A 1 319 ? -10 -21.453 -1.34 1 92.94 319 ILE A O 1
ATOM 2445 N N . PRO A 1 320 ? -8.68 -20.297 0.018 1 87.12 320 PRO A N 1
ATOM 2446 C CA . PRO A 1 320 ? -9.047 -21.141 1.159 1 87.12 320 PRO A CA 1
ATOM 2447 C C . PRO A 1 320 ? -10.438 -20.844 1.699 1 87.12 320 PRO A C 1
ATOM 2449 O O . PRO A 1 320 ? -11.055 -19.844 1.313 1 87.12 320 PRO A O 1
ATOM 2452 N N . GLN A 1 321 ? -10.859 -21.672 2.639 1 81.5 321 GLN A N 1
ATOM 2453 C CA . GLN A 1 321 ? -12.172 -21.5 3.262 1 81.5 321 GLN A CA 1
ATOM 2454 C C . GLN A 1 321 ? -12.086 -20.562 4.469 1 81.5 321 GLN A C 1
ATOM 2456 O O . GLN A 1 321 ? -13.086 -19.984 4.883 1 81.5 321 GLN A O 1
ATOM 2461 N N . HIS A 1 322 ? -10.906 -20.438 4.988 1 78.25 322 HIS A N 1
ATOM 2462 C CA . HIS A 1 322 ? -10.766 -19.609 6.18 1 78.25 322 HIS A CA 1
ATOM 2463 C C . HIS A 1 322 ? -10.688 -18.125 5.82 1 78.25 322 HIS A C 1
ATOM 2465 O O . HIS A 1 322 ? -10.508 -17.781 4.652 1 78.25 322 HIS A O 1
ATOM 2471 N N . ASN A 1 323 ? -10.789 -17.234 6.859 1 77.62 323 ASN A N 1
ATOM 2472 C CA . ASN A 1 323 ? -10.828 -15.797 6.641 1 77.62 323 ASN A CA 1
ATOM 2473 C C . ASN A 1 323 ? -9.531 -15.133 7.074 1 77.62 323 ASN A C 1
ATOM 2475 O O . ASN A 1 323 ? -9.5 -13.922 7.309 1 77.62 323 ASN A O 1
ATOM 2479 N N . ARG A 1 324 ? -8.516 -15.906 7.168 1 79.62 324 ARG A N 1
ATOM 2480 C CA . ARG A 1 324 ? -7.227 -15.336 7.535 1 79.62 324 ARG A CA 1
ATOM 2481 C C . ARG A 1 324 ? -6.504 -14.781 6.309 1 79.62 324 ARG A C 1
ATOM 2483 O O . ARG A 1 324 ? -6.898 -15.055 5.172 1 79.62 324 ARG A O 1
ATOM 2490 N N . GLU A 1 325 ? -5.535 -14.047 6.641 1 81.5 325 GLU A N 1
ATOM 2491 C CA . GLU A 1 325 ? -4.766 -13.438 5.559 1 81.5 325 GLU A CA 1
ATOM 2492 C C . GLU A 1 325 ? -4.227 -14.492 4.602 1 81.5 325 GLU A C 1
ATOM 2494 O O . GLU A 1 325 ? -3.705 -15.523 5.035 1 81.5 325 GLU A O 1
ATOM 2499 N N . PHE A 1 326 ? -4.477 -14.25 3.354 1 82.88 326 PHE A N 1
ATOM 2500 C CA . PHE A 1 326 ? -4.031 -15.117 2.273 1 82.88 326 PHE A CA 1
ATOM 2501 C C . PHE A 1 326 ? -3.713 -14.312 1.021 1 82.88 326 PHE A C 1
ATOM 2503 O O . PHE A 1 326 ? -4.566 -13.578 0.517 1 82.88 326 PHE A O 1
ATOM 2510 N N . ALA A 1 327 ? -2.502 -14.438 0.521 1 85.62 327 ALA A N 1
ATOM 2511 C CA . ALA A 1 327 ? -2.023 -13.672 -0.625 1 85.62 327 ALA A CA 1
ATOM 2512 C C . ALA A 1 327 ? -2.912 -13.891 -1.845 1 85.62 327 ALA A C 1
ATOM 2514 O O . ALA A 1 327 ? -3.104 -12.984 -2.656 1 85.62 327 ALA A O 1
ATOM 2515 N N . GLY A 1 328 ? -3.521 -15.023 -1.9 1 89.31 328 GLY A N 1
ATOM 2516 C CA . GLY A 1 328 ? -4.363 -15.367 -3.037 1 89.31 328 GLY A CA 1
ATOM 2517 C C . GLY A 1 328 ? -5.578 -14.469 -3.178 1 89.31 328 GLY A C 1
ATOM 2518 O O . GLY A 1 328 ? -6.098 -14.289 -4.281 1 89.31 328 GLY A O 1
ATOM 2519 N N . ASN A 1 329 ? -6.074 -13.906 -2.08 1 92.94 329 ASN A N 1
ATOM 2520 C CA . ASN A 1 329 ? -7.207 -12.984 -2.17 1 92.94 329 ASN A CA 1
ATOM 2521 C C . ASN A 1 329 ? -6.848 -11.727 -2.951 1 92.94 329 ASN A C 1
ATOM 2523 O O . ASN A 1 329 ? -7.668 -11.203 -3.703 1 92.94 329 ASN A O 1
ATOM 2527 N N . TRP A 1 330 ? -5.707 -11.289 -2.797 1 94.25 330 TRP A N 1
ATOM 2528 C CA . TRP A 1 330 ? -5.238 -10.094 -3.486 1 94.25 330 TRP A CA 1
ATOM 2529 C C . TRP A 1 330 ? -4.895 -10.398 -4.941 1 94.25 330 TRP A C 1
ATOM 2531 O O . TRP A 1 330 ? -5.168 -9.586 -5.832 1 94.25 330 TRP A O 1
ATOM 2541 N N . LEU A 1 331 ? -4.301 -11.547 -5.137 1 91.88 331 LEU A N 1
ATOM 2542 C CA . LEU A 1 331 ? -4.059 -11.992 -6.504 1 91.88 331 LEU A CA 1
ATOM 2543 C C . LEU A 1 331 ? -5.367 -12.117 -7.277 1 91.88 331 LEU A C 1
ATOM 2545 O O . LEU A 1 331 ? -5.414 -11.844 -8.477 1 91.88 331 LEU A O 1
ATOM 2549 N N . ASP A 1 332 ? -6.395 -12.57 -6.586 1 94.38 332 ASP A N 1
ATOM 2550 C CA . ASP A 1 332 ? -7.707 -12.68 -7.215 1 94.38 332 ASP A CA 1
ATOM 2551 C C . ASP A 1 332 ? -8.195 -11.32 -7.703 1 94.38 332 ASP A C 1
ATOM 2553 O O . ASP A 1 332 ? -8.688 -11.195 -8.828 1 94.38 332 ASP A O 1
ATOM 2557 N N . LEU A 1 333 ? -8.055 -10.305 -6.906 1 94.69 333 LEU A N 1
ATOM 2558 C CA . LEU A 1 333 ? -8.438 -8.953 -7.312 1 94.69 333 LEU A CA 1
ATOM 2559 C C . LEU A 1 333 ? -7.547 -8.453 -8.445 1 94.69 333 LEU A C 1
ATOM 2561 O O . LEU A 1 333 ? -8.008 -7.738 -9.336 1 94.69 333 LEU A O 1
ATOM 2565 N N . ASP A 1 334 ? -6.309 -8.805 -8.359 1 91.75 334 ASP A N 1
ATOM 2566 C CA . ASP A 1 334 ? -5.398 -8.422 -9.438 1 91.75 334 ASP A CA 1
ATOM 2567 C C . ASP A 1 334 ? -5.816 -9.055 -10.758 1 91.75 334 ASP A C 1
ATOM 2569 O O . ASP A 1 334 ? -5.766 -8.406 -11.805 1 91.75 334 ASP A O 1
ATOM 2573 N N . MET A 1 335 ? -6.195 -10.305 -10.734 1 89.81 335 MET A N 1
ATOM 2574 C CA . MET A 1 335 ? -6.668 -10.984 -11.938 1 89.81 335 MET A CA 1
ATOM 2575 C C . MET A 1 335 ? -7.938 -10.32 -12.469 1 89.81 335 MET A C 1
ATOM 2577 O O . MET A 1 335 ? -8.125 -10.211 -13.68 1 89.81 335 MET A O 1
ATOM 2581 N N . PHE A 1 336 ? -8.812 -9.906 -11.578 1 90.75 336 PHE A N 1
ATOM 2582 C CA . PHE A 1 336 ? -10.016 -9.18 -11.961 1 90.75 336 PHE A CA 1
ATOM 2583 C C . PHE A 1 336 ? -9.664 -7.891 -12.695 1 90.75 336 PHE A C 1
ATOM 2585 O O . PHE A 1 336 ? -10.18 -7.621 -13.781 1 90.75 336 PHE A O 1
ATOM 2592 N N . VAL A 1 337 ? -8.711 -7.164 -12.156 1 88.5 337 VAL A N 1
ATOM 2593 C CA . VAL A 1 337 ? -8.367 -5.836 -12.641 1 88.5 337 VAL A CA 1
ATOM 2594 C C . VAL A 1 337 ? -7.57 -5.953 -13.945 1 88.5 337 VAL A C 1
ATOM 2596 O O . VAL A 1 337 ? -7.734 -5.137 -14.852 1 88.5 337 VAL A O 1
ATOM 2599 N N . THR A 1 338 ? -6.746 -6.914 -14.039 1 83.31 338 THR A N 1
ATOM 2600 C CA . THR A 1 338 ? -5.781 -6.965 -15.133 1 83.31 338 THR A CA 1
ATOM 2601 C C . THR A 1 338 ? -6.316 -7.809 -16.281 1 83.31 338 THR A C 1
ATOM 2603 O O . THR A 1 338 ? -5.996 -7.551 -17.453 1 83.31 338 THR A O 1
ATOM 2606 N N . ALA A 1 339 ? -7.188 -8.844 -15.945 1 81.12 339 ALA A N 1
ATOM 2607 C CA . ALA A 1 339 ? -7.52 -9.789 -17 1 81.12 339 ALA A CA 1
ATOM 2608 C C . ALA A 1 339 ? -9 -10.148 -16.984 1 81.12 339 ALA A C 1
ATOM 2610 O O . ALA A 1 339 ? -9.5 -10.82 -17.875 1 81.12 339 ALA A O 1
ATOM 2611 N N . GLY A 1 340 ? -9.727 -9.672 -16.016 1 85.31 340 GLY A N 1
ATOM 2612 C CA . GLY A 1 340 ? -11.133 -10.031 -15.914 1 85.31 340 GLY A CA 1
ATOM 2613 C C . GLY A 1 340 ? -11.359 -11.5 -15.602 1 85.31 340 GLY A C 1
ATOM 2614 O O . GLY A 1 340 ? -12.375 -12.07 -15.984 1 85.31 340 GLY A O 1
ATOM 2615 N N . THR A 1 341 ? -10.383 -12.109 -15.008 1 89.25 341 THR A N 1
ATOM 2616 C CA . THR A 1 341 ? -10.453 -13.508 -14.617 1 89.25 341 THR A CA 1
ATOM 2617 C C . THR A 1 341 ? -10.477 -13.656 -13.102 1 89.25 341 THR A C 1
ATOM 2619 O O . THR A 1 341 ? -10.883 -12.734 -12.391 1 89.25 341 THR A O 1
ATOM 2622 N N . ARG A 1 342 ? -10.234 -14.914 -12.602 1 91.38 342 ARG A N 1
ATOM 2623 C CA . ARG A 1 342 ? -10.406 -15.125 -11.172 1 91.38 342 ARG A CA 1
ATOM 2624 C C . ARG A 1 342 ? -9.531 -16.281 -10.68 1 91.38 342 ARG A C 1
ATOM 2626 O O . ARG A 1 342 ? -9.125 -17.141 -11.469 1 91.38 342 ARG A O 1
ATOM 2633 N N . LEU A 1 343 ? -9.234 -16.203 -9.398 1 94.94 343 LEU A N 1
ATOM 2634 C CA . LEU A 1 343 ? -8.812 -17.422 -8.703 1 94.94 343 LEU A CA 1
ATOM 2635 C C . LEU A 1 343 ? -10.016 -18.234 -8.258 1 94.94 343 LEU A C 1
ATOM 2637 O O . LEU A 1 343 ? -11.141 -17.719 -8.219 1 94.94 343 LEU A O 1
ATOM 2641 N N . ARG A 1 344 ? -9.766 -19.469 -8.016 1 96.25 344 ARG A N 1
ATOM 2642 C CA . ARG A 1 344 ? -10.875 -20.391 -7.75 1 96.25 344 ARG A CA 1
ATOM 2643 C C . ARG A 1 344 ? -10.68 -21.109 -6.418 1 96.25 344 ARG A C 1
ATOM 2645 O O . ARG A 1 344 ? -9.547 -21.281 -5.961 1 96.25 344 ARG A O 1
ATOM 2652 N N . THR A 1 345 ? -11.812 -21.391 -5.797 1 94.75 345 THR A N 1
ATOM 2653 C CA . THR A 1 345 ? -11.797 -22.281 -4.633 1 94.75 345 THR A CA 1
ATOM 2654 C C . THR A 1 345 ? -11.625 -23.734 -5.055 1 94.75 345 THR A C 1
ATOM 2656 O O . THR A 1 345 ? -11.719 -24.062 -6.238 1 94.75 345 THR A O 1
ATOM 2659 N N . ALA A 1 346 ? -11.367 -24.594 -4.047 1 96.06 346 ALA A N 1
ATOM 2660 C CA . ALA A 1 346 ? -11.266 -26.031 -4.332 1 96.06 346 ALA A CA 1
ATOM 2661 C C . ALA A 1 346 ? -12.57 -26.562 -4.922 1 96.06 346 ALA A C 1
ATOM 2663 O O . ALA A 1 346 ? -12.547 -27.406 -5.824 1 96.06 346 ALA A O 1
ATOM 2664 N N . ASP A 1 347 ? -13.664 -26.047 -4.461 1 96.19 347 ASP A N 1
ATOM 2665 C CA . ASP A 1 347 ? -14.969 -26.484 -4.957 1 96.19 347 ASP A CA 1
ATOM 2666 C C . ASP A 1 347 ? -15.18 -26.047 -6.406 1 96.19 347 ASP A C 1
ATOM 2668 O O . ASP A 1 347 ? -15.703 -26.812 -7.219 1 96.19 347 ASP A O 1
ATOM 2672 N N . GLN A 1 348 ? -14.797 -24.906 -6.664 1 95.25 348 GLN A N 1
ATOM 2673 C CA . GLN A 1 348 ? -14.914 -24.406 -8.031 1 95.25 348 GLN A CA 1
ATOM 2674 C C . GLN A 1 348 ? -14.023 -25.203 -8.984 1 95.25 348 GLN A C 1
ATOM 2676 O O . GLN A 1 348 ? -14.414 -25.484 -10.109 1 95.25 348 GLN A O 1
ATOM 2681 N N . TYR A 1 349 ? -12.812 -25.562 -8.547 1 97.44 349 TYR A N 1
ATOM 2682 C CA . TYR A 1 349 ? -11.938 -26.406 -9.352 1 97.44 349 TYR A CA 1
ATOM 2683 C C . TYR A 1 349 ? -12.539 -27.797 -9.539 1 97.44 349 TYR A C 1
ATOM 2685 O O . TYR A 1 349 ? -12.438 -28.375 -10.617 1 97.44 349 TYR A O 1
ATOM 2693 N N . ARG A 1 350 ? -13.125 -28.281 -8.477 1 97.69 350 ARG A N 1
ATOM 2694 C CA . ARG A 1 350 ? -13.766 -29.594 -8.57 1 97.69 350 ARG A CA 1
ATOM 2695 C C . ARG A 1 350 ? -14.82 -29.609 -9.672 1 97.69 350 ARG A C 1
ATOM 2697 O O . ARG A 1 350 ? -14.852 -30.531 -10.5 1 97.69 350 ARG A O 1
ATOM 2704 N N . GLU A 1 351 ? -15.602 -28.609 -9.703 1 97.31 351 GLU A N 1
ATOM 2705 C CA . GLU A 1 351 ? -16.641 -28.5 -10.719 1 97.31 351 GLU A CA 1
ATOM 2706 C C . GLU A 1 351 ? -16.031 -28.359 -12.117 1 97.31 351 GLU A C 1
ATOM 2708 O O . GLU A 1 351 ? -16.5 -29.016 -13.062 1 97.31 351 GLU A O 1
ATOM 2713 N N . LEU A 1 352 ? -15.047 -27.531 -12.234 1 97.12 352 LEU A N 1
ATOM 2714 C CA . LEU A 1 352 ? -14.367 -27.297 -13.508 1 97.12 352 LEU A CA 1
ATOM 2715 C C . LEU A 1 352 ? -13.734 -28.578 -14.023 1 97.12 352 LEU A C 1
ATOM 2717 O O . LEU A 1 352 ? -13.828 -28.891 -15.219 1 97.12 352 LEU A O 1
ATOM 2721 N N . LEU A 1 353 ? -13.102 -29.312 -13.156 1 98.06 353 LEU A N 1
ATOM 2722 C CA . LEU A 1 353 ? -12.422 -30.562 -13.5 1 98.06 353 LEU A CA 1
ATOM 2723 C C . LEU A 1 353 ? -13.43 -31.641 -13.898 1 98.06 353 LEU A C 1
ATOM 2725 O O . LEU A 1 353 ? -13.227 -32.344 -14.883 1 98.06 353 LEU A O 1
ATOM 2729 N N . GLU A 1 354 ? -14.523 -31.703 -13.188 1 97.5 354 GLU A N 1
ATOM 2730 C CA . GLU A 1 354 ? -15.555 -32.688 -13.477 1 97.5 354 GLU A CA 1
ATOM 2731 C C . GLU A 1 354 ? -16.172 -32.469 -14.859 1 97.5 354 GLU A C 1
ATOM 2733 O O . GLU A 1 354 ? -16.375 -33.438 -15.609 1 97.5 354 GLU A O 1
ATOM 2738 N N . ARG A 1 355 ? -16.391 -31.266 -15.164 1 96.31 355 ARG A N 1
ATOM 2739 C CA . ARG A 1 355 ? -16.953 -30.922 -16.469 1 96.31 355 ARG A CA 1
ATOM 2740 C C . ARG A 1 355 ? -16 -31.312 -17.594 1 96.31 355 ARG A C 1
ATOM 2742 O O . ARG A 1 355 ? -16.438 -31.578 -18.719 1 96.31 355 ARG A O 1
ATOM 2749 N N . ALA A 1 356 ? -14.742 -31.391 -17.297 1 96.56 356 ALA A N 1
ATOM 2750 C CA . ALA A 1 356 ? -13.734 -31.656 -18.312 1 96.56 356 ALA A CA 1
ATOM 2751 C C . ALA A 1 356 ? -13.352 -33.125 -18.312 1 96.56 356 ALA A C 1
ATOM 2753 O O . ALA A 1 356 ? -12.484 -33.562 -19.094 1 96.56 356 ALA A O 1
ATOM 2754 N N . GLY A 1 357 ? -13.945 -33.906 -17.453 1 97.25 357 GLY A N 1
ATOM 2755 C CA . GLY A 1 357 ? -13.688 -35.344 -17.453 1 97.25 357 GLY A CA 1
ATOM 2756 C C . GLY A 1 357 ? -12.586 -35.75 -16.5 1 97.25 357 GLY A C 1
ATOM 2757 O O . GLY A 1 357 ? -11.906 -36.75 -16.719 1 97.25 357 GLY A O 1
ATOM 2758 N N . PHE A 1 358 ? -12.375 -34.969 -15.461 1 98.44 358 PHE A N 1
ATOM 2759 C CA . PHE A 1 358 ? -11.414 -35.281 -14.422 1 98.44 358 PHE A CA 1
ATOM 2760 C C . PHE A 1 358 ? -12.109 -35.438 -13.07 1 98.44 358 PHE A C 1
ATOM 2762 O O . PHE A 1 358 ? -13.125 -34.781 -12.812 1 98.44 358 PHE A O 1
ATOM 2769 N N . GLN A 1 359 ? -11.602 -36.281 -12.273 1 98.38 359 GLN A N 1
ATOM 2770 C CA . GLN A 1 359 ? -12.016 -36.375 -10.875 1 98.38 359 GLN A CA 1
ATOM 2771 C C . GLN A 1 359 ? -10.945 -35.812 -9.938 1 98.38 359 GLN A C 1
ATOM 2773 O O . GLN A 1 359 ? -9.805 -36.312 -9.945 1 98.38 359 GLN A O 1
ATOM 2778 N N . LEU A 1 360 ? -11.289 -34.844 -9.203 1 98.44 360 LEU A N 1
ATOM 2779 C CA . LEU A 1 360 ? -10.367 -34.312 -8.211 1 98.44 360 LEU A CA 1
ATOM 2780 C C . LEU A 1 360 ? -10.156 -35.312 -7.07 1 98.44 360 LEU A C 1
ATOM 2782 O O . LEU A 1 360 ? -11.109 -35.688 -6.391 1 98.44 360 LEU A O 1
ATOM 2786 N N . LYS A 1 361 ? -8.977 -35.688 -6.867 1 97.94 361 LYS A N 1
ATOM 2787 C CA . LYS A 1 361 ? -8.672 -36.688 -5.844 1 97.94 361 LYS A CA 1
ATOM 2788 C C . LYS A 1 361 ? -8.297 -36.031 -4.523 1 97.94 361 LYS A C 1
ATOM 2790 O O . LYS A 1 361 ? -8.758 -36.438 -3.459 1 97.94 361 LYS A O 1
ATOM 2795 N N . ARG A 1 362 ? -7.496 -35 -4.59 1 96.81 362 ARG A N 1
ATOM 2796 C CA . ARG A 1 362 ? -7.113 -34.281 -3.379 1 96.81 362 ARG A CA 1
ATOM 2797 C C . ARG A 1 362 ? -6.477 -32.938 -3.721 1 96.81 362 ARG A C 1
ATOM 2799 O O . ARG A 1 362 ? -6.07 -32.719 -4.863 1 96.81 362 ARG A O 1
ATOM 2806 N N . VAL A 1 363 ? -6.445 -32.094 -2.766 1 96.69 363 VAL A N 1
ATOM 2807 C CA . VAL A 1 363 ? -5.75 -30.812 -2.793 1 96.69 363 VAL A CA 1
ATOM 2808 C C . VAL A 1 363 ? -4.578 -30.844 -1.816 1 96.69 363 VAL A C 1
ATOM 2810 O O . VAL A 1 363 ? -4.77 -31 -0.609 1 96.69 363 VAL A O 1
ATOM 2813 N N . VAL A 1 364 ? -3.391 -30.719 -2.334 1 95.44 364 VAL A N 1
ATOM 2814 C CA . VAL A 1 364 ? -2.182 -30.734 -1.515 1 95.44 364 VAL A CA 1
ATOM 2815 C C . VAL A 1 364 ? -1.704 -29.312 -1.272 1 95.44 364 VAL A C 1
ATOM 2817 O O . VAL A 1 364 ? -1.201 -28.656 -2.188 1 95.44 364 VAL A O 1
ATOM 2820 N N . GLU A 1 365 ? -1.821 -28.891 -0.053 1 90.88 365 GLU A N 1
ATOM 2821 C CA . GLU A 1 365 ? -1.356 -27.562 0.298 1 90.88 365 GLU A CA 1
ATOM 2822 C C . GLU A 1 365 ? 0.165 -27.516 0.416 1 90.88 365 GLU A C 1
ATOM 2824 O O . GLU A 1 365 ? 0.795 -28.516 0.752 1 90.88 365 GLU A O 1
ATOM 2829 N N . THR A 1 366 ? 0.73 -26.406 0.054 1 88.62 366 THR A N 1
ATOM 2830 C CA . THR A 1 366 ? 2.152 -26.156 0.262 1 88.62 366 THR A CA 1
ATOM 2831 C C . THR A 1 366 ? 2.359 -25.016 1.246 1 88.62 366 THR A C 1
ATOM 2833 O O . THR A 1 366 ? 1.394 -24.438 1.751 1 88.62 366 THR A O 1
ATOM 2836 N N . VAL A 1 367 ? 3.625 -24.734 1.537 1 80.75 367 VAL A N 1
ATOM 2837 C CA . VAL A 1 367 ? 3.914 -23.625 2.439 1 80.75 367 VAL A CA 1
ATOM 2838 C C . VAL A 1 367 ? 3.812 -22.297 1.684 1 80.75 367 VAL A C 1
ATOM 2840 O O . VAL A 1 367 ? 3.807 -21.234 2.293 1 80.75 367 VAL A O 1
ATOM 2843 N N . SER A 1 368 ? 3.711 -22.391 0.353 1 82 368 SER A N 1
ATOM 2844 C CA . SER A 1 368 ? 3.457 -21.203 -0.456 1 82 368 SER A CA 1
ATOM 2845 C C . SER A 1 368 ? 1.965 -21.016 -0.704 1 82 368 SER A C 1
ATOM 2847 O O . SER A 1 368 ? 1.139 -21.719 -0.129 1 82 368 SER A O 1
ATOM 2849 N N . ALA A 1 369 ? 1.642 -20.047 -1.464 1 81.81 369 ALA A N 1
ATOM 2850 C CA . ALA A 1 369 ? 0.242 -19.781 -1.782 1 81.81 369 ALA A CA 1
ATOM 2851 C C . ALA A 1 369 ? -0.31 -20.812 -2.752 1 81.81 369 ALA A C 1
ATOM 2853 O O . ALA A 1 369 ? -1.525 -20.938 -2.926 1 81.81 369 ALA A O 1
ATOM 2854 N N . PHE A 1 370 ? 0.542 -21.609 -3.303 1 89.62 370 PHE A N 1
ATOM 2855 C CA . PHE A 1 370 ? 0.125 -22.578 -4.312 1 89.62 370 PHE A CA 1
ATOM 2856 C C . PHE A 1 370 ? -0.276 -23.891 -3.67 1 89.62 370 PHE A C 1
ATOM 2858 O O . PHE A 1 370 ? 0.248 -24.266 -2.617 1 89.62 370 PHE A O 1
ATOM 2865 N N . SER A 1 371 ? -1.19 -24.531 -4.277 1 94.06 371 SER A N 1
ATOM 2866 C CA . SER A 1 371 ? -1.582 -25.906 -3.979 1 94.06 371 SER A CA 1
ATOM 2867 C C . SER A 1 371 ? -1.532 -26.781 -5.23 1 94.06 371 SER A C 1
ATOM 2869 O O . SER A 1 371 ? -1.522 -26.266 -6.352 1 94.06 371 SER A O 1
ATOM 2871 N N . VAL A 1 372 ? -1.363 -28.031 -4.984 1 97.06 372 VAL A N 1
ATOM 2872 C CA . VAL A 1 372 ? -1.462 -29 -6.07 1 97.06 372 VAL A CA 1
ATOM 2873 C C . VAL A 1 372 ? -2.83 -29.688 -6.035 1 97.06 372 VAL A C 1
ATOM 2875 O O . VAL A 1 372 ? -3.164 -30.359 -5.066 1 97.06 372 VAL A O 1
ATOM 2878 N N . LEU A 1 373 ? -3.625 -29.406 -7.031 1 98.38 373 LEU A N 1
ATOM 2879 C CA . LEU A 1 373 ? -4.848 -30.188 -7.23 1 98.38 373 LEU A CA 1
ATOM 2880 C C . LEU A 1 373 ? -4.574 -31.438 -8.055 1 98.38 373 LEU A C 1
ATOM 2882 O O . LEU A 1 373 ? -4.301 -31.344 -9.25 1 98.38 373 LEU A O 1
ATOM 2886 N N . GLU A 1 374 ? -4.605 -32.531 -7.418 1 98.5 374 GLU A N 1
ATOM 2887 C CA . GLU A 1 374 ? -4.387 -33.812 -8.086 1 98.5 374 GLU A CA 1
ATOM 2888 C C . GLU A 1 374 ? -5.703 -34.406 -8.586 1 98.5 374 GLU A C 1
ATOM 2890 O O . GLU A 1 374 ? -6.609 -34.688 -7.801 1 98.5 374 GLU A O 1
ATOM 2895 N N . ALA A 1 375 ? -5.73 -34.562 -9.859 1 98.62 375 ALA A N 1
ATOM 2896 C CA . ALA A 1 375 ? -6.934 -35.094 -10.484 1 98.62 375 ALA A CA 1
ATOM 2897 C C . ALA A 1 375 ? -6.598 -36.312 -11.367 1 98.62 375 ALA A C 1
ATOM 2899 O O . ALA A 1 375 ? -5.438 -36.5 -11.734 1 98.62 375 ALA A O 1
ATOM 2900 N N . GLU A 1 376 ? -7.57 -37.094 -11.609 1 98.44 376 GLU A N 1
ATOM 2901 C CA . GLU A 1 376 ? -7.445 -38.25 -12.477 1 98.44 376 GLU A CA 1
ATOM 2902 C C . GLU A 1 376 ? -8.438 -38.188 -13.633 1 98.44 376 GLU A C 1
ATOM 2904 O O . GLU A 1 376 ? -9.594 -37.812 -13.445 1 98.44 376 GLU A O 1
ATOM 2909 N N . ALA A 1 377 ? -7.93 -38.531 -14.805 1 97.62 377 ALA A N 1
ATOM 2910 C CA . ALA A 1 377 ? -8.805 -38.562 -15.969 1 97.62 377 ALA A CA 1
ATOM 2911 C C . ALA A 1 377 ? -9.781 -39.75 -15.875 1 97.62 377 ALA A C 1
ATOM 2913 O O . ALA A 1 377 ? -9.375 -40.875 -15.664 1 97.62 377 ALA A O 1
ATOM 2914 N N . ILE A 1 378 ? -11.023 -39.438 -16.078 1 95.06 378 ILE A N 1
ATOM 2915 C CA . ILE A 1 378 ? -12.039 -40.5 -15.992 1 95.06 378 ILE A CA 1
ATOM 2916 C C . ILE A 1 378 ? -12.711 -40.656 -17.359 1 95.06 378 ILE A C 1
ATOM 2918 O O . ILE A 1 378 ? -12.758 -39.719 -18.156 1 95.06 378 ILE A O 1
ATOM 2922 N N . MET B 1 1 ? 13.492 -8.938 26.938 1 45.62 1 MET B N 1
ATOM 2923 C CA . MET B 1 1 ? 13.211 -7.75 26.141 1 45.62 1 MET B CA 1
ATOM 2924 C C . MET B 1 1 ? 11.914 -7.91 25.359 1 45.62 1 MET B C 1
ATOM 2926 O O . MET B 1 1 ? 11.062 -7.023 25.375 1 45.62 1 MET B O 1
ATOM 2930 N N . THR B 1 2 ? 11.742 -9.156 24.922 1 51.75 2 THR B N 1
ATOM 2931 C CA . THR B 1 2 ? 10.57 -9.461 24.109 1 51.75 2 THR B CA 1
ATOM 2932 C C . THR B 1 2 ? 9.305 -9.492 24.969 1 51.75 2 THR B C 1
ATOM 2934 O O . THR B 1 2 ? 8.273 -8.938 24.594 1 51.75 2 THR B O 1
ATOM 2937 N N . HIS B 1 3 ? 9.453 -10.008 26.109 1 51.78 3 HIS B N 1
ATOM 2938 C CA . HIS B 1 3 ? 8.297 -10.117 26.984 1 51.78 3 HIS B CA 1
ATOM 2939 C C . HIS B 1 3 ? 7.848 -8.75 27.484 1 51.78 3 HIS B C 1
ATOM 2941 O O . HIS B 1 3 ? 6.648 -8.484 27.578 1 51.78 3 HIS B O 1
ATOM 2947 N N . LYS B 1 4 ? 8.695 -7.887 27.844 1 52.22 4 LYS B N 1
ATOM 2948 C CA . LYS B 1 4 ? 8.391 -6.543 28.328 1 52.22 4 LYS B CA 1
ATOM 2949 C C . LYS B 1 4 ? 7.711 -5.707 27.234 1 52.22 4 LYS B C 1
ATOM 2951 O O . LYS B 1 4 ? 6.785 -4.945 27.516 1 52.22 4 LYS B O 1
ATOM 2956 N N . MET B 1 5 ? 8.18 -6.047 26.094 1 55.03 5 MET B N 1
ATOM 2957 C CA . MET B 1 5 ? 7.598 -5.316 24.969 1 55.03 5 MET B CA 1
ATOM 2958 C C . MET B 1 5 ? 6.133 -5.695 24.781 1 55.03 5 MET B C 1
ATOM 2960 O O . MET B 1 5 ? 5.293 -4.828 24.516 1 55.03 5 MET B O 1
ATOM 2964 N N . PHE B 1 6 ? 5.867 -6.938 25.047 1 55.88 6 PHE B N 1
ATOM 2965 C CA . PHE B 1 6 ? 4.5 -7.414 24.891 1 55.88 6 PHE B CA 1
ATOM 2966 C C . PHE B 1 6 ? 3.6 -6.836 25.969 1 55.88 6 PHE B C 1
ATOM 2968 O O . PHE B 1 6 ? 2.457 -6.461 25.703 1 55.88 6 PHE B O 1
ATOM 2975 N N . SER B 1 7 ? 4.129 -6.816 27.094 1 55.88 7 SER B N 1
ATOM 2976 C CA . SER B 1 7 ? 3.373 -6.223 28.188 1 55.88 7 SER B CA 1
ATOM 2977 C C . SER B 1 7 ? 3.057 -4.754 27.906 1 55.88 7 SER B C 1
ATOM 2979 O O . SER B 1 7 ? 1.949 -4.289 28.188 1 55.88 7 SER B O 1
ATOM 2981 N N . LEU B 1 8 ? 3.949 -4.156 27.328 1 53.47 8 LEU B N 1
ATOM 2982 C CA . LEU B 1 8 ? 3.754 -2.752 26.984 1 53.47 8 LEU B CA 1
ATOM 2983 C C . LEU B 1 8 ? 2.691 -2.598 25.906 1 53.47 8 LEU B C 1
ATOM 2985 O O . LEU B 1 8 ? 1.877 -1.672 25.953 1 53.47 8 LEU B O 1
ATOM 2989 N N . VAL B 1 9 ? 2.744 -3.543 25.016 1 56.28 9 VAL B N 1
ATOM 2990 C CA . VAL B 1 9 ? 1.75 -3.504 23.953 1 56.28 9 VAL B CA 1
ATOM 2991 C C . VAL B 1 9 ? 0.358 -3.744 24.531 1 56.28 9 VAL B C 1
ATOM 2993 O O . VAL B 1 9 ? -0.594 -3.039 24.188 1 56.28 9 VAL B O 1
ATOM 2996 N N . LEU B 1 10 ? 0.306 -4.676 25.406 1 57.31 10 LEU B N 1
ATOM 2997 C CA . LEU B 1 10 ? -0.986 -4.977 26.016 1 57.31 10 LEU B CA 1
ATOM 2998 C C . LEU B 1 10 ? -1.476 -3.809 26.859 1 57.31 10 LEU B C 1
ATOM 3000 O O . LEU B 1 10 ? -2.662 -3.475 26.844 1 57.31 10 LEU B O 1
ATOM 3004 N N . GLU B 1 11 ? -0.608 -3.193 27.578 1 55.25 11 GLU B N 1
ATOM 3005 C CA . GLU B 1 11 ? -0.954 -2.008 28.359 1 55.25 11 GLU B CA 1
ATOM 3006 C C . GLU B 1 11 ? -1.399 -0.862 27.453 1 55.25 11 GLU B C 1
ATOM 3008 O O . GLU B 1 11 ? -2.34 -0.135 27.766 1 55.25 11 GLU B O 1
ATOM 3013 N N . ALA B 1 12 ? -0.676 -0.789 26.359 1 55.62 12 ALA B N 1
ATOM 3014 C CA . ALA B 1 12 ? -1.017 0.263 25.406 1 55.62 12 ALA B CA 1
ATOM 3015 C C . ALA B 1 12 ? -2.43 0.074 24.859 1 55.62 12 ALA B C 1
ATOM 3017 O O . ALA B 1 12 ? -3.197 1.033 24.766 1 55.62 12 ALA B O 1
ATOM 3018 N N . VAL B 1 13 ? -2.727 -1.135 24.594 1 55.19 13 VAL B N 1
ATOM 3019 C CA . VAL B 1 13 ? -4.055 -1.454 24.078 1 55.19 13 VAL B CA 1
ATOM 3020 C C . VAL B 1 13 ? -5.113 -1.081 25.109 1 55.19 13 VAL B C 1
ATOM 3022 O O . VAL B 1 13 ? -6.137 -0.482 24.766 1 55.19 13 VAL B O 1
ATOM 3025 N N . ASP B 1 14 ? -4.805 -1.376 26.266 1 51.16 14 ASP B N 1
ATOM 3026 C CA . ASP B 1 14 ? -5.746 -1.087 27.344 1 51.16 14 ASP B CA 1
ATOM 3027 C C . ASP B 1 14 ? -5.914 0.418 27.547 1 51.16 14 ASP B C 1
ATOM 3029 O O . ASP B 1 14 ? -7.023 0.901 27.766 1 51.16 14 ASP B O 1
ATOM 3033 N N . ARG B 1 15 ? -4.906 1.115 27.484 1 50.16 15 ARG B N 1
ATOM 3034 C CA . ARG B 1 15 ? -4.93 2.555 27.719 1 50.16 15 ARG B CA 1
ATOM 3035 C C . ARG B 1 15 ? -5.602 3.295 26.578 1 50.16 15 ARG B C 1
ATOM 3037 O O . ARG B 1 15 ? -6.32 4.27 26.797 1 50.16 15 ARG B O 1
ATOM 3044 N N . ILE B 1 16 ? -5.293 2.879 25.484 1 51.5 16 ILE B N 1
ATOM 3045 C CA . ILE B 1 16 ? -5.922 3.506 24.328 1 51.5 16 ILE B CA 1
ATOM 3046 C C . ILE B 1 16 ? -7.434 3.271 24.375 1 51.5 16 ILE B C 1
ATOM 3048 O O . ILE B 1 16 ? -8.219 4.164 24.047 1 51.5 16 ILE B O 1
ATOM 3052 N N . ALA B 1 17 ? -7.758 2.115 24.906 1 49.62 17 ALA B N 1
ATOM 3053 C CA . ALA B 1 17 ? -9.18 1.81 25.062 1 49.62 17 ALA B CA 1
ATOM 3054 C C . ALA B 1 17 ? -9.812 2.682 26.141 1 49.62 17 ALA B C 1
ATOM 3056 O O . ALA B 1 17 ? -11 3.002 26.062 1 49.62 17 ALA B O 1
ATOM 3057 N N . ALA B 1 18 ? -9.047 2.902 27.156 1 46.03 18 ALA B N 1
ATOM 3058 C CA . ALA B 1 18 ? -9.594 3.59 28.328 1 46.03 18 ALA B CA 1
ATOM 3059 C C . ALA B 1 18 ? -9.539 5.105 28.156 1 46.03 18 ALA B C 1
ATOM 3061 O O . ALA B 1 18 ? -10.305 5.84 28.781 1 46.03 18 ALA B O 1
ATOM 3062 N N . SER B 1 19 ? -8.453 5.699 27.703 1 52.28 19 SER B N 1
ATOM 3063 C CA . SER B 1 19 ? -8.234 7.137 27.812 1 52.28 19 SER B CA 1
ATOM 3064 C C . SER B 1 19 ? -8.648 7.867 26.547 1 52.28 19 SER B C 1
ATOM 3066 O O . SER B 1 19 ? -8.641 7.285 25.453 1 52.28 19 SER B O 1
ATOM 3068 N N . LYS B 1 20 ? -9.172 9.055 26.781 1 60 20 LYS B N 1
ATOM 3069 C CA . LYS B 1 20 ? -9.492 10.016 25.734 1 60 20 LYS B CA 1
ATOM 3070 C C . LYS B 1 20 ? -8.258 10.352 24.891 1 60 20 LYS B C 1
ATOM 3072 O O . LYS B 1 20 ? -8.258 10.172 23.672 1 60 20 LYS B O 1
ATOM 3077 N N . ILE B 1 21 ? -7.23 11.133 25.328 1 66 21 ILE B N 1
ATOM 3078 C CA . ILE B 1 21 ? -5.969 11.461 24.672 1 66 21 ILE B CA 1
ATOM 3079 C C . ILE B 1 21 ? -4.801 11.133 25.594 1 66 21 ILE B C 1
ATOM 3081 O O . ILE B 1 21 ? -4.566 11.844 26.578 1 66 21 ILE B O 1
ATOM 3085 N N . PRO B 1 22 ? -4.094 10.094 25.312 1 68.44 22 PRO B N 1
ATOM 3086 C CA . PRO B 1 22 ? -2.965 9.719 26.172 1 68.44 22 PRO B CA 1
ATOM 3087 C C . PRO B 1 22 ? -1.81 10.711 26.094 1 68.44 22 PRO B C 1
ATOM 3089 O O . PRO B 1 22 ? -1.701 11.469 25.125 1 68.44 22 PRO B O 1
ATOM 3092 N N . PRO B 1 23 ? -1.001 10.836 27.25 1 71 23 PRO B N 1
ATOM 3093 C CA . PRO B 1 23 ? 0.189 11.688 27.219 1 71 23 PRO B CA 1
ATOM 3094 C C . PRO B 1 23 ? 1.169 11.289 26.109 1 71 23 PRO B C 1
ATOM 3096 O O . PRO B 1 23 ? 1.267 10.109 25.766 1 71 23 PRO B O 1
ATOM 3099 N N . VAL B 1 24 ? 1.916 12.227 25.688 1 74.25 24 VAL B N 1
ATOM 3100 C CA . VAL B 1 24 ? 2.855 12.062 24.578 1 74.25 24 VAL B CA 1
ATOM 3101 C C . VAL B 1 24 ? 3.867 10.977 24.922 1 74.25 24 VAL B C 1
ATOM 3103 O O . VAL B 1 24 ? 4.199 10.141 24.078 1 74.25 24 VAL B O 1
ATOM 3106 N N . LYS B 1 25 ? 4.352 10.984 26.125 1 73.75 25 LYS B N 1
ATOM 3107 C CA . LYS B 1 25 ? 5.359 10.016 26.547 1 73.75 25 LYS B CA 1
ATOM 3108 C C . LYS B 1 25 ? 4.836 8.586 26.422 1 73.75 25 LYS B C 1
ATOM 3110 O O . LYS B 1 25 ? 5.582 7.676 26.047 1 73.75 25 LYS B O 1
ATOM 3115 N N . VAL B 1 26 ? 3.561 8.43 26.703 1 70.5 26 VAL B N 1
ATOM 3116 C CA . VAL B 1 26 ? 2.939 7.117 26.625 1 70.5 26 VAL B CA 1
ATOM 3117 C C . VAL B 1 26 ? 2.799 6.703 25.156 1 70.5 26 VAL B C 1
ATOM 3119 O O . VAL B 1 26 ? 3.096 5.562 24.797 1 70.5 26 VAL B O 1
ATOM 3122 N N . VAL B 1 27 ? 2.43 7.668 24.359 1 74.38 27 VAL B N 1
ATOM 3123 C CA . VAL B 1 27 ? 2.252 7.395 22.938 1 74.38 27 VAL B CA 1
ATOM 3124 C C . VAL B 1 27 ? 3.596 7.031 22.312 1 74.38 27 VAL B C 1
ATOM 3126 O O . VAL B 1 27 ? 3.682 6.105 21.5 1 74.38 27 VAL B O 1
ATOM 3129 N N . ARG B 1 28 ? 4.625 7.672 22.766 1 75.06 28 ARG B N 1
ATOM 3130 C CA . ARG B 1 28 ? 5.949 7.379 22.234 1 75.06 28 ARG B CA 1
ATOM 3131 C C . ARG B 1 28 ? 6.418 5.992 22.656 1 75.06 28 ARG B C 1
ATOM 3133 O O . ARG B 1 28 ? 7.074 5.289 21.891 1 75.06 28 ARG B O 1
ATOM 3140 N N . ALA B 1 29 ? 6.078 5.613 23.844 1 71.69 29 ALA B N 1
ATOM 3141 C CA . ALA B 1 29 ? 6.418 4.277 24.328 1 71.69 29 ALA B CA 1
ATOM 3142 C C . ALA B 1 29 ? 5.688 3.205 23.516 1 71.69 29 ALA B C 1
ATOM 3144 O O . ALA B 1 29 ? 6.27 2.174 23.172 1 71.69 29 ALA B O 1
ATOM 3145 N N . ILE B 1 30 ? 4.473 3.557 23.219 1 72.62 30 ILE B N 1
ATOM 3146 C CA . ILE B 1 30 ? 3.674 2.637 22.406 1 72.62 30 ILE B CA 1
ATOM 3147 C C . ILE B 1 30 ? 4.262 2.533 21 1 72.62 30 ILE B C 1
ATOM 3149 O O . ILE B 1 30 ? 4.367 1.438 20.453 1 72.62 30 ILE B O 1
ATOM 3153 N N . GLU B 1 31 ? 4.652 3.645 20.531 1 74.38 31 GLU B N 1
ATOM 3154 C CA . GLU B 1 31 ? 5.246 3.66 19.203 1 74.38 31 GLU B CA 1
ATOM 3155 C C . GLU B 1 31 ? 6.527 2.836 19.156 1 74.38 31 GLU B C 1
ATOM 3157 O O . GLU B 1 31 ? 6.781 2.129 18.188 1 74.38 31 GLU B O 1
ATOM 3162 N N . ARG B 1 32 ? 7.293 2.908 20.188 1 74 32 ARG B N 1
ATOM 3163 C CA . ARG B 1 32 ? 8.516 2.119 20.266 1 74 32 ARG B CA 1
ATOM 3164 C C . ARG B 1 32 ? 8.203 0.628 20.344 1 74 32 ARG B C 1
ATOM 3166 O O . ARG B 1 32 ? 8.844 -0.179 19.656 1 74 32 ARG B O 1
ATOM 3173 N N . ALA B 1 33 ? 7.223 0.302 21.141 1 70.75 33 ALA B N 1
ATOM 3174 C CA . ALA B 1 33 ? 6.812 -1.093 21.281 1 70.75 33 ALA B CA 1
ATOM 3175 C C . ALA B 1 33 ? 6.281 -1.64 19.969 1 70.75 33 ALA B C 1
ATOM 3177 O O . ALA B 1 33 ? 6.602 -2.768 19.578 1 70.75 33 ALA B O 1
ATOM 3178 N N . ARG B 1 34 ? 5.555 -0.756 19.359 1 73.19 34 ARG B N 1
ATOM 3179 C CA . ARG B 1 34 ? 4.988 -1.142 18.078 1 73.19 34 ARG B CA 1
ATOM 3180 C C . ARG B 1 34 ? 6.086 -1.361 17.031 1 73.19 34 ARG B C 1
ATOM 3182 O O . ARG B 1 34 ? 6 -2.285 16.219 1 73.19 34 ARG B O 1
ATOM 3189 N N . HIS B 1 35 ? 7.02 -0.521 17.094 1 71.75 35 HIS B N 1
ATOM 3190 C CA . HIS B 1 35 ? 8.148 -0.649 16.188 1 71.75 35 HIS B CA 1
ATOM 3191 C C . HIS B 1 35 ? 8.852 -1.993 16.359 1 71.75 35 HIS B C 1
ATOM 3193 O O . HIS B 1 35 ? 9.102 -2.697 15.383 1 71.75 35 HIS B O 1
ATOM 3199 N N . HIS B 1 36 ? 9.047 -2.396 17.516 1 70.25 36 HIS B N 1
ATOM 3200 C CA . HIS B 1 36 ? 9.742 -3.648 17.781 1 70.25 36 HIS B CA 1
ATOM 3201 C C . HIS B 1 36 ? 8.859 -4.852 17.453 1 70.25 36 HIS B C 1
ATOM 3203 O O . HIS B 1 36 ? 9.352 -5.871 16.969 1 70.25 36 HIS B O 1
ATOM 3209 N N . LEU B 1 37 ? 7.598 -4.707 17.719 1 70.25 37 LEU B N 1
ATOM 3210 C CA . LEU B 1 37 ? 6.66 -5.773 17.375 1 70.25 37 LEU B CA 1
ATOM 3211 C C . LEU B 1 37 ? 6.605 -5.977 15.859 1 70.25 37 LEU B C 1
ATOM 3213 O O . LEU B 1 37 ? 6.543 -7.113 15.391 1 70.25 37 LEU B O 1
ATOM 3217 N N . GLY B 1 38 ? 6.629 -4.891 15.188 1 72.31 38 GLY B N 1
ATOM 3218 C CA . GLY B 1 38 ? 6.664 -4.965 13.734 1 72.31 38 GLY B CA 1
ATOM 3219 C C . GLY B 1 38 ? 7.906 -5.656 13.203 1 72.31 38 GLY B C 1
ATOM 3220 O O . GLY B 1 38 ? 7.824 -6.461 12.273 1 72.31 38 GLY B O 1
ATOM 3221 N N . GLN B 1 39 ? 9 -5.355 13.883 1 70.31 39 GLN B N 1
ATOM 3222 C CA . GLN B 1 39 ? 10.25 -6.008 13.5 1 70.31 39 GLN B CA 1
ATOM 3223 C C . GLN B 1 39 ? 10.188 -7.512 13.758 1 70.31 39 GLN B C 1
ATOM 3225 O O . GLN B 1 39 ? 10.656 -8.305 12.945 1 70.31 39 GLN B O 1
ATOM 3230 N N . LEU B 1 40 ? 9.594 -7.84 14.828 1 69 40 LEU B N 1
ATOM 3231 C CA . LEU B 1 40 ? 9.453 -9.25 15.172 1 69 40 LEU B CA 1
ATOM 3232 C C . LEU B 1 40 ? 8.531 -9.961 14.18 1 69 40 LEU B C 1
ATOM 3234 O O . LEU B 1 40 ? 8.82 -11.078 13.75 1 69 40 LEU B O 1
ATOM 3238 N N . GLN B 1 41 ? 7.477 -9.312 13.859 1 73.38 41 GLN B N 1
ATOM 3239 C CA . GLN B 1 41 ? 6.523 -9.883 12.906 1 73.38 41 GLN B CA 1
ATOM 3240 C C . GLN B 1 41 ? 7.176 -10.133 11.555 1 73.38 41 GLN B C 1
ATOM 3242 O O . GLN B 1 41 ? 6.922 -11.156 10.914 1 73.38 41 GLN B O 1
ATOM 3247 N N . ARG B 1 42 ? 8.039 -9.266 11.219 1 73.94 42 ARG B N 1
ATOM 3248 C CA . ARG B 1 42 ? 8.703 -9.383 9.93 1 73.94 42 ARG B CA 1
ATOM 3249 C C . ARG B 1 42 ? 9.68 -10.555 9.922 1 73.94 42 ARG B C 1
ATOM 3251 O O . ARG B 1 42 ? 9.953 -11.141 8.875 1 73.94 42 ARG B O 1
ATOM 3258 N N . ARG B 1 43 ? 10.148 -10.883 11.055 1 73.19 43 ARG B N 1
ATOM 3259 C CA . ARG B 1 43 ? 11.141 -11.945 11.156 1 73.19 43 ARG B CA 1
ATOM 3260 C C . ARG B 1 43 ? 10.477 -13.32 11.156 1 73.19 43 ARG B C 1
ATOM 3262 O O . ARG B 1 43 ? 11.156 -14.344 11.148 1 73.19 43 ARG B O 1
ATOM 3269 N N . THR B 1 44 ? 9.148 -13.273 11.133 1 76.5 44 THR B N 1
ATOM 3270 C CA . THR B 1 44 ? 8.43 -14.547 11.18 1 76.5 44 THR B CA 1
ATOM 3271 C C . THR B 1 44 ? 8.289 -15.141 9.781 1 76.5 44 THR B C 1
ATOM 3273 O O . THR B 1 44 ? 7.773 -16.25 9.625 1 76.5 44 THR B O 1
ATOM 3276 N N . VAL B 1 45 ? 8.773 -14.445 8.75 1 79.94 45 VAL B N 1
ATOM 3277 C CA . VAL B 1 45 ? 8.695 -14.938 7.379 1 79.94 45 VAL B CA 1
ATOM 3278 C C . VAL B 1 45 ? 10.016 -14.664 6.66 1 79.94 45 VAL B C 1
ATOM 3280 O O . VAL B 1 45 ? 10.766 -13.758 7.039 1 79.94 45 VAL B O 1
ATOM 3283 N N . PRO B 1 46 ? 10.266 -15.523 5.684 1 83.12 46 PRO B N 1
ATOM 3284 C CA . PRO B 1 46 ? 11.438 -15.195 4.863 1 83.12 46 PRO B CA 1
ATOM 3285 C C . PRO B 1 46 ? 11.375 -13.797 4.27 1 83.12 46 PRO B C 1
ATOM 3287 O O . PRO B 1 46 ? 10.281 -13.273 4.023 1 83.12 46 PRO B O 1
ATOM 3290 N N . ALA B 1 47 ? 12.539 -13.188 4.039 1 87.5 47 ALA B N 1
ATOM 3291 C CA . ALA B 1 47 ? 12.656 -11.812 3.562 1 87.5 47 ALA B CA 1
ATOM 3292 C C . ALA B 1 47 ? 11.852 -11.609 2.283 1 87.5 47 ALA B C 1
ATOM 3294 O O . ALA B 1 47 ? 11.203 -10.57 2.109 1 87.5 47 ALA B O 1
ATOM 3295 N N . SER B 1 48 ? 11.875 -12.594 1.404 1 88.44 48 SER B N 1
ATOM 3296 C CA . SER B 1 48 ? 11.164 -12.492 0.136 1 88.44 48 SER B CA 1
ATOM 3297 C C . SER B 1 48 ? 9.656 -12.383 0.358 1 88.44 48 SER B C 1
ATOM 3299 O O . SER B 1 48 ? 8.992 -11.547 -0.263 1 88.44 48 SER B O 1
ATOM 3301 N N . VAL B 1 49 ? 9.133 -13.148 1.291 1 86.5 49 VAL B N 1
ATOM 3302 C CA . VAL B 1 49 ? 7.703 -13.141 1.583 1 86.5 49 VAL B CA 1
ATOM 3303 C C . VAL B 1 49 ? 7.324 -11.82 2.256 1 86.5 49 VAL B C 1
ATOM 3305 O O . VAL B 1 49 ? 6.285 -11.234 1.943 1 86.5 49 VAL B O 1
ATOM 3308 N N . GLY B 1 50 ? 8.172 -11.391 3.213 1 88.56 50 GLY B N 1
ATOM 3309 C CA . GLY B 1 50 ? 7.926 -10.109 3.855 1 88.56 50 GLY B CA 1
ATOM 3310 C C . GLY B 1 50 ? 7.875 -8.953 2.877 1 88.56 50 GLY B C 1
ATOM 3311 O O . GLY B 1 50 ? 6.988 -8.102 2.965 1 88.56 50 GLY B O 1
ATOM 3312 N N . LEU B 1 51 ? 8.844 -8.93 1.976 1 92.5 51 LEU B N 1
ATOM 3313 C CA . LEU B 1 51 ? 8.891 -7.871 0.969 1 92.5 51 LEU B CA 1
ATOM 3314 C C . LEU B 1 51 ? 7.676 -7.945 0.049 1 92.5 51 LEU B C 1
ATOM 3316 O O . LEU B 1 51 ? 7.09 -6.918 -0.301 1 92.5 51 LEU B O 1
ATOM 3320 N N . LEU B 1 52 ? 7.305 -9.148 -0.315 1 90.69 52 LEU B N 1
ATOM 3321 C CA . LEU B 1 52 ? 6.121 -9.352 -1.146 1 90.69 52 LEU B CA 1
ATOM 3322 C C . LEU B 1 52 ? 4.875 -8.789 -0.465 1 90.69 52 LEU B C 1
ATOM 3324 O O . LEU B 1 52 ? 4.062 -8.117 -1.104 1 90.69 52 LEU B O 1
ATOM 3328 N N . GLU B 1 53 ? 4.754 -9.031 0.782 1 89.94 53 GLU B N 1
ATOM 3329 C CA . GLU B 1 53 ? 3.607 -8.555 1.548 1 89.94 53 GLU B CA 1
ATOM 3330 C C . GLU B 1 53 ? 3.555 -7.031 1.569 1 89.94 53 GLU B C 1
ATOM 3332 O O . GLU B 1 53 ? 2.475 -6.441 1.485 1 89.94 53 GLU B O 1
ATOM 3337 N N . MET B 1 54 ? 4.691 -6.406 1.685 1 93.5 54 MET B N 1
ATOM 3338 C CA . MET B 1 54 ? 4.746 -4.945 1.716 1 93.5 54 MET B CA 1
ATOM 3339 C C . MET B 1 54 ? 4.305 -4.355 0.382 1 93.5 54 MET B C 1
ATOM 3341 O O . MET B 1 54 ? 3.65 -3.311 0.348 1 93.5 54 MET B O 1
ATOM 3345 N N . VAL B 1 55 ? 4.645 -5.008 -0.687 1 94.81 55 VAL B N 1
ATOM 3346 C CA . VAL B 1 55 ? 4.254 -4.523 -2.006 1 94.81 55 VAL B CA 1
ATOM 3347 C C . VAL B 1 55 ? 2.764 -4.777 -2.229 1 94.81 55 VAL B C 1
ATOM 3349 O O . VAL B 1 55 ? 2.061 -3.928 -2.779 1 94.81 55 VAL B O 1
ATOM 3352 N N . ILE B 1 56 ? 2.271 -5.875 -1.735 1 94.44 56 ILE B N 1
ATOM 3353 C CA . ILE B 1 56 ? 0.859 -6.223 -1.843 1 94.44 56 ILE B CA 1
ATOM 3354 C C . ILE B 1 56 ? 0.019 -5.219 -1.057 1 94.44 56 ILE B C 1
ATOM 3356 O O . ILE B 1 56 ? -1.132 -4.953 -1.411 1 94.44 56 ILE B O 1
ATOM 3360 N N . ASP B 1 57 ? 0.606 -4.621 -0.044 1 95.5 57 ASP B N 1
ATOM 3361 C CA . ASP B 1 57 ? -0.102 -3.613 0.74 1 95.5 57 ASP B CA 1
ATOM 3362 C C . ASP B 1 57 ? -0.549 -2.447 -0.14 1 95.5 57 ASP B C 1
ATOM 3364 O O . ASP B 1 57 ? -1.479 -1.718 0.213 1 95.5 57 ASP B O 1
ATOM 3368 N N . GLY B 1 58 ? 0.122 -2.234 -1.281 1 96.44 58 GLY B N 1
ATOM 3369 C CA . GLY B 1 58 ? -0.372 -1.269 -2.25 1 96.44 58 GLY B CA 1
ATOM 3370 C C . GLY B 1 58 ? -1.753 -1.607 -2.779 1 96.44 58 GLY B C 1
ATOM 3371 O O . GLY B 1 58 ? -2.584 -0.718 -2.973 1 96.44 58 GLY B O 1
ATOM 3372 N N . TRP B 1 59 ? -1.996 -2.904 -3.004 1 96.62 59 TRP B N 1
ATOM 3373 C CA . TRP B 1 59 ? -3.312 -3.367 -3.428 1 96.62 59 TRP B CA 1
ATOM 3374 C C . TRP B 1 59 ? -4.336 -3.191 -2.312 1 96.62 59 TRP B C 1
ATOM 3376 O O . TRP B 1 59 ? -5.492 -2.84 -2.57 1 96.62 59 TRP B O 1
ATOM 3386 N N . VAL B 1 60 ? -3.896 -3.42 -1.094 1 96.81 60 VAL B N 1
ATOM 3387 C CA . VAL B 1 60 ? -4.777 -3.262 0.06 1 96.81 60 VAL B CA 1
ATOM 3388 C C . VAL B 1 60 ? -5.25 -1.813 0.155 1 96.81 60 VAL B C 1
ATOM 3390 O O . VAL B 1 60 ? -6.445 -1.552 0.301 1 96.81 60 VAL B O 1
ATOM 3393 N N . ALA B 1 61 ? -4.309 -0.927 0.02 1 97.38 61 ALA B N 1
ATOM 3394 C CA . ALA B 1 61 ? -4.633 0.496 0.099 1 97.38 61 ALA B CA 1
ATOM 3395 C C . ALA B 1 61 ? -5.648 0.888 -0.967 1 97.38 61 ALA B C 1
ATOM 3397 O O . ALA B 1 61 ? -6.625 1.585 -0.676 1 97.38 61 ALA B O 1
ATOM 3398 N N . GLN B 1 62 ? -5.426 0.441 -2.174 1 97.38 62 GLN B N 1
ATOM 3399 C CA . GLN B 1 62 ? -6.344 0.787 -3.254 1 97.38 62 GLN B CA 1
ATOM 3400 C C . GLN B 1 62 ? -7.711 0.14 -3.047 1 97.38 62 GLN B C 1
ATOM 3402 O O . GLN B 1 62 ? -8.734 0.706 -3.43 1 97.38 62 GLN B O 1
ATOM 3407 N N . SER B 1 63 ? -7.723 -1.021 -2.479 1 98.31 63 SER B N 1
ATOM 3408 C CA . SER B 1 63 ? -8.984 -1.702 -2.189 1 98.31 63 SER B CA 1
ATOM 3409 C C . SER B 1 63 ? -9.773 -0.967 -1.113 1 98.31 63 SER B C 1
ATOM 3411 O O . SER B 1 63 ? -11.008 -0.943 -1.15 1 98.31 63 SER B O 1
ATOM 3413 N N . ILE B 1 64 ? -9.094 -0.407 -0.126 1 98.25 64 ILE B N 1
ATOM 3414 C CA . ILE B 1 64 ? -9.742 0.425 0.879 1 98.25 64 ILE B CA 1
ATOM 3415 C C . ILE B 1 64 ? -10.375 1.645 0.21 1 98.25 64 ILE B C 1
ATOM 3417 O O . ILE B 1 64 ? -11.5 2.023 0.532 1 98.25 64 ILE B O 1
ATOM 3421 N N . THR B 1 65 ? -9.656 2.227 -0.723 1 97.5 65 THR B N 1
ATOM 3422 C CA . THR B 1 65 ? -10.18 3.35 -1.489 1 97.5 65 THR B CA 1
ATOM 3423 C C . THR B 1 65 ? -11.453 2.949 -2.232 1 97.5 65 THR B C 1
ATOM 3425 O O . THR B 1 65 ? -12.422 3.705 -2.262 1 97.5 65 THR B O 1
ATOM 3428 N N . ALA B 1 66 ? -11.453 1.796 -2.846 1 97.62 66 ALA B N 1
ATOM 3429 C CA . ALA B 1 66 ? -12.633 1.318 -3.557 1 97.62 66 ALA B CA 1
ATOM 3430 C C . ALA B 1 66 ? -13.828 1.182 -2.613 1 97.62 66 ALA B C 1
ATOM 3432 O O . ALA B 1 66 ? -14.953 1.548 -2.965 1 97.62 66 ALA B O 1
ATOM 3433 N N . ALA B 1 67 ? -13.594 0.637 -1.426 1 98.38 67 ALA B N 1
ATOM 3434 C CA . ALA B 1 67 ? -14.664 0.508 -0.437 1 98.38 67 ALA B CA 1
ATOM 3435 C C . ALA B 1 67 ? -15.219 1.875 -0.052 1 98.38 67 ALA B C 1
ATOM 3437 O O . ALA B 1 67 ? -16.438 2.031 0.12 1 98.38 67 ALA B O 1
ATOM 3438 N N . ALA B 1 68 ? -14.344 2.846 0.13 1 97 68 ALA B N 1
ATOM 3439 C CA . ALA B 1 68 ? -14.766 4.207 0.452 1 97 68 ALA B CA 1
ATOM 3440 C C . ALA B 1 68 ? -15.562 4.82 -0.695 1 97 68 ALA B C 1
ATOM 3442 O O . ALA B 1 68 ? -16.609 5.453 -0.47 1 97 68 ALA B O 1
ATOM 3443 N N . ASP B 1 69 ? -15.102 4.648 -1.935 1 95.81 69 ASP B N 1
ATOM 3444 C CA . ASP B 1 69 ? -15.781 5.156 -3.123 1 95.81 69 ASP B CA 1
ATOM 3445 C C . ASP B 1 69 ? -17.188 4.582 -3.232 1 95.81 69 ASP B C 1
ATOM 3447 O O . ASP B 1 69 ? -18.125 5.297 -3.6 1 95.81 69 ASP B O 1
ATOM 3451 N N . LEU B 1 70 ? -17.281 3.336 -2.938 1 97.44 70 LEU B N 1
ATOM 3452 C CA . LEU B 1 70 ? -18.562 2.639 -3.102 1 97.44 70 LEU B CA 1
ATOM 3453 C C . LEU B 1 70 ? -19.516 2.969 -1.957 1 97.44 70 LEU B C 1
ATOM 3455 O O . LEU B 1 70 ? -20.719 2.771 -2.076 1 97.44 70 LEU B O 1
ATOM 3459 N N . GLY B 1 71 ? -18.953 3.424 -0.844 1 97.81 71 GLY B N 1
ATOM 3460 C CA . GLY B 1 71 ? -19.781 3.711 0.32 1 97.81 71 GLY B CA 1
ATOM 3461 C C . GLY B 1 71 ? -20.141 2.471 1.12 1 97.81 71 GLY B C 1
ATOM 3462 O O . GLY B 1 71 ? -21.219 2.385 1.692 1 97.81 71 GLY B O 1
ATOM 3463 N N . VAL B 1 72 ? -19.219 1.506 1.188 1 98.56 72 VAL B N 1
ATOM 3464 C CA . VAL B 1 72 ? -19.469 0.222 1.829 1 98.56 72 VAL B CA 1
ATOM 3465 C C . VAL B 1 72 ? -19.688 0.427 3.326 1 98.56 72 VAL B C 1
ATOM 3467 O O . VAL B 1 72 ? -20.625 -0.131 3.906 1 98.56 72 VAL B O 1
ATOM 3470 N N . ALA B 1 73 ? -18.812 1.188 3.957 1 98.31 73 ALA B N 1
ATOM 3471 C CA . ALA B 1 73 ? -18.922 1.409 5.398 1 98.31 73 ALA B CA 1
ATOM 3472 C C . ALA B 1 73 ? -20.234 2.094 5.75 1 98.31 73 ALA B C 1
ATOM 3474 O O . ALA B 1 73 ? -20.859 1.771 6.766 1 98.31 73 ALA B O 1
ATOM 3475 N N . ASP B 1 74 ? -20.656 3.027 4.914 1 98.12 74 ASP B N 1
ATOM 3476 C CA . ASP B 1 74 ? -21.938 3.695 5.137 1 98.12 74 ASP B CA 1
ATOM 3477 C C . ASP B 1 74 ? -23.094 2.701 5.074 1 98.12 74 ASP B C 1
ATOM 3479 O O . ASP B 1 74 ? -24.016 2.758 5.895 1 98.12 74 ASP B O 1
ATOM 3483 N N . ALA B 1 75 ? -23.047 1.839 4.094 1 98.25 75 ALA B N 1
ATOM 3484 C CA . ALA B 1 75 ? -24.109 0.856 3.893 1 98.25 75 ALA B CA 1
ATOM 3485 C C . ALA B 1 75 ? -24.188 -0.115 5.066 1 98.25 75 ALA B C 1
ATOM 3487 O O . ALA B 1 75 ? -25.266 -0.605 5.406 1 98.25 75 ALA B O 1
ATOM 3488 N N . LEU B 1 76 ? -23.094 -0.384 5.719 1 98 76 LEU B N 1
ATOM 3489 C CA . LEU B 1 76 ? -23.016 -1.371 6.789 1 98 76 LEU B CA 1
ATOM 3490 C C . LEU B 1 76 ? -23.234 -0.712 8.148 1 98 76 LEU B C 1
ATOM 3492 O O . LEU B 1 76 ? -23.203 -1.384 9.18 1 98 76 LEU B O 1
ATOM 3496 N N . ALA B 1 77 ? -23.453 0.58 8.164 1 96.38 77 ALA B N 1
ATOM 3497 C CA . ALA B 1 77 ? -23.547 1.335 9.414 1 96.38 77 ALA B CA 1
ATOM 3498 C C . ALA B 1 77 ? -24.719 0.855 10.258 1 96.38 77 ALA B C 1
ATOM 3500 O O . ALA B 1 77 ? -24.672 0.922 11.492 1 96.38 77 ALA B O 1
ATOM 3501 N N . GLN B 1 78 ? -25.719 0.34 9.609 1 94.25 78 GLN B N 1
ATOM 3502 C CA . GLN B 1 78 ? -26.922 -0.053 10.328 1 94.25 78 GLN B CA 1
ATOM 3503 C C . GLN B 1 78 ? -26.906 -1.542 10.664 1 94.25 78 GLN B C 1
ATOM 3505 O O . GLN B 1 78 ? -27.859 -2.07 11.227 1 94.25 78 GLN B O 1
ATOM 3510 N N . GLY B 1 79 ? -25.875 -2.238 10.297 1 95.94 79 GLY B N 1
ATOM 3511 C CA . GLY B 1 79 ? -25.75 -3.648 10.633 1 95.94 79 GLY B CA 1
ATOM 3512 C C . GLY B 1 79 ? -25.25 -4.496 9.484 1 95.94 79 GLY B C 1
ATOM 3513 O O . GLY B 1 79 ? -25.031 -3.988 8.383 1 95.94 79 GLY B O 1
ATOM 3514 N N . PRO B 1 80 ? -25.047 -5.758 9.789 1 97.62 80 PRO B N 1
ATOM 3515 C CA . PRO B 1 80 ? -24.484 -6.672 8.797 1 97.62 80 PRO B CA 1
ATOM 3516 C C . PRO B 1 80 ? -25.406 -6.895 7.602 1 97.62 80 PRO B C 1
ATOM 3518 O O . PRO B 1 80 ? -26.625 -6.945 7.766 1 97.62 80 PRO B O 1
ATOM 3521 N N . LEU B 1 81 ? -24.875 -7.035 6.445 1 98.44 81 LEU B N 1
ATOM 3522 C CA . LEU B 1 81 ? -25.609 -7.305 5.211 1 98.44 81 LEU B CA 1
ATOM 3523 C C . LEU B 1 81 ? -25 -8.477 4.461 1 98.44 81 LEU B C 1
ATOM 3525 O O . LEU B 1 81 ? -23.781 -8.719 4.555 1 98.44 81 LEU B O 1
ATOM 3529 N N . SER B 1 82 ? -25.859 -9.219 3.74 1 98.06 82 SER B N 1
ATOM 3530 C CA . SER B 1 82 ? -25.344 -10.164 2.764 1 98.06 82 SER B CA 1
ATOM 3531 C C . SER B 1 82 ? -24.625 -9.445 1.626 1 98.06 82 SER B C 1
ATOM 3533 O O . SER B 1 82 ? -24.828 -8.25 1.418 1 98.06 82 SER B O 1
ATOM 3535 N N . VAL B 1 83 ? -23.812 -10.148 0.975 1 97.62 83 VAL B N 1
ATOM 3536 C CA . VAL B 1 83 ? -23.094 -9.523 -0.123 1 97.62 83 VAL B CA 1
ATOM 3537 C C . VAL B 1 83 ? -24.078 -9.055 -1.194 1 97.62 83 VAL B C 1
ATOM 3539 O O . VAL B 1 83 ? -23.859 -8.031 -1.841 1 97.62 83 VAL B O 1
ATOM 3542 N N . GLU B 1 84 ? -25.156 -9.781 -1.403 1 98.25 84 GLU B N 1
ATOM 3543 C CA . GLU B 1 84 ? -26.172 -9.398 -2.365 1 98.25 84 GLU B CA 1
ATOM 3544 C C . GLU B 1 84 ? -26.859 -8.086 -1.958 1 98.25 84 GLU B C 1
ATOM 3546 O O . GLU B 1 84 ? -27.016 -7.188 -2.781 1 98.25 84 GLU B O 1
ATOM 3551 N N . ASP B 1 85 ? -27.219 -7.984 -0.703 1 98.44 85 ASP B N 1
ATOM 3552 C CA . ASP B 1 85 ? -27.859 -6.773 -0.195 1 98.44 85 ASP B CA 1
ATOM 3553 C C . ASP B 1 85 ? -26.891 -5.594 -0.214 1 98.44 85 ASP B C 1
ATOM 3555 O O . ASP B 1 85 ? -27.281 -4.461 -0.5 1 98.44 85 ASP B O 1
ATOM 3559 N N . LEU B 1 86 ? -25.703 -5.918 0.149 1 98.5 86 LEU B N 1
ATOM 3560 C CA . LEU B 1 86 ? -24.672 -4.883 0.139 1 98.5 86 LEU B CA 1
ATOM 3561 C C . LEU B 1 86 ? -24.438 -4.359 -1.274 1 98.5 86 LEU B C 1
ATOM 3563 O O . LEU B 1 86 ? -24.312 -3.152 -1.48 1 98.5 86 LEU B O 1
ATOM 3567 N N . ALA B 1 87 ? -24.375 -5.266 -2.238 1 98.5 87 ALA B N 1
ATOM 3568 C CA . ALA B 1 87 ? -24.188 -4.895 -3.639 1 98.5 87 ALA B CA 1
ATOM 3569 C C . ALA B 1 87 ? -25.312 -3.98 -4.121 1 98.5 87 ALA B C 1
ATOM 3571 O O . ALA B 1 87 ? -25.062 -3.021 -4.855 1 98.5 87 ALA B O 1
ATOM 3572 N N . LEU B 1 88 ? -26.5 -4.27 -3.76 1 98.06 88 LEU B N 1
ATOM 3573 C CA . LEU B 1 88 ? -27.641 -3.436 -4.105 1 98.06 88 LEU B CA 1
ATOM 3574 C C . LEU B 1 88 ? -27.531 -2.057 -3.467 1 98.06 88 LEU B C 1
ATOM 3576 O O . LEU B 1 88 ? -27.781 -1.041 -4.121 1 98.06 88 LEU B O 1
ATOM 3580 N N . ALA B 1 89 ? -27.141 -2.049 -2.234 1 98.12 89 ALA B N 1
ATOM 3581 C CA . ALA B 1 89 ? -27.062 -0.807 -1.472 1 98.12 89 ALA B CA 1
ATOM 3582 C C . ALA B 1 89 ? -26.031 0.137 -2.061 1 98.12 89 ALA B C 1
ATOM 3584 O O . ALA B 1 89 ? -26.188 1.358 -2.018 1 98.12 89 ALA B O 1
ATOM 3585 N N . VAL B 1 90 ? -24.938 -0.426 -2.613 1 97.94 90 VAL B N 1
ATOM 3586 C CA . VAL B 1 90 ? -23.844 0.434 -3.061 1 97.94 90 VAL B CA 1
ATOM 3587 C C . VAL B 1 90 ? -23.781 0.437 -4.586 1 97.94 90 VAL B C 1
ATOM 3589 O O . VAL B 1 90 ? -22.828 0.961 -5.172 1 97.94 90 VAL B O 1
ATOM 3592 N N . ASP B 1 91 ? -24.703 -0.179 -5.258 1 97.69 91 ASP B N 1
ATOM 3593 C CA . ASP B 1 91 ? -24.797 -0.245 -6.711 1 97.69 91 ASP B CA 1
ATOM 3594 C C . ASP B 1 91 ? -23.547 -0.855 -7.32 1 97.69 91 ASP B C 1
ATOM 3596 O O . ASP B 1 91 ? -22.891 -0.231 -8.156 1 97.69 91 ASP B O 1
ATOM 3600 N N . ALA B 1 92 ? -23.25 -2.084 -6.93 1 97.81 92 ALA B N 1
ATOM 3601 C CA . ALA B 1 92 ? -22.062 -2.785 -7.398 1 97.81 92 ALA B CA 1
ATOM 3602 C C . ALA B 1 92 ? -22.406 -4.195 -7.871 1 97.81 92 ALA B C 1
ATOM 3604 O O . ALA B 1 92 ? -23.5 -4.695 -7.602 1 97.81 92 ALA B O 1
ATOM 3605 N N . ASP B 1 93 ? -21.562 -4.727 -8.672 1 97.75 93 ASP B 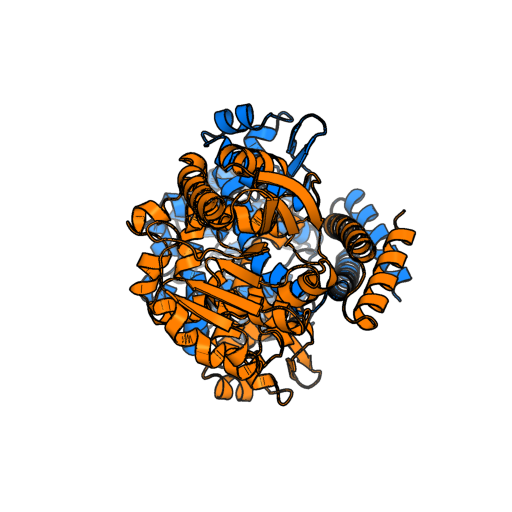N 1
ATOM 3606 C CA . ASP B 1 93 ? -21.688 -6.121 -9.094 1 97.75 93 ASP B CA 1
ATOM 3607 C C . ASP B 1 93 ? -21.453 -7.066 -7.918 1 97.75 93 ASP B C 1
ATOM 3609 O O . ASP B 1 93 ? -20.469 -6.914 -7.172 1 97.75 93 ASP B O 1
ATOM 3613 N N . VAL B 1 94 ? -22.297 -8.055 -7.758 1 97.81 94 VAL B N 1
ATOM 3614 C CA . VAL B 1 94 ? -22.297 -8.93 -6.59 1 97.81 94 VAL B CA 1
ATOM 3615 C C . VAL B 1 94 ? -20.984 -9.711 -6.527 1 97.81 94 VAL B C 1
ATOM 3617 O O . VAL B 1 94 ? -20.359 -9.805 -5.473 1 97.81 94 VAL B O 1
ATOM 3620 N N . ASP B 1 95 ? -20.562 -10.273 -7.594 1 95.5 95 ASP B N 1
ATOM 3621 C CA . ASP B 1 95 ? -19.359 -11.102 -7.613 1 95.5 95 ASP B CA 1
ATOM 3622 C C . ASP B 1 95 ? -18.109 -10.273 -7.332 1 95.5 95 ASP B C 1
ATOM 3624 O O . ASP B 1 95 ? -17.281 -10.656 -6.504 1 95.5 95 ASP B O 1
ATOM 3628 N N . ALA B 1 96 ? -17.984 -9.18 -8.078 1 96.12 96 ALA B N 1
ATOM 3629 C CA . ALA B 1 96 ? -16.828 -8.312 -7.898 1 96.12 96 ALA B CA 1
ATOM 3630 C C . ALA B 1 96 ? -16.766 -7.766 -6.473 1 96.12 96 ALA B C 1
ATOM 3632 O O . ALA B 1 96 ? -15.695 -7.719 -5.867 1 96.12 96 ALA B O 1
ATOM 3633 N N . LEU B 1 97 ? -17.906 -7.375 -5.934 1 97.88 97 LEU B N 1
ATOM 3634 C CA . LEU B 1 97 ? -17.953 -6.867 -4.566 1 97.88 97 LEU B CA 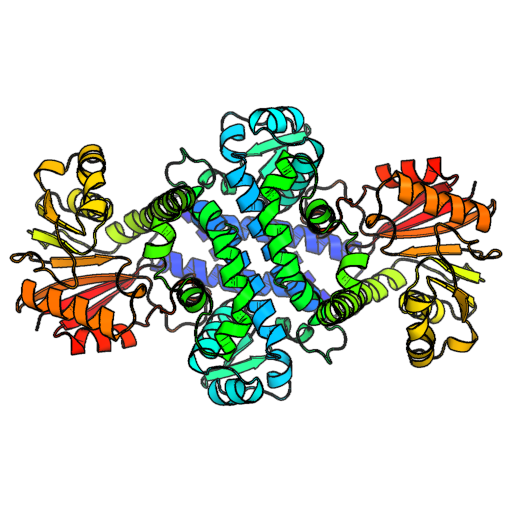1
ATOM 3635 C C . LEU B 1 97 ? -17.578 -7.957 -3.57 1 97.88 97 LEU B C 1
ATOM 3637 O O . LEU B 1 97 ? -16.906 -7.691 -2.568 1 97.88 97 LEU B O 1
ATOM 3641 N N . SER B 1 98 ? -18.031 -9.148 -3.809 1 96.81 98 SER B N 1
ATOM 3642 C CA . SER B 1 98 ? -17.719 -10.266 -2.924 1 96.81 98 SER B CA 1
ATOM 3643 C C . SER B 1 98 ? -16.219 -10.484 -2.822 1 96.81 98 SER B C 1
ATOM 3645 O O . SER B 1 98 ? -15.695 -10.766 -1.74 1 96.81 98 SER B O 1
ATOM 3647 N N . ARG B 1 99 ? -15.492 -10.391 -3.885 1 96.19 99 ARG B N 1
ATOM 3648 C CA . ARG B 1 99 ? -14.047 -10.562 -3.906 1 96.19 99 ARG B CA 1
ATOM 3649 C C . ARG B 1 99 ? -13.352 -9.453 -3.115 1 96.19 99 ARG B C 1
ATOM 3651 O O . ARG B 1 99 ? -12.406 -9.719 -2.373 1 96.19 99 ARG B O 1
ATOM 3658 N N . LEU B 1 100 ? -13.859 -8.227 -3.309 1 97.56 100 LEU B N 1
ATOM 3659 C CA . LEU B 1 100 ? -13.328 -7.098 -2.555 1 97.56 100 LEU B CA 1
ATOM 3660 C C . LEU B 1 100 ? -13.531 -7.301 -1.057 1 97.56 100 LEU B C 1
ATOM 3662 O O . LEU B 1 100 ? -12.594 -7.137 -0.271 1 97.56 100 LEU B O 1
ATOM 3666 N N . MET B 1 101 ? -14.75 -7.688 -0.697 1 97.62 101 MET B N 1
ATOM 3667 C CA . MET B 1 101 ? -15.102 -7.855 0.709 1 97.62 101 MET B CA 1
ATOM 3668 C C . MET B 1 101 ? -14.312 -9 1.335 1 97.62 101 MET B C 1
ATOM 3670 O O . MET B 1 101 ? -13.875 -8.906 2.48 1 97.62 101 MET B O 1
ATOM 3674 N N . ARG B 1 102 ? -14.133 -10.07 0.607 1 95.38 102 ARG B N 1
ATOM 3675 C CA . ARG B 1 102 ? -13.344 -11.195 1.096 1 95.38 102 ARG B CA 1
ATOM 3676 C C . ARG B 1 102 ? -11.914 -10.758 1.402 1 95.38 102 ARG B C 1
ATOM 3678 O O . ARG B 1 102 ? -11.391 -11.039 2.482 1 95.38 102 ARG B O 1
ATOM 3685 N N . ALA B 1 103 ? -11.289 -10.078 0.483 1 95.81 103 ALA B N 1
ATOM 3686 C CA . ALA B 1 103 ? -9.898 -9.648 0.646 1 95.81 103 ALA B CA 1
ATOM 3687 C C . ALA B 1 103 ? -9.766 -8.695 1.829 1 95.81 103 ALA B C 1
ATOM 3689 O O . ALA B 1 103 ? -8.906 -8.883 2.693 1 95.81 103 ALA B O 1
ATOM 3690 N N . LEU B 1 104 ? -10.656 -7.684 1.903 1 96.69 104 LEU B N 1
ATOM 3691 C CA . LEU B 1 104 ? -10.562 -6.668 2.945 1 96.69 104 LEU B CA 1
ATOM 3692 C C . LEU B 1 104 ? -10.852 -7.266 4.316 1 96.69 104 LEU B C 1
ATOM 3694 O O . LEU B 1 104 ? -10.328 -6.797 5.328 1 96.69 104 LEU B O 1
ATOM 3698 N N . SER B 1 105 ? -11.68 -8.32 4.375 1 94 105 SER B N 1
ATOM 3699 C CA . SER B 1 105 ? -11.992 -8.969 5.641 1 94 105 SER B CA 1
ATOM 3700 C C . SER B 1 105 ? -10.773 -9.695 6.207 1 94 105 SER B C 1
ATOM 3702 O O . SER B 1 105 ? -10.609 -9.789 7.422 1 94 105 SER B O 1
ATOM 3704 N N . THR B 1 106 ? -9.891 -10.18 5.32 1 89.5 106 THR B N 1
ATOM 3705 C CA . THR B 1 106 ? -8.695 -10.875 5.781 1 89.5 106 THR B CA 1
ATOM 3706 C C . THR B 1 106 ? -7.738 -9.914 6.473 1 89.5 106 THR B C 1
ATOM 3708 O O . THR B 1 106 ? -6.891 -10.328 7.266 1 89.5 106 THR B O 1
ATOM 3711 N N . ARG B 1 107 ? -7.859 -8.625 6.188 1 90 107 ARG B N 1
ATOM 3712 C CA . ARG B 1 107 ? -7.016 -7.609 6.809 1 90 107 ARG B CA 1
ATOM 3713 C C . ARG B 1 107 ? -7.73 -6.945 7.984 1 90 107 ARG B C 1
ATOM 3715 O O . ARG B 1 107 ? -7.234 -5.969 8.547 1 90 107 ARG B O 1
ATOM 3722 N N . GLY B 1 108 ? -8.945 -7.434 8.289 1 90.5 108 GLY B N 1
ATOM 3723 C CA . GLY B 1 108 ? -9.664 -6.984 9.469 1 90.5 108 GLY B CA 1
ATOM 3724 C C . GLY B 1 108 ? -10.438 -5.695 9.242 1 90.5 108 GLY B C 1
ATOM 3725 O O . GLY B 1 108 ? -10.953 -5.102 10.188 1 90.5 108 GLY B O 1
ATOM 3726 N N . ILE B 1 109 ? -10.5 -5.188 8.016 1 93.81 109 ILE B N 1
ATOM 3727 C CA . ILE B 1 109 ? -11.234 -3.965 7.73 1 93.81 109 ILE B CA 1
ATOM 3728 C C . ILE B 1 109 ? -12.734 -4.215 7.887 1 93.81 109 ILE B C 1
ATOM 3730 O O . ILE B 1 109 ? -13.422 -3.479 8.594 1 93.81 109 ILE B O 1
ATOM 3734 N N . PHE B 1 110 ? -13.18 -5.281 7.297 1 96.12 110 PHE B N 1
ATOM 3735 C CA . PHE B 1 110 ? -14.539 -5.742 7.52 1 96.12 110 PHE B CA 1
ATOM 3736 C C . PHE B 1 110 ? -14.547 -7.121 8.172 1 96.12 110 PHE B C 1
ATOM 3738 O O . PHE B 1 110 ? -13.492 -7.734 8.344 1 96.12 110 PHE B O 1
ATOM 3745 N N . ARG B 1 111 ? -15.656 -7.492 8.609 1 94.44 111 ARG B N 1
ATOM 3746 C CA . ARG B 1 111 ? -15.82 -8.797 9.242 1 94.44 111 ARG B CA 1
ATOM 3747 C C . ARG B 1 111 ? -16.828 -9.656 8.484 1 94.44 111 ARG B C 1
ATOM 3749 O O . ARG B 1 111 ? -17.906 -9.195 8.141 1 94.44 111 ARG B O 1
ATOM 3756 N N . ARG B 1 112 ? -16.391 -10.82 8.203 1 93.88 112 ARG B N 1
ATOM 3757 C CA . ARG B 1 112 ? -17.328 -11.812 7.703 1 93.88 112 ARG B CA 1
ATOM 3758 C C . ARG B 1 112 ? -17.922 -12.625 8.844 1 93.88 112 ARG B C 1
ATOM 3760 O O . ARG B 1 112 ? -17.219 -13.367 9.531 1 93.88 112 ARG B O 1
ATOM 3767 N N . CYS B 1 113 ? -19.219 -12.453 8.992 1 93.62 113 CYS B N 1
ATOM 3768 C CA . CYS B 1 113 ? -19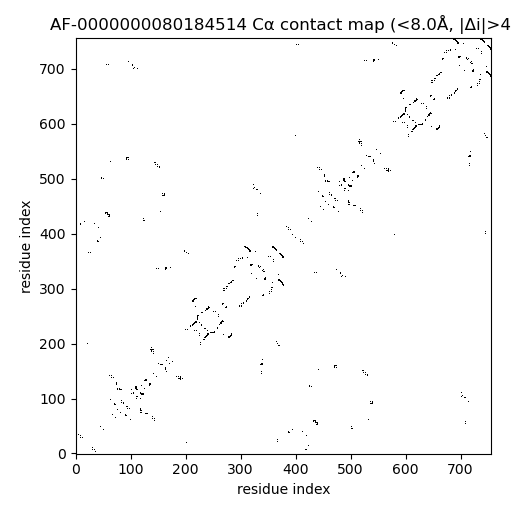.922 -13.141 10.07 1 93.62 113 CYS B CA 1
ATOM 3769 C C . CYS B 1 113 ? -20.062 -14.625 9.758 1 93.62 113 CYS B C 1
ATOM 3771 O O . CYS B 1 113 ? -19.844 -15.055 8.625 1 93.62 113 CYS B O 1
ATOM 3773 N N . ARG B 1 114 ? -20.391 -15.375 10.766 1 90.81 114 ARG B N 1
ATOM 3774 C CA . ARG B 1 114 ? -20.547 -16.812 10.625 1 90.81 114 ARG B CA 1
ATOM 3775 C C . ARG B 1 114 ? -21.625 -17.156 9.609 1 90.81 114 ARG B C 1
ATOM 3777 O O . ARG B 1 114 ? -21.547 -18.172 8.922 1 90.81 114 ARG B O 1
ATOM 3784 N N . ASP B 1 115 ? -22.594 -16.297 9.547 1 92.94 115 ASP B N 1
ATOM 3785 C CA . ASP B 1 115 ? -23.719 -16.547 8.641 1 92.94 115 ASP B CA 1
ATOM 3786 C C . ASP B 1 115 ? -23.391 -16.062 7.23 1 92.94 115 ASP B C 1
ATOM 3788 O O . ASP B 1 115 ? -24.266 -16.078 6.352 1 92.94 115 ASP B O 1
ATOM 3792 N N . GLY B 1 116 ? -22.219 -15.562 7.031 1 92.25 116 GLY B N 1
ATOM 3793 C CA . GLY B 1 116 ? -21.797 -15.172 5.699 1 92.25 116 GLY B CA 1
ATOM 3794 C C . GLY B 1 116 ? -21.969 -13.695 5.422 1 92.25 116 GLY B C 1
ATOM 3795 O O . GLY B 1 116 ? -21.438 -13.172 4.438 1 92.25 116 GLY B O 1
ATOM 3796 N N . ARG B 1 117 ? -22.734 -12.984 6.305 1 97 117 ARG B N 1
ATOM 3797 C CA . ARG B 1 117 ? -22.938 -11.547 6.133 1 97 117 ARG B CA 1
ATOM 3798 C C . ARG B 1 117 ? -21.656 -10.773 6.473 1 97 117 ARG B C 1
ATOM 3800 O O . ARG B 1 117 ? -20.766 -11.297 7.145 1 97 117 ARG B O 1
ATOM 3807 N N . TYR B 1 118 ? -21.562 -9.617 5.922 1 97.75 118 TYR B N 1
ATOM 3808 C CA . TYR B 1 118 ? -20.438 -8.742 6.227 1 97.75 118 TYR B CA 1
ATOM 3809 C C . TYR B 1 118 ? -20.844 -7.641 7.195 1 97.75 118 TYR B C 1
ATOM 3811 O O . TYR B 1 118 ? -21.984 -7.16 7.152 1 97.75 118 TYR B O 1
ATOM 3819 N N . ASP B 1 119 ? -19.875 -7.293 8.023 1 97.56 119 ASP B N 1
ATOM 3820 C CA . ASP B 1 119 ? -20.141 -6.277 9.031 1 97.56 119 ASP B CA 1
ATOM 3821 C C . ASP B 1 119 ? -18.984 -5.281 9.125 1 97.56 119 ASP B C 1
ATOM 3823 O O . ASP B 1 119 ? -17.906 -5.52 8.586 1 97.56 119 ASP B O 1
ATOM 3827 N N . LEU B 1 120 ? -19.406 -4.164 9.773 1 95.44 120 LEU B N 1
ATOM 3828 C CA . LEU B 1 120 ? -18.422 -3.113 10.016 1 95.44 120 LEU B CA 1
ATOM 3829 C C . LEU B 1 120 ? -17.547 -3.449 11.227 1 95.44 120 LEU B C 1
ATOM 3831 O O . LEU B 1 120 ? -18.062 -3.943 12.234 1 95.44 120 LEU B O 1
ATOM 3835 N N . THR B 1 121 ? -16.234 -3.332 11.133 1 93.94 121 THR B N 1
ATOM 3836 C CA . THR B 1 121 ? -15.336 -3.443 12.273 1 93.94 121 THR B CA 1
ATOM 3837 C C . THR B 1 121 ? -14.969 -2.062 12.812 1 93.94 121 THR B C 1
ATOM 3839 O O . THR B 1 121 ? -15.195 -1.052 12.141 1 93.94 121 THR B O 1
ATOM 3842 N N . PRO B 1 122 ? -14.398 -1.974 13.969 1 90.75 122 PRO B N 1
ATOM 3843 C CA . PRO B 1 122 ? -13.922 -0.683 14.469 1 90.75 122 PRO B CA 1
ATOM 3844 C C . PRO B 1 122 ? -12.922 -0.022 13.523 1 90.75 122 PRO B C 1
ATOM 3846 O O . PRO B 1 122 ? -12.945 1.199 13.344 1 90.75 122 PRO B O 1
ATOM 3849 N N . LEU B 1 123 ? -12.133 -0.776 12.844 1 91.44 123 LEU B N 1
ATOM 3850 C CA . LEU B 1 123 ? -11.094 -0.271 11.953 1 91.44 123 LEU B CA 1
ATOM 3851 C C . LEU B 1 123 ? -11.711 0.431 10.75 1 91.44 123 LEU B C 1
ATOM 3853 O O . LEU B 1 123 ? -11.117 1.357 10.188 1 91.44 123 LEU B O 1
ATOM 3857 N N . ALA B 1 124 ? -12.922 0.055 10.414 1 94.75 124 ALA B N 1
ATOM 3858 C CA . ALA B 1 124 ? -13.531 0.6 9.203 1 94.75 124 ALA B CA 1
ATOM 3859 C C . ALA B 1 124 ? -14.5 1.726 9.539 1 94.75 124 ALA B C 1
ATOM 3861 O O . ALA B 1 124 ? -15.023 2.391 8.641 1 94.75 124 ALA B O 1
ATOM 3862 N N . GLN B 1 125 ? -14.727 2.018 10.789 1 94.88 125 GLN B N 1
ATOM 3863 C CA . GLN B 1 125 ? -15.648 3.07 11.195 1 94.88 125 GLN B CA 1
ATOM 3864 C C . GLN B 1 125 ? -15.25 4.418 10.609 1 94.88 125 GLN B C 1
ATOM 3866 O O . GLN B 1 125 ? -16.109 5.168 10.125 1 94.88 125 GLN B O 1
ATOM 3871 N N . PRO B 1 126 ? -13.961 4.691 10.5 1 94.12 126 PRO B N 1
ATOM 3872 C CA . PRO B 1 126 ? -13.562 5.992 9.961 1 94.12 126 PRO B CA 1
ATOM 3873 C C . PRO B 1 126 ? -13.805 6.109 8.461 1 94.12 126 PRO B C 1
ATOM 3875 O O . PRO B 1 126 ? -13.633 7.188 7.883 1 94.12 126 PRO B O 1
ATOM 3878 N N . LEU B 1 127 ? -14.227 5.031 7.836 1 96.56 127 LEU B N 1
ATOM 3879 C CA . LEU B 1 127 ? -14.57 5.09 6.418 1 96.56 127 LEU B CA 1
ATOM 3880 C C . LEU B 1 127 ? -15.984 5.625 6.223 1 96.56 127 LEU B C 1
ATOM 3882 O O . LEU B 1 127 ? -16.375 5.969 5.105 1 96.56 127 LEU B O 1
ATOM 3886 N N . ARG B 1 128 ? -16.734 5.648 7.289 1 96.19 128 ARG B N 1
ATOM 3887 C CA . ARG B 1 128 ? -18.062 6.223 7.215 1 96.19 128 ARG B CA 1
ATOM 3888 C C . ARG B 1 128 ? -18 7.738 7.027 1 96.19 128 ARG B C 1
ATOM 3890 O O . ARG B 1 128 ? -17.219 8.414 7.684 1 96.19 128 ARG B O 1
ATOM 3897 N N . ARG B 1 129 ? -18.859 8.227 6.227 1 91.19 129 ARG B N 1
ATOM 3898 C CA . ARG B 1 129 ? -18.875 9.656 5.949 1 91.19 129 ARG B CA 1
ATOM 3899 C C . ARG B 1 129 ? -19.469 10.438 7.121 1 91.19 129 ARG B C 1
ATOM 3901 O O . ARG B 1 129 ? -19.141 11.602 7.328 1 91.19 129 ARG B O 1
ATOM 3908 N N . ASP B 1 130 ? -20.281 9.805 7.879 1 90.19 130 ASP B N 1
ATOM 3909 C CA . ASP B 1 130 ? -20.953 10.469 8.992 1 90.19 130 ASP B CA 1
ATOM 3910 C C . ASP B 1 130 ? -20.234 10.203 10.312 1 90.19 130 ASP B C 1
ATOM 3912 O O . ASP B 1 130 ? -20.734 10.547 11.383 1 90.19 130 ASP B O 1
ATOM 3916 N N . ALA B 1 131 ? -19.094 9.555 10.273 1 89.62 131 ALA B N 1
ATOM 3917 C CA . ALA B 1 131 ? -18.344 9.281 11.5 1 89.62 131 ALA B CA 1
ATOM 3918 C C . ALA B 1 131 ? -17.828 10.578 12.117 1 89.62 131 ALA B C 1
ATOM 3920 O O . ALA B 1 131 ? -17.672 11.586 11.43 1 89.62 131 ALA B O 1
ATOM 3921 N N . ARG B 1 132 ? -17.656 10.562 13.398 1 80.62 132 ARG B N 1
ATOM 3922 C CA . ARG B 1 132 ? -17.094 11.719 14.078 1 80.62 132 ARG B CA 1
ATOM 3923 C C . ARG B 1 132 ? -15.773 12.148 13.453 1 80.62 132 ARG B C 1
ATOM 3925 O O . ARG B 1 132 ? -15.562 13.328 13.18 1 80.62 132 ARG B O 1
ATOM 3932 N N . ILE B 1 133 ? -14.922 11.195 13.266 1 83 133 ILE B N 1
ATOM 3933 C CA . ILE B 1 133 ? -13.695 11.375 12.492 1 83 133 ILE B CA 1
ATOM 3934 C C . ILE B 1 133 ? -13.75 10.523 11.234 1 83 133 ILE B C 1
ATOM 3936 O O . ILE B 1 133 ? -13.438 9.328 11.273 1 83 133 ILE B O 1
ATOM 3940 N N . SER B 1 134 ? -14.125 11.164 10.195 1 89.62 134 SER B N 1
ATOM 3941 C CA . SER B 1 134 ? -14.219 10.445 8.93 1 89.62 134 SER B CA 1
ATOM 3942 C C . SER B 1 134 ? -12.938 10.594 8.117 1 89.62 134 SER B C 1
ATOM 3944 O O . SER B 1 134 ? -12.43 11.703 7.949 1 89.62 134 SER B O 1
ATOM 3946 N N . LEU B 1 135 ? -12.453 9.477 7.609 1 92.81 135 LEU B N 1
ATOM 3947 C CA . LEU B 1 135 ? -11.297 9.484 6.727 1 92.81 135 LEU B CA 1
ATOM 3948 C C . LEU B 1 135 ? -11.703 9.172 5.289 1 92.81 135 LEU B C 1
ATOM 3950 O O . LEU B 1 135 ? -10.844 8.953 4.43 1 92.81 135 LEU B O 1
ATOM 3954 N N . ALA B 1 136 ? -13.008 9.109 5.059 1 92.94 136 ALA B N 1
ATOM 3955 C CA . ALA B 1 136 ? -13.492 8.758 3.725 1 92.94 136 ALA B CA 1
ATOM 3956 C C . ALA B 1 136 ? -12.906 9.688 2.664 1 92.94 136 ALA B C 1
ATOM 3958 O O . ALA B 1 136 ? -12.461 9.227 1.607 1 92.94 136 ALA B O 1
ATOM 3959 N N . GLY B 1 137 ? -12.906 10.945 2.957 1 89.81 137 GLY B N 1
ATOM 3960 C CA . GLY B 1 137 ? -12.359 11.906 2.02 1 89.81 137 GLY B CA 1
ATOM 3961 C C . GLY B 1 137 ? -10.875 11.711 1.77 1 89.81 137 GLY B C 1
ATOM 3962 O O . GLY B 1 137 ? -10.43 11.703 0.62 1 89.81 137 GLY B O 1
ATOM 3963 N N . TRP B 1 138 ? -10.117 11.547 2.799 1 90.81 138 TRP B N 1
ATOM 3964 C CA . TRP B 1 138 ? -8.672 11.391 2.68 1 90.81 138 TRP B CA 1
ATOM 3965 C C . TRP B 1 138 ? -8.32 10.109 1.927 1 90.81 138 TRP B C 1
ATOM 3967 O O . TRP B 1 138 ? -7.414 10.102 1.091 1 90.81 138 TRP B O 1
ATOM 3977 N N . VAL B 1 139 ? -9.023 9.031 2.266 1 94.88 139 VAL B N 1
ATOM 3978 C CA . VAL B 1 139 ? -8.805 7.746 1.615 1 94.88 139 VAL B CA 1
ATOM 3979 C C . VAL B 1 139 ? -9.086 7.871 0.119 1 94.88 139 VAL B C 1
ATOM 3981 O O . VAL B 1 139 ? -8.305 7.387 -0.706 1 94.88 139 VAL B O 1
ATOM 3984 N N . ARG B 1 140 ? -10.133 8.523 -0.22 1 94.06 140 ARG B N 1
ATOM 3985 C CA . ARG B 1 140 ? -10.508 8.703 -1.619 1 94.06 140 ARG B CA 1
ATOM 3986 C C . ARG B 1 140 ? -9.508 9.617 -2.334 1 94.06 140 ARG B C 1
ATOM 3988 O O . ARG B 1 140 ? -9.203 9.406 -3.51 1 94.06 140 ARG B O 1
ATOM 3995 N N . TRP B 1 141 ? -9 10.586 -1.624 1 91.38 141 TRP B N 1
ATOM 3996 C CA . TRP B 1 141 ? -7.996 11.484 -2.184 1 91.38 141 TRP B CA 1
ATOM 3997 C C . TRP B 1 141 ? -6.703 10.734 -2.473 1 91.38 141 TRP B C 1
ATOM 3999 O O . TRP B 1 141 ? -6.191 10.773 -3.596 1 91.38 141 TRP B O 1
ATOM 4009 N N . ALA B 1 142 ? -6.23 10 -1.491 1 91.88 142 ALA B N 1
ATOM 4010 C CA . ALA B 1 142 ? -4.965 9.281 -1.604 1 91.88 142 ALA B CA 1
ATOM 4011 C C . ALA B 1 142 ? -5.031 8.227 -2.705 1 91.88 142 ALA B C 1
ATOM 4013 O O . ALA B 1 142 ? -4.031 7.961 -3.375 1 91.88 142 ALA B O 1
ATOM 4014 N N . GLY B 1 143 ? -6.172 7.676 -2.887 1 93.69 143 GLY B N 1
ATOM 4015 C CA . GLY B 1 143 ? -6.336 6.602 -3.852 1 93.69 143 GLY B CA 1
ATOM 4016 C C . GLY B 1 143 ? -6.91 7.066 -5.176 1 93.69 143 GLY B C 1
ATOM 4017 O O . GLY B 1 143 ? -7.168 6.258 -6.066 1 93.69 143 GLY B O 1
ATOM 4018 N N . SER B 1 144 ? -7.141 8.375 -5.336 1 91.69 144 SER B N 1
ATOM 4019 C CA . SER B 1 144 ? -7.707 8.875 -6.582 1 91.69 144 SER B CA 1
ATOM 4020 C C . SER B 1 144 ? -6.773 8.609 -7.762 1 91.69 144 SER B C 1
ATOM 4022 O O . SER B 1 144 ? -5.555 8.523 -7.586 1 91.69 144 SER B O 1
ATOM 4024 N N . PRO B 1 145 ? -7.363 8.422 -8.953 1 89.38 145 PRO B N 1
ATOM 4025 C CA . PRO B 1 145 ? -6.527 8.195 -10.133 1 89.38 145 PRO B CA 1
ATOM 4026 C C . PRO B 1 145 ? -5.484 9.289 -10.344 1 89.38 145 PRO B C 1
ATOM 4028 O O . PRO B 1 145 ? -4.355 9 -10.75 1 89.38 145 PRO B O 1
ATOM 4031 N N . GLN B 1 146 ? -5.805 10.516 -10.039 1 86.38 146 GLN B N 1
ATOM 4032 C CA . GLN B 1 146 ? -4.898 11.641 -10.234 1 86.38 146 GLN B CA 1
ATOM 4033 C C . GLN B 1 146 ? -3.695 11.547 -9.305 1 86.38 146 GLN B C 1
ATOM 4035 O O . GLN B 1 146 ? -2.553 11.719 -9.742 1 86.38 146 GLN B O 1
ATOM 4040 N N . MET B 1 147 ? -3.986 11.289 -8.016 1 88.5 147 MET B N 1
ATOM 4041 C CA . MET B 1 147 ? -2.9 11.172 -7.043 1 88.5 147 MET B CA 1
ATOM 4042 C C . MET B 1 147 ? -2.023 9.961 -7.344 1 88.5 147 MET B C 1
ATOM 4044 O O . MET B 1 147 ? -0.801 10.031 -7.211 1 88.5 147 MET B O 1
ATOM 4048 N N . ARG B 1 148 ? -2.615 8.867 -7.695 1 90.31 148 ARG B N 1
ATOM 4049 C CA . ARG B 1 148 ? -1.863 7.656 -7.992 1 90.31 148 ARG B CA 1
ATOM 4050 C C . ARG B 1 148 ? -1.003 7.836 -9.242 1 90.31 148 ARG B C 1
ATOM 4052 O O . ARG B 1 148 ? 0.105 7.305 -9.32 1 90.31 148 ARG B O 1
ATOM 4059 N N . GLU B 1 149 ? -1.534 8.555 -10.188 1 88.44 149 GLU B N 1
ATOM 4060 C CA . GLU B 1 149 ? -0.729 8.852 -11.367 1 88.44 149 GLU B CA 1
ATOM 4061 C C . GLU B 1 149 ? 0.542 9.609 -11 1 88.44 149 GLU B C 1
ATOM 4063 O O . GLU B 1 149 ? 1.621 9.312 -11.516 1 88.44 149 GLU B O 1
ATOM 4068 N N . LEU B 1 150 ? 0.431 10.547 -10.164 1 87.81 150 LEU B N 1
ATOM 4069 C CA . LEU B 1 150 ? 1.594 11.32 -9.742 1 87.81 150 LEU B CA 1
ATOM 4070 C C . LEU B 1 150 ? 2.619 10.422 -9.055 1 87.81 150 LEU B C 1
ATOM 4072 O O . LEU B 1 150 ? 3.814 10.508 -9.352 1 87.81 150 LEU B O 1
ATOM 4076 N N . TRP B 1 151 ? 2.164 9.586 -8.219 1 92.38 151 TRP B N 1
ATOM 4077 C CA . TRP B 1 151 ? 3.051 8.695 -7.473 1 92.38 151 TRP B CA 1
ATOM 4078 C C . TRP B 1 151 ? 3.695 7.668 -8.398 1 92.38 151 TRP B C 1
ATOM 4080 O O . TRP B 1 151 ? 4.758 7.129 -8.094 1 92.38 151 TRP B O 1
ATOM 4090 N N . SER B 1 152 ? 3.068 7.363 -9.531 1 89.62 152 SER B N 1
ATOM 4091 C CA . SER B 1 152 ? 3.619 6.402 -10.477 1 89.62 152 SER B CA 1
ATOM 4092 C C . SER B 1 152 ? 4.887 6.941 -11.141 1 89.62 152 SER B C 1
ATOM 4094 O O . SER B 1 152 ? 5.637 6.184 -11.758 1 89.62 152 SER B O 1
ATOM 4096 N N . HIS B 1 153 ? 5.164 8.211 -10.938 1 88.75 153 HIS B N 1
ATOM 4097 C CA . HIS B 1 153 ? 6.348 8.82 -11.539 1 88.75 153 HIS B CA 1
ATOM 4098 C C . HIS B 1 153 ? 7.406 9.117 -10.484 1 88.75 153 HIS B C 1
ATOM 4100 O O . HIS B 1 153 ? 8.305 9.938 -10.711 1 88.75 153 HIS B O 1
ATOM 4106 N N . LEU B 1 154 ? 7.277 8.508 -9.375 1 93.62 154 LEU B N 1
ATOM 4107 C CA . LEU B 1 154 ? 8.195 8.75 -8.266 1 93.62 154 LEU B CA 1
ATOM 4108 C C . LEU B 1 154 ? 9.633 8.461 -8.68 1 93.62 154 LEU B C 1
ATOM 4110 O O . LEU B 1 154 ? 10.539 9.242 -8.391 1 93.62 154 LEU B O 1
ATOM 4114 N N . SER B 1 155 ? 9.898 7.336 -9.383 1 94 155 SER B N 1
ATOM 4115 C CA . SER B 1 155 ? 11.25 6.965 -9.789 1 94 155 SER B CA 1
ATOM 4116 C C . SER B 1 155 ? 11.875 8.047 -10.672 1 94 155 SER B C 1
ATOM 4118 O O . SER B 1 155 ? 13.023 8.438 -10.453 1 94 155 SER B O 1
ATOM 4120 N N . GLU B 1 156 ? 11.125 8.477 -11.609 1 92.12 156 GLU B N 1
ATOM 4121 C CA . GLU B 1 156 ? 11.602 9.531 -12.5 1 92.12 156 GLU B CA 1
ATOM 4122 C C . GLU B 1 156 ? 11.844 10.828 -11.734 1 92.12 156 GLU B C 1
ATOM 4124 O O . GLU B 1 156 ? 12.812 11.547 -12.016 1 92.12 156 GLU B O 1
ATOM 4129 N N . GLY B 1 157 ? 10.945 11.133 -10.859 1 92.75 157 GLY B N 1
ATOM 4130 C CA . GLY B 1 157 ? 11.102 12.328 -10.039 1 92.75 157 GLY B CA 1
ATOM 4131 C C . GLY B 1 157 ? 12.352 12.297 -9.18 1 92.75 157 GLY B C 1
ATOM 4132 O O . GLY B 1 157 ? 13.039 13.312 -9.039 1 92.75 157 GLY B O 1
ATOM 4133 N N . ILE B 1 158 ? 12.648 11.148 -8.625 1 95.94 158 ILE B N 1
ATOM 4134 C CA . ILE B 1 158 ? 13.82 11.008 -7.766 1 95.94 158 ILE B CA 1
ATOM 4135 C C . ILE B 1 158 ? 15.094 11.156 -8.594 1 95.94 158 ILE B C 1
ATOM 4137 O O . ILE B 1 158 ? 16.062 11.781 -8.156 1 95.94 158 ILE B O 1
ATOM 4141 N N . ARG B 1 159 ? 15.141 10.594 -9.789 1 95.38 159 ARG B N 1
ATOM 4142 C CA . ARG B 1 159 ? 16.297 10.742 -10.68 1 95.38 159 ARG B CA 1
ATOM 4143 C C . ARG B 1 159 ? 16.531 12.203 -11.031 1 95.38 159 ARG B C 1
ATOM 4145 O O . ARG B 1 159 ? 17.656 12.688 -10.961 1 95.38 159 ARG B O 1
ATOM 4152 N N . ALA B 1 160 ? 15.477 12.891 -11.328 1 92.75 160 ALA B N 1
ATOM 4153 C CA . ALA B 1 160 ? 15.562 14.266 -11.828 1 92.75 160 ALA B CA 1
ATOM 4154 C C . ALA B 1 160 ? 15.688 15.258 -10.672 1 92.75 160 ALA B C 1
ATOM 4156 O O . ALA B 1 160 ? 16.172 16.375 -10.859 1 92.75 160 ALA B O 1
ATOM 4157 N N . GLY B 1 161 ? 15.234 14.875 -9.547 1 91.88 161 GLY B N 1
ATOM 4158 C CA . GLY B 1 161 ? 15.18 15.781 -8.406 1 91.88 161 GLY B CA 1
ATOM 4159 C C . GLY B 1 161 ? 14.023 16.75 -8.477 1 91.88 161 GLY B C 1
ATOM 4160 O O . GLY B 1 161 ? 14.031 17.797 -7.801 1 91.88 161 GLY B O 1
ATOM 4161 N N . ARG B 1 162 ? 13.117 16.469 -9.352 1 86.5 162 ARG B N 1
ATOM 4162 C CA . ARG B 1 162 ? 11.945 17.328 -9.5 1 86.5 162 ARG B CA 1
ATOM 4163 C C . ARG B 1 162 ? 10.711 16.5 -9.852 1 86.5 162 ARG B C 1
ATOM 4165 O O . ARG B 1 162 ? 10.82 15.43 -10.438 1 86.5 162 ARG B O 1
ATOM 4172 N N . CYS B 1 163 ? 9.656 16.953 -9.359 1 76.12 163 CYS B N 1
ATOM 4173 C CA . CYS B 1 163 ? 8.422 16.219 -9.609 1 76.12 163 CYS B CA 1
ATOM 4174 C C . CYS B 1 163 ? 7.848 16.578 -10.977 1 76.12 163 CYS B C 1
ATOM 4176 O O . CYS B 1 163 ? 7.82 17.75 -11.359 1 76.12 163 CYS B O 1
ATOM 4178 N N . ARG B 1 164 ? 7.66 15.586 -11.75 1 64.19 164 ARG B N 1
ATOM 4179 C CA . ARG B 1 164 ? 7.113 15.695 -13.094 1 64.19 164 ARG B CA 1
ATOM 4180 C C . ARG B 1 164 ? 5.699 16.266 -13.07 1 64.19 164 ARG B C 1
ATOM 4182 O O . ARG B 1 164 ? 5.281 16.938 -14.016 1 64.19 164 ARG B O 1
ATOM 4189 N N . SER B 1 165 ? 5.023 15.867 -12.07 1 60.25 165 SER B N 1
ATOM 4190 C CA . SER B 1 165 ? 3.617 16.25 -12.008 1 60.25 165 SER B CA 1
ATOM 4191 C C . SER B 1 165 ? 3.451 17.766 -12.086 1 60.25 165 SER B C 1
ATOM 4193 O O . SER B 1 165 ? 2.549 18.266 -12.758 1 60.25 165 SER B O 1
ATOM 4195 N N . VAL B 1 166 ? 4.27 18.422 -11.312 1 58.38 166 VAL B N 1
ATOM 4196 C CA . VAL B 1 166 ? 4.219 19.875 -11.352 1 58.38 166 VAL B CA 1
ATOM 4197 C C . VAL B 1 166 ? 4.574 20.359 -12.75 1 58.38 166 VAL B C 1
ATOM 4199 O O . VAL B 1 166 ? 3.975 21.328 -13.25 1 58.38 166 VAL B O 1
ATOM 4202 N N . GLU B 1 167 ? 5.402 19.672 -13.297 1 57.78 167 GLU B N 1
ATOM 4203 C CA . GLU B 1 167 ? 5.773 20.031 -14.664 1 57.78 167 GLU B CA 1
ATOM 4204 C C . GLU B 1 167 ? 4.652 19.703 -15.641 1 57.78 167 GLU B C 1
ATOM 4206 O O . GLU B 1 167 ? 4.379 20.484 -16.562 1 57.78 167 GLU B O 1
ATOM 4211 N N . MET B 1 168 ? 4.094 18.578 -15.461 1 55.81 168 MET B N 1
ATOM 4212 C CA . MET B 1 168 ? 3.092 18.094 -16.406 1 55.81 168 MET B CA 1
ATOM 4213 C C . MET B 1 168 ? 1.794 18.875 -16.281 1 55.81 168 MET B C 1
ATOM 4215 O O . MET B 1 168 ? 1.078 19.062 -17.266 1 55.81 168 MET B O 1
ATOM 4219 N N . GLN B 1 169 ? 1.554 19.203 -15.039 1 56.06 169 GLN B N 1
ATOM 4220 C CA . GLN B 1 169 ? 0.268 19.875 -14.891 1 56.06 169 GLN B CA 1
ATOM 4221 C C . GLN B 1 169 ? 0.416 21.375 -15.07 1 56.06 169 GLN B C 1
ATOM 4223 O O . GLN B 1 169 ? -0.573 22.078 -15.273 1 56.06 169 GLN B O 1
ATOM 4228 N N . GLY B 1 170 ? 1.612 21.797 -15.352 1 55.62 170 GLY B N 1
ATOM 4229 C CA . GLY B 1 170 ? 1.926 23.188 -15.633 1 55.62 170 GLY B CA 1
ATOM 4230 C C . GLY B 1 170 ? 1.427 24.141 -14.562 1 55.62 170 GLY B C 1
ATOM 4231 O O . GLY B 1 170 ? 1.573 25.359 -14.688 1 55.62 170 GLY B O 1
ATOM 4232 N N . GLN B 1 171 ? 0.626 23.578 -13.625 1 61.12 171 GLN B N 1
ATOM 4233 C CA . GLN B 1 171 ? 0.028 24.453 -12.617 1 61.12 171 GLN B CA 1
ATOM 4234 C C . GLN B 1 171 ? 0.222 23.891 -11.219 1 61.12 171 GLN B C 1
ATOM 4236 O O . GLN B 1 171 ? 0.481 22.688 -11.055 1 61.12 171 GLN B O 1
ATOM 4241 N N . HIS B 1 172 ? 0.281 24.766 -10.305 1 66.5 172 HIS B N 1
ATOM 4242 C CA . HIS B 1 172 ? 0.275 24.375 -8.898 1 66.5 172 HIS B CA 1
ATOM 4243 C C . HIS B 1 172 ? -0.939 23.516 -8.562 1 66.5 172 HIS B C 1
ATOM 4245 O O . HIS B 1 172 ? -1.981 23.641 -9.211 1 66.5 172 HIS B O 1
ATOM 4251 N N . LEU B 1 173 ? -0.753 22.531 -7.676 1 70.94 173 LEU B N 1
ATOM 4252 C CA . LEU B 1 173 ? -1.801 21.594 -7.285 1 70.94 173 LEU B CA 1
ATOM 4253 C C . LEU B 1 173 ? -3.133 22.312 -7.098 1 70.94 173 LEU B C 1
ATOM 4255 O O . LEU B 1 173 ? -4.168 21.844 -7.578 1 70.94 173 LEU B O 1
ATOM 4259 N N . PHE B 1 174 ? -3.102 23.438 -6.527 1 69.81 174 PHE B N 1
ATOM 4260 C CA . PHE B 1 174 ? -4.332 24.156 -6.207 1 69.81 174 PHE B CA 1
ATOM 4261 C C . PHE B 1 174 ? -4.98 24.703 -7.469 1 69.81 174 PHE B C 1
ATOM 4263 O O . PHE B 1 174 ? -6.207 24.781 -7.566 1 69.81 174 PHE B O 1
ATOM 4270 N N . ASP B 1 175 ? -4.109 25.094 -8.422 1 70.56 175 ASP B N 1
ATOM 4271 C CA . ASP B 1 175 ? -4.629 25.531 -9.711 1 70.56 175 ASP B CA 1
ATOM 4272 C C . ASP B 1 175 ? -5.277 24.375 -10.461 1 70.56 175 ASP B C 1
ATOM 4274 O O . ASP B 1 175 ? -6.324 24.547 -11.094 1 70.56 175 ASP B O 1
ATOM 4278 N N . TYR B 1 176 ? -4.621 23.312 -10.375 1 73.94 176 TYR B N 1
ATOM 4279 C CA . TYR B 1 176 ? -5.148 22.109 -11 1 73.94 176 TYR B CA 1
ATOM 4280 C C . TYR B 1 176 ? -6.484 21.719 -10.391 1 73.94 176 TYR B C 1
ATOM 4282 O O . TYR B 1 176 ? -7.438 21.406 -11.109 1 73.94 176 TYR B O 1
ATOM 4290 N N . LEU B 1 177 ? -6.613 21.781 -9.125 1 76.62 177 LEU B N 1
ATOM 4291 C CA . LEU B 1 177 ? -7.82 21.391 -8.414 1 76.62 177 LEU B CA 1
ATOM 4292 C C . LEU B 1 177 ? -8.984 22.312 -8.75 1 76.62 177 LEU B C 1
ATOM 4294 O O . LEU B 1 177 ? -10.141 21.891 -8.766 1 76.62 177 LEU B O 1
ATOM 4298 N N . ALA B 1 178 ? -8.633 23.516 -9.047 1 72.19 178 ALA B N 1
ATOM 4299 C CA . ALA B 1 178 ? -9.656 24.484 -9.414 1 72.19 178 ALA B CA 1
ATOM 4300 C C . ALA B 1 178 ? -10.383 24.062 -10.688 1 72.19 178 ALA B C 1
ATOM 4302 O O . ALA B 1 178 ? -11.562 24.375 -10.875 1 72.19 178 ALA B O 1
ATOM 4303 N N . GLY B 1 179 ? -9.695 23.328 -11.531 1 76.06 179 GLY B N 1
ATOM 4304 C CA . GLY B 1 179 ? -10.281 22.859 -12.773 1 76.06 179 GLY B CA 1
ATOM 4305 C C . GLY B 1 179 ? -10.953 21.5 -12.633 1 76.06 179 GLY B C 1
ATOM 4306 O O . GLY B 1 179 ? -11.57 21.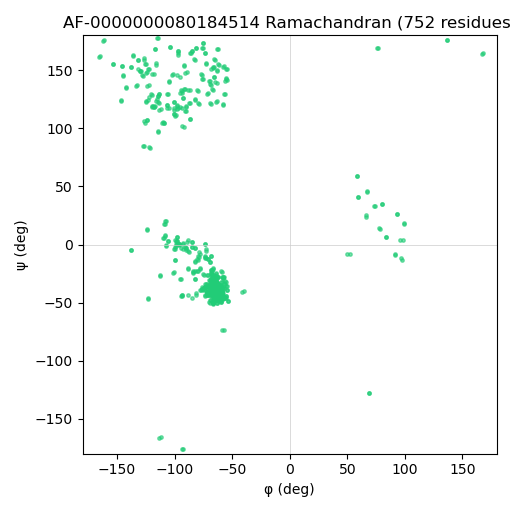016 -13.586 1 76.06 179 GLY B O 1
ATOM 4307 N N . GLU B 1 180 ? -10.852 20.922 -11.422 1 82.25 180 GLU B N 1
ATOM 4308 C CA . GLU B 1 180 ? -11.422 19.609 -11.141 1 82.25 180 GLU B CA 1
ATOM 4309 C C . GLU B 1 180 ? -12.336 19.641 -9.922 1 82.25 180 GLU B C 1
ATOM 4311 O O . GLU B 1 180 ? -11.977 19.141 -8.852 1 82.25 180 GLU B O 1
ATOM 4316 N N . PRO B 1 181 ? -13.578 20 -10.133 1 80.44 181 PRO B N 1
ATOM 4317 C CA . PRO B 1 181 ? -14.461 20.266 -9 1 80.44 181 PRO B CA 1
ATOM 4318 C C . PRO B 1 181 ? -14.656 19.031 -8.109 1 80.44 181 PRO B C 1
ATOM 4320 O O . PRO B 1 181 ? -14.656 19.156 -6.879 1 80.44 181 PRO B O 1
ATOM 4323 N N . GLU B 1 182 ? -14.844 17.891 -8.727 1 81.44 182 GLU B N 1
ATOM 4324 C CA . GLU B 1 182 ? -15.047 16.688 -7.922 1 81.44 182 GLU B CA 1
ATOM 4325 C C . GLU B 1 182 ? -13.82 16.375 -7.078 1 81.44 182 GLU B C 1
ATOM 4327 O O . GLU B 1 182 ? -13.938 16.062 -5.891 1 81.44 182 GLU B O 1
ATOM 4332 N N . LEU B 1 183 ? -12.727 16.469 -7.75 1 82.62 183 LEU B N 1
ATOM 4333 C CA . LEU B 1 183 ? -11.477 16.219 -7.035 1 82.62 183 LEU B CA 1
ATOM 4334 C C . LEU B 1 183 ? -11.234 17.281 -5.969 1 82.62 183 LEU B C 1
ATOM 4336 O O . LEU B 1 183 ? -10.688 16.984 -4.906 1 82.62 183 LEU B O 1
ATOM 4340 N N . HIS B 1 184 ? -11.641 18.438 -6.309 1 78.31 184 HIS B N 1
ATOM 4341 C CA . HIS B 1 184 ? -11.516 19.531 -5.355 1 78.31 184 HIS B CA 1
ATOM 4342 C C . HIS B 1 184 ? -12.312 19.266 -4.09 1 78.31 184 HIS B C 1
ATOM 4344 O O . HIS B 1 184 ? -11.852 19.531 -2.98 1 78.31 184 HIS B O 1
ATOM 4350 N N . GLU B 1 185 ? -13.469 18.75 -4.25 1 78.31 185 GLU B N 1
ATOM 4351 C CA . GLU B 1 185 ? -14.312 18.406 -3.107 1 78.31 185 GLU B CA 1
ATOM 4352 C C . GLU B 1 185 ? -13.68 17.297 -2.275 1 78.31 185 GLU B C 1
ATOM 4354 O O . GLU B 1 185 ? -13.727 17.344 -1.043 1 78.31 185 GLU B O 1
ATOM 4359 N N . ILE B 1 186 ? -13.141 16.328 -2.959 1 81.94 186 ILE B N 1
ATOM 4360 C CA . ILE B 1 186 ? -12.461 15.234 -2.279 1 81.94 186 ILE B CA 1
ATOM 4361 C C . ILE B 1 186 ? -11.266 15.773 -1.495 1 81.94 186 ILE B C 1
ATOM 4363 O O . ILE B 1 186 ? -11.055 15.406 -0.339 1 81.94 186 ILE B O 1
ATOM 4367 N N . PHE B 1 187 ? -10.586 16.656 -2.125 1 79.94 187 PHE B N 1
ATOM 4368 C CA . PHE B 1 187 ? -9.43 17.266 -1.476 1 79.94 187 PHE B CA 1
ATOM 4369 C C . PHE B 1 187 ? -9.852 18.031 -0.222 1 79.94 187 PHE B C 1
ATOM 4371 O O . PHE B 1 187 ? -9.25 17.859 0.842 1 79.94 187 PHE B O 1
ATOM 4378 N N . ASN B 1 188 ? -10.828 18.797 -0.381 1 73.56 188 ASN B N 1
ATOM 4379 C CA . ASN B 1 188 ? -11.32 19.578 0.75 1 73.56 188 ASN B CA 1
ATOM 4380 C C . ASN B 1 188 ? -11.75 18.688 1.904 1 73.56 188 ASN B C 1
ATOM 4382 O O . ASN B 1 188 ? -11.461 18.969 3.066 1 73.56 188 ASN B O 1
ATOM 4386 N N . SER B 1 189 ? -12.445 17.688 1.554 1 76.19 189 SER B N 1
ATOM 4387 C CA . SER B 1 189 ? -12.875 16.719 2.557 1 76.19 189 SER B CA 1
ATOM 4388 C C . SER B 1 189 ? -11.68 16.031 3.203 1 76.19 189 SER B C 1
ATOM 4390 O O . SER B 1 189 ? -11.688 15.766 4.406 1 76.19 189 SER B O 1
ATOM 4392 N N . ALA B 1 190 ? -10.75 15.711 2.398 1 80.06 190 ALA B N 1
ATOM 4393 C CA . ALA B 1 190 ? -9.531 15.07 2.887 1 80.06 190 ALA B CA 1
ATOM 4394 C C . ALA B 1 190 ? -8.805 15.961 3.893 1 80.06 190 ALA B C 1
ATOM 4396 O O . ALA B 1 190 ? -8.406 15.492 4.965 1 80.06 190 ALA B O 1
ATOM 4397 N N . MET B 1 191 ? -8.641 17.203 3.512 1 75.75 191 MET B N 1
ATOM 4398 C CA . MET B 1 191 ? -7.945 18.141 4.383 1 75.75 191 MET B CA 1
ATOM 4399 C C . MET B 1 191 ? -8.703 18.344 5.691 1 75.75 191 MET B C 1
ATOM 4401 O O . MET B 1 191 ? -8.094 18.453 6.754 1 75.75 191 MET B O 1
ATOM 4405 N N . THR B 1 192 ? -10.039 18.375 5.555 1 70.81 192 THR B N 1
ATOM 4406 C CA . THR B 1 192 ? -10.867 18.516 6.746 1 70.81 192 THR B CA 1
ATOM 4407 C C . THR B 1 192 ? -10.672 17.312 7.672 1 70.81 192 THR B C 1
ATOM 4409 O O . THR B 1 192 ? -10.531 17.469 8.883 1 70.81 192 THR B O 1
ATOM 4412 N N . SER B 1 193 ? -10.625 16.125 7.168 1 75.81 193 SER B N 1
ATOM 4413 C CA . SER B 1 193 ? -10.477 14.883 7.934 1 75.81 193 SER B CA 1
ATOM 4414 C C . SER B 1 193 ? -9.141 14.852 8.664 1 75.81 193 SER B C 1
ATOM 4416 O O . SER B 1 193 ? -9.086 14.586 9.867 1 75.81 193 SER B O 1
ATOM 4418 N N . VAL B 1 194 ? -8.164 15.109 7.957 1 76.69 194 VAL B N 1
ATOM 4419 C CA . VAL B 1 194 ? -6.824 15.008 8.531 1 76.69 194 VAL B CA 1
ATOM 4420 C C . VAL B 1 194 ? -6.617 16.125 9.555 1 76.69 194 VAL B C 1
ATOM 4422 O O . VAL B 1 194 ? -5.934 15.922 10.562 1 76.69 194 VAL B O 1
ATOM 4425 N N . SER B 1 195 ? -7.219 17.281 9.258 1 75.38 195 SER B N 1
ATOM 4426 C CA . SER B 1 195 ? -7.121 18.391 10.203 1 75.38 195 SER B CA 1
ATOM 4427 C C . SER B 1 195 ? -7.801 18.031 11.523 1 75.38 195 SER B C 1
ATOM 4429 O O . SER B 1 195 ? -7.297 18.391 12.594 1 75.38 195 SER B O 1
ATOM 4431 N N . GLU B 1 196 ? -8.906 17.312 11.414 1 79.44 196 GLU B N 1
ATOM 4432 C CA . GLU B 1 196 ? -9.648 16.953 12.617 1 79.44 196 GLU B CA 1
ATOM 4433 C C . GLU B 1 196 ? -8.82 16.031 13.516 1 79.44 196 GLU B C 1
ATOM 4435 O O . GLU B 1 196 ? -8.922 16.109 14.742 1 79.44 196 GLU B O 1
ATOM 4440 N N . LEU B 1 197 ? -8.016 15.258 12.945 1 81.06 197 LEU B N 1
ATOM 4441 C CA . LEU B 1 197 ? -7.195 14.297 13.68 1 81.06 197 LEU B CA 1
ATOM 4442 C C . LEU B 1 197 ? -6.156 15.016 14.531 1 81.06 197 LEU B C 1
ATOM 4444 O O . LEU B 1 197 ? -5.688 14.469 15.539 1 81.06 197 LEU B O 1
ATOM 4448 N N . SER B 1 198 ? -5.848 16.188 14.18 1 86.19 198 SER B N 1
ATOM 4449 C CA . SER B 1 198 ? -4.742 16.875 14.844 1 86.19 198 SER B CA 1
ATOM 4450 C C . SER B 1 198 ? -5.254 17.844 15.906 1 86.19 198 SER B C 1
ATOM 4452 O O . SER B 1 198 ? -4.484 18.312 16.75 1 86.19 198 SER B O 1
ATOM 4454 N N . LEU B 1 199 ? -6.555 18.156 15.93 1 88.38 199 LEU B N 1
ATOM 4455 C CA . LEU B 1 199 ? -7.066 19.234 16.766 1 88.38 199 LEU B CA 1
ATOM 4456 C C . LEU B 1 199 ? -6.98 18.859 18.25 1 88.38 199 LEU B C 1
ATOM 4458 O O . LEU B 1 199 ? -6.375 19.594 19.047 1 88.38 199 LEU B O 1
ATOM 4462 N N . ALA B 1 200 ? -7.488 17.688 18.594 1 85.94 200 ALA B N 1
ATOM 4463 C CA . ALA B 1 200 ? -7.5 17.281 20 1 85.94 200 ALA B CA 1
ATOM 4464 C C . ALA B 1 200 ? -6.082 17.141 20.531 1 85.94 200 ALA B C 1
ATOM 4466 O O . ALA B 1 200 ? -5.758 17.656 21.609 1 85.94 200 ALA B O 1
ATOM 4467 N N . PRO B 1 201 ? -5.227 16.516 19.797 1 86.25 201 PRO B N 1
ATOM 4468 C CA . PRO B 1 201 ? -3.832 16.438 20.219 1 86.25 201 PRO B CA 1
ATOM 4469 C C . PRO B 1 201 ? -3.189 17.812 20.391 1 86.25 201 PRO B C 1
ATOM 4471 O O . PRO B 1 201 ? -2.42 18.031 21.328 1 86.25 201 PRO B O 1
ATOM 4474 N N . LEU B 1 202 ? -3.508 18.688 19.531 1 91.31 202 LEU B N 1
ATOM 4475 C CA . LEU B 1 202 ? -2.936 20.031 19.562 1 91.31 202 LEU B CA 1
ATOM 4476 C C . LEU B 1 202 ? -3.414 20.797 20.781 1 91.31 202 LEU B C 1
ATOM 4478 O O . LEU B 1 202 ? -2.615 21.438 21.469 1 91.31 202 LEU B O 1
ATOM 4482 N N . MET B 1 203 ? -4.727 20.703 21.094 1 91.88 203 MET B N 1
ATOM 4483 C CA . MET B 1 203 ? -5.297 21.422 22.234 1 91.88 203 MET B CA 1
ATOM 4484 C C . MET B 1 203 ? -4.781 20.859 23.547 1 91.88 203 MET B C 1
ATOM 4486 O O . MET B 1 203 ? -4.648 21.578 24.547 1 91.88 203 MET B O 1
ATOM 4490 N N . ALA B 1 204 ? -4.414 19.594 23.484 1 88.38 204 ALA B N 1
ATOM 4491 C CA . ALA B 1 204 ? -3.902 18.938 24.688 1 88.38 204 ALA B CA 1
ATOM 4492 C C . ALA B 1 204 ? -2.438 19.297 24.922 1 88.38 204 ALA B C 1
ATOM 4494 O O . ALA B 1 204 ? -1.972 19.297 26.062 1 88.38 204 ALA B O 1
ATOM 4495 N N . ALA B 1 205 ? -1.771 19.688 23.906 1 91 205 ALA B N 1
ATOM 4496 C CA . ALA B 1 205 ? -0.32 19.828 23.984 1 91 205 ALA B CA 1
ATOM 4497 C C . ALA B 1 205 ? 0.079 21.297 24.172 1 91 205 ALA B C 1
ATOM 4499 O O . ALA B 1 205 ? 1.155 21.594 24.703 1 91 205 ALA B O 1
ATOM 4500 N N . TYR B 1 206 ? -0.777 22.188 23.766 1 95.62 206 TYR B N 1
ATOM 4501 C CA . TYR B 1 206 ? -0.385 23.594 23.75 1 95.62 206 TYR B CA 1
ATOM 4502 C C . TYR B 1 206 ? -1.472 24.469 24.359 1 95.62 206 TYR B C 1
ATOM 4504 O O . TYR B 1 206 ? -2.656 24.297 24.062 1 95.62 206 TYR B O 1
ATOM 4512 N N . ASP B 1 207 ? -1.096 25.406 25.172 1 97 207 ASP B N 1
ATOM 4513 C CA . ASP B 1 207 ? -2.02 26.312 25.828 1 97 207 ASP B CA 1
ATOM 4514 C C . ASP B 1 207 ? -2.117 27.641 25.078 1 97 207 ASP B C 1
ATOM 4516 O O . ASP B 1 207 ? -1.152 28.406 25.016 1 97 207 ASP B O 1
ATOM 4520 N N . PHE B 1 208 ? -3.32 27.969 24.609 1 97.62 208 PHE B N 1
ATOM 4521 C CA . PHE B 1 208 ? -3.525 29.188 23.828 1 97.62 208 PHE B CA 1
ATOM 4522 C C . PHE B 1 208 ? -4.07 30.312 24.688 1 97.62 208 PHE B C 1
ATOM 4524 O O . PHE B 1 208 ? -4.199 31.453 24.23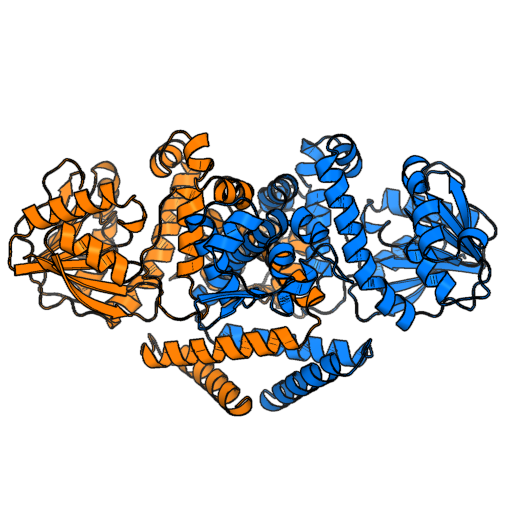4 1 97.62 208 PHE B O 1
ATOM 4531 N N . ASN B 1 209 ? -4.305 30.094 25.922 1 97.06 209 ASN B N 1
ATOM 4532 C CA . ASN B 1 209 ? -4.992 31.031 26.812 1 97.06 209 ASN B CA 1
ATOM 4533 C C . ASN B 1 209 ? -4.199 32.312 27 1 97.06 209 ASN B C 1
ATOM 4535 O O . ASN B 1 209 ? -4.777 33.375 27.188 1 97.06 209 ASN B O 1
ATOM 4539 N N . PRO B 1 210 ? -2.926 32.281 26.906 1 97.31 210 PRO B N 1
ATOM 4540 C CA . PRO B 1 210 ? -2.158 33.5 27.141 1 97.31 210 PRO B CA 1
ATOM 4541 C C . PRO B 1 210 ? -2.35 34.531 26.047 1 97.31 210 PRO B C 1
ATOM 4543 O O . PRO B 1 210 ? -1.973 35.688 26.219 1 97.31 210 PRO B O 1
ATOM 4546 N N . TYR B 1 211 ? -2.877 34.219 24.922 1 97.94 211 TYR B N 1
ATOM 4547 C CA . TYR B 1 211 ? -3 35.125 23.781 1 97.94 211 TYR B CA 1
ATOM 4548 C C . TYR B 1 211 ? -4.41 35.688 23.688 1 97.94 211 TYR B C 1
ATOM 4550 O O . TYR B 1 211 ? -5.379 34.938 23.531 1 97.94 211 TYR B O 1
ATOM 4558 N N . ARG B 1 212 ? -4.535 36.969 23.719 1 97.75 212 ARG B N 1
ATOM 4559 C CA . ARG B 1 212 ? -5.84 37.594 23.688 1 97.75 212 ARG B CA 1
ATOM 4560 C C . ARG B 1 212 ? -6.375 37.688 22.266 1 97.75 212 ARG B C 1
ATOM 4562 O O . ARG B 1 212 ? -7.574 37.531 22.031 1 97.75 212 ARG B O 1
ATOM 4569 N N . THR B 1 213 ? -5.539 38.031 21.359 1 98.31 213 THR B N 1
ATOM 4570 C CA . THR B 1 213 ? -5.902 38.094 19.953 1 98.31 213 THR B CA 1
ATOM 4571 C C . THR B 1 213 ? -5.047 37.125 19.125 1 98.31 213 THR B C 1
ATOM 4573 O O . THR B 1 213 ? -3.824 37.25 19.078 1 98.31 213 THR B O 1
ATOM 4576 N N . ILE B 1 214 ? -5.684 36.156 18.484 1 98.62 214 ILE B N 1
ATOM 4577 C CA . ILE B 1 214 ? -5 35.125 17.703 1 98.62 214 ILE B CA 1
ATOM 4578 C C . ILE B 1 214 ? -5.34 35.281 16.234 1 98.62 214 ILE B C 1
ATOM 4580 O O . ILE B 1 214 ? -6.516 35.281 15.852 1 98.62 214 ILE B O 1
ATOM 4584 N N . VAL B 1 215 ? -4.332 35.469 15.414 1 98.56 215 VAL B N 1
ATOM 4585 C CA . VAL B 1 215 ? -4.508 35.625 13.969 1 98.56 215 VAL B CA 1
ATOM 4586 C C . VAL B 1 215 ? -4.18 34.281 13.289 1 98.56 215 VAL B C 1
ATOM 4588 O O . VAL B 1 215 ? -3.049 33.812 13.359 1 98.56 215 VAL B O 1
ATOM 4591 N N . ASP B 1 216 ? -5.145 33.656 12.656 1 98.06 216 ASP B N 1
ATOM 4592 C CA . ASP B 1 216 ? -4.973 32.438 11.883 1 98.06 216 ASP B CA 1
ATOM 4593 C C . ASP B 1 216 ? -4.699 32.75 10.406 1 98.06 216 ASP B C 1
ATOM 4595 O O . ASP B 1 216 ? -5.621 33.062 9.656 1 98.06 216 ASP B O 1
ATOM 4599 N N . VAL B 1 217 ? -3.438 32.656 10.055 1 97.38 217 VAL B N 1
ATOM 4600 C CA . VAL B 1 217 ? -2.99 33.031 8.711 1 97.38 217 VAL B CA 1
ATOM 4601 C C . VAL B 1 217 ? -3.135 31.828 7.777 1 97.38 217 VAL B C 1
ATOM 4603 O O . VAL B 1 217 ? -2.492 30.797 7.98 1 97.38 217 VAL B O 1
ATOM 4606 N N . GLY B 1 218 ? -3.893 31.984 6.719 1 93.19 218 GLY B N 1
ATOM 4607 C CA . GLY B 1 218 ? -4.223 30.844 5.879 1 93.19 218 GLY B CA 1
ATOM 4608 C C . GLY B 1 218 ? -5.102 29.828 6.578 1 93.19 218 GLY B C 1
ATOM 4609 O O . GLY B 1 218 ? -4.84 28.625 6.508 1 93.19 218 GLY B O 1
ATOM 4610 N N . GLY B 1 219 ? -6.105 30.297 7.23 1 91.19 219 GLY B N 1
ATOM 4611 C CA . GLY B 1 219 ? -6.828 29.469 8.188 1 91.19 219 GLY B CA 1
ATOM 4612 C C . GLY B 1 219 ? -7.984 28.703 7.566 1 91.19 219 GLY B C 1
ATOM 4613 O O . GLY B 1 219 ? -8.672 27.953 8.25 1 91.19 219 GLY B O 1
ATOM 4614 N N . GLY B 1 220 ? -8.242 28.922 6.273 1 88.88 220 GLY B N 1
ATOM 4615 C CA . GLY B 1 220 ? -9.32 28.203 5.605 1 88.88 220 GLY B CA 1
ATOM 4616 C C . GLY B 1 220 ? -10.695 28.609 6.098 1 88.88 220 GLY B C 1
ATOM 4617 O O . GLY B 1 220 ? -11.016 29.797 6.168 1 88.88 220 GLY B O 1
ATOM 4618 N N . HIS B 1 221 ? -11.461 27.594 6.477 1 87 221 HIS B N 1
ATOM 4619 C CA . HIS B 1 221 ? -12.812 27.859 6.949 1 87 221 HIS B CA 1
ATOM 4620 C C . HIS B 1 221 ? -12.828 28.156 8.445 1 87 221 HIS B C 1
ATOM 4622 O O . HIS B 1 221 ? -13.883 28.453 9.016 1 87 221 HIS B O 1
ATOM 4628 N N . GLY B 1 222 ? -11.727 28 9.062 1 91.19 222 GLY B N 1
ATOM 4629 C CA . GLY B 1 222 ? -11.617 28.453 10.438 1 91.19 222 GLY B CA 1
ATOM 4630 C C . GLY B 1 222 ? -11.789 27.344 11.453 1 91.19 222 GLY B C 1
ATOM 4631 O O . GLY B 1 222 ? -12.023 27.609 12.633 1 91.19 222 GLY B O 1
ATOM 4632 N N . ARG B 1 223 ? -11.656 26.094 11.07 1 89.06 223 ARG B N 1
ATOM 4633 C CA . ARG B 1 223 ? -11.867 24.969 11.984 1 89.06 223 ARG B CA 1
ATOM 4634 C C . ARG B 1 223 ? -10.836 24.984 13.109 1 89.06 223 ARG B C 1
ATOM 4636 O O . ARG B 1 223 ? -11.18 24.781 14.281 1 89.06 223 ARG B O 1
ATOM 4643 N N . LEU B 1 224 ? -9.586 25.234 12.789 1 92.88 224 LEU B N 1
ATOM 4644 C CA . LEU B 1 224 ? -8.539 25.312 13.805 1 92.88 224 LEU B CA 1
ATOM 4645 C C . LEU B 1 224 ? -8.812 26.469 14.773 1 92.88 224 LEU B C 1
ATOM 4647 O O . LEU B 1 224 ? -8.734 26.281 15.992 1 92.88 224 LEU B O 1
ATOM 4651 N N . LEU B 1 225 ? -9.117 27.578 14.188 1 95.56 225 LEU B N 1
ATOM 4652 C CA . LEU B 1 225 ? -9.367 28.766 15.008 1 95.56 225 LEU B CA 1
ATOM 4653 C C . LEU B 1 225 ? -10.547 28.516 15.953 1 95.56 225 LEU B C 1
ATOM 4655 O O . LEU B 1 225 ? -10.508 28.938 17.109 1 95.56 225 LEU B O 1
ATOM 4659 N N . ALA B 1 226 ? -11.555 27.875 15.422 1 94.56 226 ALA B N 1
ATOM 4660 C CA . ALA B 1 226 ? -12.703 27.531 16.25 1 94.56 226 ALA B CA 1
ATOM 4661 C C . ALA B 1 226 ? -12.289 26.672 17.438 1 94.56 226 ALA B C 1
ATOM 4663 O O . ALA B 1 226 ? -12.734 26.891 18.562 1 94.56 226 ALA B O 1
ATOM 4664 N N . ALA B 1 227 ? -11.484 25.703 17.234 1 93.56 227 ALA B N 1
ATOM 4665 C CA . ALA B 1 227 ? -11.008 24.812 18.297 1 93.56 227 ALA B CA 1
ATOM 4666 C C . ALA B 1 227 ? -10.172 25.578 19.312 1 93.56 227 ALA B C 1
ATOM 4668 O O . ALA B 1 227 ? -10.289 25.359 20.531 1 93.56 227 ALA B O 1
ATOM 4669 N N . ILE B 1 228 ? -9.336 26.484 18.828 1 96.56 228 ILE B N 1
ATOM 4670 C CA . ILE B 1 228 ? -8.477 27.281 19.688 1 96.56 228 ILE B CA 1
ATOM 4671 C C . ILE B 1 228 ? -9.328 28.156 20.609 1 96.56 228 ILE B C 1
ATOM 4673 O O . ILE B 1 228 ? -9.109 28.219 21.812 1 96.56 228 ILE B O 1
ATOM 4677 N N . LEU B 1 229 ? -10.281 28.797 20 1 97.19 229 LEU B N 1
ATOM 4678 C CA . LEU B 1 229 ? -11.102 29.734 20.75 1 97.19 229 LEU B CA 1
ATOM 4679 C C . LEU B 1 229 ? -12 29 21.734 1 97.19 229 LEU B C 1
ATOM 4681 O O . LEU B 1 229 ? -12.344 29.531 22.797 1 97.19 229 LEU B O 1
ATOM 4685 N N . ALA B 1 230 ? -12.398 27.781 21.375 1 94.94 230 ALA B N 1
ATOM 4686 C CA . ALA B 1 230 ? -13.125 26.953 22.344 1 94.94 230 ALA B CA 1
ATOM 4687 C C . ALA B 1 230 ? -12.266 26.625 23.547 1 94.94 230 ALA B C 1
ATOM 4689 O O . ALA B 1 230 ? -12.766 26.578 24.688 1 94.94 230 ALA B O 1
ATOM 4690 N N . ALA B 1 231 ? -11.023 26.469 23.375 1 94.5 231 ALA B N 1
ATOM 4691 C CA . ALA B 1 231 ? -10.086 26.125 24.453 1 94.5 231 ALA B CA 1
ATOM 4692 C C . ALA B 1 231 ? -9.641 27.375 25.203 1 94.5 231 ALA B C 1
ATOM 4694 O O . ALA B 1 231 ? -9.172 27.297 26.344 1 94.5 231 ALA B O 1
ATOM 4695 N N . ALA B 1 232 ? -9.742 28.531 24.547 1 96.75 232 ALA B N 1
ATOM 4696 C CA . ALA B 1 232 ? -9.359 29.812 25.125 1 96.75 232 ALA B CA 1
ATOM 4697 C C . ALA B 1 232 ? -10.539 30.781 25.125 1 96.75 232 ALA B C 1
ATOM 4699 O O . ALA B 1 232 ? -10.586 31.703 24.312 1 96.75 232 ALA B O 1
ATOM 4700 N N . PRO B 1 233 ? -11.359 30.719 26.062 1 95.56 233 PRO B N 1
ATOM 4701 C CA . PRO B 1 233 ? -12.633 31.438 26.031 1 95.56 233 PRO B CA 1
ATOM 4702 C C . PRO B 1 233 ? -12.461 32.969 26.078 1 95.56 233 PRO B C 1
ATOM 4704 O O . PRO B 1 233 ? -13.359 33.688 25.672 1 95.56 233 PRO B O 1
ATOM 4707 N N . LYS B 1 234 ? -11.391 33.406 26.531 1 96.88 234 LYS B N 1
ATOM 4708 C CA . LYS B 1 234 ? -11.188 34.844 26.672 1 96.88 234 LYS B CA 1
ATOM 4709 C C . LYS B 1 234 ? -10.508 35.438 25.438 1 96.88 234 LYS B C 1
ATOM 4711 O O . LYS B 1 234 ? -10.352 36.656 25.328 1 96.88 234 LYS B O 1
ATOM 4716 N N . SER B 1 235 ? -10.141 34.625 24.516 1 97.88 235 SER B N 1
ATOM 4717 C CA . SER B 1 235 ? -9.406 35.062 23.328 1 97.88 235 SER B CA 1
ATOM 4718 C C . SER B 1 235 ? -10.352 35.406 22.188 1 97.88 235 SER B C 1
ATOM 4720 O O . SER B 1 235 ? -11.5 34.938 22.156 1 97.88 235 SER B O 1
ATOM 4722 N N . HIS B 1 236 ? -9.883 36.281 21.312 1 98.12 236 HIS B N 1
ATOM 4723 C CA . HIS B 1 236 ? -10.539 36.594 20.047 1 98.12 236 HIS B CA 1
ATOM 4724 C C . HIS B 1 236 ? -9.664 36.188 18.859 1 98.12 236 HIS B C 1
ATOM 4726 O O . HIS B 1 236 ? -8.453 36.031 19.016 1 98.12 236 HIS B O 1
ATOM 4732 N N . GLY B 1 237 ? -10.383 35.969 17.75 1 98.25 237 GLY B N 1
ATOM 4733 C CA . GLY B 1 237 ? -9.641 35.5 16.594 1 98.25 237 GLY B CA 1
ATOM 4734 C C . GLY B 1 237 ? -9.789 36.375 15.375 1 98.25 237 GLY B C 1
ATOM 4735 O O . GLY B 1 237 ? -10.789 37.062 15.234 1 98.25 237 GLY B O 1
ATOM 4736 N N . ILE B 1 238 ? -8.805 36.406 14.547 1 98.38 238 ILE B N 1
ATOM 4737 C CA . ILE B 1 238 ? -8.844 36.938 13.188 1 98.38 238 ILE B CA 1
ATOM 4738 C C . ILE B 1 238 ? -8.523 35.812 12.195 1 98.38 238 ILE B C 1
ATOM 4740 O O . ILE B 1 238 ? -7.48 35.188 12.297 1 98.38 238 ILE B O 1
ATOM 4744 N N . LEU B 1 239 ? -9.438 35.531 11.336 1 97.81 239 LEU B N 1
ATOM 4745 C CA . LEU B 1 239 ? -9.242 34.531 10.289 1 97.81 239 LEU B CA 1
ATOM 4746 C C . LEU B 1 239 ? -8.859 35.188 8.969 1 97.81 239 LEU B C 1
ATOM 4748 O O . LEU B 1 239 ? -9.633 36 8.43 1 97.81 239 LEU B O 1
ATOM 4752 N N . PHE B 1 240 ? -7.668 34.875 8.531 1 97.25 240 PHE B N 1
ATOM 4753 C CA . PHE B 1 240 ? -7.121 35.531 7.34 1 97.25 240 PHE B CA 1
ATOM 4754 C C . PHE B 1 240 ? -6.887 34.5 6.238 1 97.25 240 PHE B C 1
ATOM 4756 O O . PHE B 1 240 ? -6.105 33.562 6.41 1 97.25 240 PHE B O 1
ATOM 4763 N N . ASP B 1 241 ? -7.512 34.625 5.125 1 94.19 241 ASP B N 1
ATOM 4764 C CA . ASP B 1 241 ? -7.352 33.75 3.955 1 94.19 241 ASP B CA 1
ATOM 4765 C C . ASP B 1 241 ? -7.891 34.438 2.699 1 94.19 241 ASP B C 1
ATOM 4767 O O . ASP B 1 241 ? -8.367 35.562 2.758 1 94.19 241 ASP B O 1
ATOM 4771 N N . MET B 1 242 ? -7.746 33.844 1.578 1 90.19 242 MET B N 1
ATOM 4772 C CA . MET B 1 242 ? -8.266 34.344 0.311 1 90.19 242 MET B CA 1
ATOM 4773 C C . MET B 1 242 ? -9.789 34.438 0.346 1 90.19 242 MET B C 1
ATOM 4775 O O . MET B 1 242 ? -10.445 33.625 1.021 1 90.19 242 MET B O 1
ATOM 4779 N N . PRO B 1 243 ? -10.344 35.281 -0.45 1 90.44 243 PRO B N 1
ATOM 4780 C CA . PRO B 1 243 ? -11.797 35.5 -0.437 1 90.44 243 PRO B CA 1
ATOM 4781 C C . PRO B 1 243 ? -12.586 34.25 -0.758 1 90.44 243 PRO B C 1
ATOM 4783 O O . PRO B 1 243 ? -13.562 33.938 -0.075 1 90.44 243 PRO B O 1
ATOM 4786 N N . GLN B 1 244 ? -12.156 33.531 -1.718 1 83.44 244 GLN B N 1
ATOM 4787 C CA . GLN B 1 244 ? -12.891 32.344 -2.137 1 83.44 244 GLN B CA 1
ATOM 4788 C C . GLN B 1 244 ? -12.859 31.266 -1.054 1 83.44 244 GLN B C 1
ATOM 4790 O O . GLN B 1 244 ? -13.812 30.484 -0.914 1 83.44 244 GLN B O 1
ATOM 4795 N N . VAL B 1 245 ? -11.852 31.219 -0.304 1 83.12 245 VAL B N 1
ATOM 4796 C CA . VAL B 1 245 ? -11.711 30.234 0.769 1 83.12 245 VAL B CA 1
ATOM 4797 C C . VAL B 1 245 ? -12.586 30.641 1.951 1 83.12 245 VAL B C 1
ATOM 4799 O O . VAL B 1 245 ? -13.273 29.797 2.535 1 83.12 245 VAL B O 1
ATOM 4802 N N . LEU B 1 246 ? -12.68 31.922 2.264 1 90.56 246 LEU B N 1
ATOM 4803 C CA . LEU B 1 246 ? -13.398 32.438 3.426 1 90.56 246 LEU B CA 1
ATOM 4804 C C . LEU B 1 246 ? -14.906 32.344 3.219 1 90.56 246 LEU B C 1
ATOM 4806 O O . LEU B 1 246 ? -15.68 32.5 4.168 1 90.56 246 LEU B O 1
ATOM 4810 N N . ALA B 1 247 ? -15.32 32.062 2.018 1 87.94 247 ALA B N 1
ATOM 4811 C CA . ALA B 1 247 ? -16.75 31.969 1.707 1 87.94 247 ALA B CA 1
ATOM 4812 C C . ALA B 1 247 ? -17.422 30.906 2.57 1 87.94 247 ALA B C 1
ATOM 4814 O O . ALA B 1 247 ? -18.609 31.047 2.91 1 87.94 247 ALA B O 1
ATOM 4815 N N . GLY B 1 248 ? -16.703 29.922 2.992 1 86.56 248 GLY B N 1
ATOM 4816 C CA . GLY B 1 248 ? -17.266 28.859 3.809 1 86.56 248 GLY B CA 1
ATOM 4817 C C . GLY B 1 248 ? -17.047 29.078 5.297 1 86.56 248 GLY B C 1
ATOM 4818 O O . GLY B 1 248 ? -17.562 28.312 6.117 1 86.56 248 GLY B O 1
ATOM 4819 N N . ALA B 1 249 ? -16.406 30.125 5.715 1 91 249 ALA B N 1
ATOM 4820 C CA . ALA B 1 249 ? -16 30.359 7.098 1 91 249 ALA B CA 1
ATOM 4821 C C . ALA B 1 249 ? -17.203 30.609 7.996 1 91 249 ALA B C 1
ATOM 4823 O O . ALA B 1 249 ? -17.312 30.062 9.094 1 91 249 ALA B O 1
ATOM 4824 N N . PRO B 1 250 ? -18.203 31.406 7.523 1 93.62 250 PRO B N 1
ATOM 4825 C CA . PRO B 1 250 ? -19.344 31.688 8.391 1 93.62 250 PRO B CA 1
ATOM 4826 C C . PRO B 1 250 ? -20.109 30.422 8.797 1 93.62 250 PRO B C 1
ATOM 4828 O O . PRO B 1 250 ? -20.516 30.281 9.953 1 93.62 250 PRO B O 1
ATOM 4831 N N . THR B 1 251 ? -20.219 29.562 7.883 1 90.94 251 THR B N 1
ATOM 4832 C CA . THR B 1 251 ? -20.906 28.312 8.172 1 90.94 251 THR B CA 1
ATOM 4833 C C . THR B 1 251 ? -20.141 27.5 9.211 1 90.94 251 THR B C 1
ATOM 4835 O O . THR B 1 251 ? -20.719 27.016 10.188 1 90.94 251 THR B O 1
ATOM 4838 N N . GLU B 1 252 ? -18.891 27.375 9.039 1 87.31 252 GLU B N 1
ATOM 4839 C CA . GLU B 1 252 ? -18.047 26.594 9.945 1 87.31 252 GLU B CA 1
ATOM 4840 C C . GLU B 1 252 ? -17.984 27.234 11.328 1 87.31 252 GLU B C 1
ATOM 4842 O O . GLU B 1 252 ? -18.125 26.547 12.344 1 87.31 252 GLU B O 1
ATOM 4847 N N . LEU B 1 253 ? -17.797 28.516 11.406 1 93.56 253 LEU B N 1
ATOM 4848 C CA . LEU B 1 253 ? -17.688 29.219 12.672 1 93.56 253 LEU B CA 1
ATOM 4849 C C . LEU B 1 253 ? -19.016 29.234 13.406 1 93.56 253 LEU B C 1
ATOM 4851 O O . LEU B 1 253 ? -19.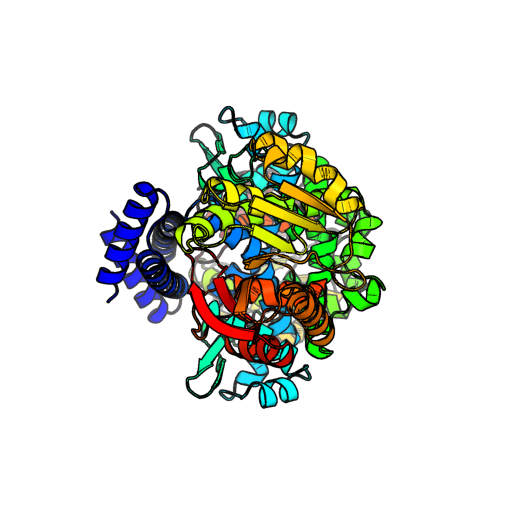062 29.172 14.633 1 93.56 253 LEU B O 1
ATOM 4855 N N . GLY B 1 254 ? -20.094 29.328 12.586 1 93.25 254 GLY B N 1
ATOM 4856 C CA . GLY B 1 254 ? -21.422 29.25 13.164 1 93.25 254 GLY B CA 1
ATOM 4857 C C . GLY B 1 254 ? -21.719 27.906 13.82 1 93.25 254 GLY B C 1
ATOM 4858 O O . GLY B 1 254 ? -22.328 27.859 14.891 1 93.25 254 GLY B O 1
ATOM 4859 N N . LYS B 1 255 ? -21.297 26.906 13.25 1 90.12 255 LYS B N 1
ATOM 4860 C CA . LYS B 1 255 ? -21.469 25.547 13.781 1 90.12 255 LYS B CA 1
ATOM 4861 C C . LYS B 1 255 ? -20.859 25.422 15.164 1 90.12 255 LYS B C 1
ATOM 4863 O O . LYS B 1 255 ? -21.328 24.641 15.992 1 90.12 255 LYS B O 1
ATOM 4868 N N . HIS B 1 256 ? -19.844 26.203 15.445 1 91.06 256 HIS B N 1
ATOM 4869 C CA . HIS B 1 256 ? -19.125 26.078 16.703 1 91.06 256 HIS B CA 1
ATOM 4870 C C . HIS B 1 256 ? -19.438 27.234 17.641 1 91.06 256 HIS B C 1
ATOM 4872 O O . HIS B 1 256 ? -18.828 27.344 18.719 1 91.06 256 HIS B O 1
ATOM 4878 N N . GLY B 1 257 ? -20.25 28.141 17.25 1 92.5 257 GLY B N 1
ATOM 4879 C CA . GLY B 1 257 ? -20.766 29.188 18.125 1 92.5 257 GLY B CA 1
ATOM 4880 C C . GLY B 1 257 ? -19.734 30.25 18.453 1 92.5 257 GLY B C 1
ATOM 4881 O O . GLY B 1 257 ? -19.734 30.797 19.562 1 92.5 257 GLY B O 1
ATOM 4882 N N . ILE B 1 258 ? -18.812 30.531 17.469 1 93.06 258 ILE B N 1
ATOM 4883 C CA . ILE B 1 258 ? -17.75 31.469 17.812 1 93.06 258 ILE B CA 1
ATOM 4884 C C . ILE B 1 258 ? -17.75 32.625 16.812 1 93.06 258 ILE B C 1
ATOM 4886 O O . ILE B 1 258 ? -16.797 33.406 16.781 1 93.06 258 ILE B O 1
ATOM 4890 N N . SER B 1 259 ? -18.719 32.781 16.016 1 94 259 SER B N 1
ATOM 4891 C CA . SER B 1 259 ? -18.781 33.781 14.961 1 94 259 SER B CA 1
ATOM 4892 C C . SER B 1 259 ? -18.578 35.188 15.523 1 94 259 SER B C 1
ATOM 4894 O O . SER B 1 259 ? -17.938 36.031 14.883 1 94 259 SER B O 1
ATOM 4896 N N . GLN B 1 260 ? -19 35.375 16.703 1 94.75 260 GLN B N 1
ATOM 4897 C CA . GLN B 1 260 ? -18.953 36.719 17.281 1 94.75 260 GLN B CA 1
ATOM 4898 C C . GLN B 1 260 ? -17.562 37.031 17.797 1 94.75 260 GLN B C 1
ATOM 4900 O O . GLN B 1 260 ? -17.25 38.219 18.031 1 94.75 260 GLN B O 1
ATOM 4905 N N . ARG B 1 261 ? -16.766 36.094 17.891 1 97.31 261 ARG B N 1
ATOM 4906 C CA . ARG B 1 261 ? -15.43 36.312 18.422 1 97.31 261 ARG B CA 1
ATOM 4907 C C . ARG B 1 261 ? -14.375 36.281 17.328 1 97.31 261 ARG B C 1
ATOM 4909 O O . ARG B 1 261 ? -13.172 36.344 17.594 1 97.31 261 ARG B O 1
ATOM 4916 N N . VAL B 1 262 ? -14.805 36.125 16.078 1 98.06 262 VAL B N 1
ATOM 4917 C CA . VAL B 1 262 ? -13.844 36 14.984 1 98.06 262 VAL B CA 1
ATOM 4918 C C . VAL B 1 262 ? -14.094 37.094 13.945 1 98.06 262 VAL B C 1
ATOM 4920 O O . VAL B 1 262 ? -15.227 37.281 13.5 1 98.06 262 VAL B O 1
ATOM 4923 N N . ARG B 1 263 ? -13.117 37.812 13.625 1 97.88 263 ARG B N 1
ATOM 4924 C CA . ARG B 1 263 ? -13.141 38.75 12.5 1 97.88 263 ARG B CA 1
ATOM 4925 C C . ARG B 1 263 ? -12.547 38.094 11.25 1 97.88 263 ARG B C 1
ATOM 4927 O O . ARG B 1 263 ? -11.469 37.5 11.297 1 97.88 263 ARG B O 1
ATOM 4934 N N . LEU B 1 264 ? -13.281 38.188 10.125 1 97.31 264 LEU B N 1
ATOM 4935 C CA . LEU B 1 264 ? -12.812 37.656 8.844 1 97.31 264 LEU B CA 1
ATOM 4936 C C . LEU B 1 264 ? -12.086 38.75 8.055 1 97.31 264 LEU B C 1
ATOM 4938 O O . LEU B 1 264 ? -12.602 39.844 7.883 1 97.31 264 LEU B O 1
ATOM 4942 N N . VAL B 1 265 ? -10.914 38.5 7.652 1 97.38 265 VAL B N 1
ATOM 4943 C CA . VAL B 1 265 ? -10.141 39.438 6.84 1 97.38 265 VAL B CA 1
ATOM 4944 C C . VAL B 1 265 ? -9.688 38.75 5.555 1 97.38 265 VAL B C 1
ATOM 4946 O O . VAL B 1 265 ? -9.031 37.688 5.602 1 97.38 265 VAL B O 1
ATOM 4949 N N . LYS B 1 266 ? -10.031 39.281 4.418 1 95.44 266 LYS B N 1
ATOM 4950 C CA . LYS B 1 266 ? -9.703 38.719 3.113 1 95.44 266 LYS B CA 1
ATOM 4951 C C . LYS B 1 266 ? -8.328 39.188 2.637 1 95.44 266 LYS B C 1
ATOM 4953 O O . LYS B 1 266 ? -7.977 40.344 2.789 1 95.44 266 LYS B O 1
ATOM 4958 N N . GLY B 1 267 ? -7.52 38.156 2.148 1 93.69 267 GLY B N 1
ATOM 4959 C CA . GLY B 1 267 ? -6.254 38.531 1.539 1 93.69 267 GLY B CA 1
ATOM 4960 C C . GLY B 1 267 ? -5.316 37.375 1.329 1 93.69 267 GLY B C 1
ATOM 4961 O O . GLY B 1 267 ? -5.52 36.281 1.903 1 93.69 267 GLY B O 1
ATOM 4962 N N . SER B 1 268 ? -4.344 37.656 0.499 1 93.5 268 SER B N 1
ATOM 4963 C CA . SER B 1 268 ? -3.252 36.719 0.266 1 93.5 268 SER B CA 1
ATOM 4964 C C . SER B 1 268 ? -2.09 36.969 1.222 1 93.5 268 SER B C 1
ATOM 4966 O O . SER B 1 268 ? -1.666 38.094 1.4 1 93.5 268 SER B O 1
ATOM 4968 N N . PHE B 1 269 ? -1.587 35.875 1.803 1 94.12 269 PHE B N 1
ATOM 4969 C CA . PHE B 1 269 ? -0.467 36.062 2.717 1 94.12 269 PHE B CA 1
ATOM 4970 C C . PHE B 1 269 ? 0.812 36.375 1.946 1 94.12 269 PHE B C 1
ATOM 4972 O O . PHE B 1 269 ? 1.856 36.625 2.547 1 94.12 269 PHE B O 1
ATOM 4979 N N . PHE B 1 270 ? 0.734 36.438 0.661 1 91.94 270 PHE B N 1
ATOM 4980 C CA . PHE B 1 270 ? 1.862 36.844 -0.168 1 91.94 270 PHE B CA 1
ATOM 4981 C C . PHE B 1 270 ? 1.804 38.312 -0.466 1 91.94 270 PHE B C 1
ATOM 4983 O O . PHE B 1 270 ? 2.828 39 -0.432 1 91.94 270 PHE B O 1
ATOM 4990 N N . ASP B 1 271 ? 0.661 38.75 -0.8 1 84.12 271 ASP B N 1
ATOM 4991 C CA . ASP B 1 271 ? 0.568 40.031 -1.513 1 84.12 271 ASP B CA 1
ATOM 4992 C C . ASP B 1 271 ? -0.115 41.094 -0.656 1 84.12 271 ASP B C 1
ATOM 4994 O O . ASP B 1 271 ? 0.065 42.281 -0.882 1 84.12 271 ASP B O 1
ATOM 4998 N N . GLU B 1 272 ? -0.906 40.562 0.181 1 80.44 272 GLU B N 1
ATOM 4999 C CA . GLU B 1 272 ? -1.668 41.531 0.973 1 80.44 272 GLU B CA 1
ATOM 5000 C C . GLU B 1 272 ? -1.112 41.656 2.391 1 80.44 272 GLU B C 1
ATOM 5002 O O . GLU B 1 272 ? -0.242 40.875 2.785 1 80.44 272 GLU B O 1
ATOM 5007 N N . VAL B 1 273 ? -1.698 42.688 2.965 1 84.94 273 VAL B N 1
ATOM 5008 C CA . VAL B 1 273 ? -1.259 42.969 4.328 1 84.94 273 VAL B CA 1
ATOM 5009 C C . VAL B 1 273 ? -1.93 42 5.301 1 84.94 273 VAL B C 1
ATOM 5011 O O . VAL B 1 273 ? -3.16 41.906 5.363 1 84.94 273 VAL B O 1
ATOM 5014 N N . ILE B 1 274 ? -1.134 41.281 5.98 1 95.56 274 ILE B N 1
ATOM 5015 C CA . ILE B 1 274 ? -1.604 40.438 7.066 1 95.56 274 ILE B CA 1
ATOM 5016 C C . ILE B 1 274 ? -2.086 41.281 8.234 1 95.56 274 ILE B C 1
ATOM 5018 O O . ILE B 1 274 ? -1.471 42.312 8.555 1 95.56 274 ILE B O 1
ATOM 5022 N N . PRO B 1 275 ? -3.203 40.906 8.812 1 96.69 275 PRO B N 1
ATOM 5023 C CA . PRO B 1 275 ? -3.77 41.75 9.883 1 96.69 275 PRO B CA 1
ATOM 5024 C C . PRO B 1 275 ? -2.783 42 11.023 1 96.69 275 PRO B C 1
ATOM 5026 O O . PRO B 1 275 ? -2.07 41.062 11.438 1 96.69 275 PRO B O 1
ATOM 5029 N N . VAL B 1 276 ? -2.818 43.219 11.555 1 96.06 276 VAL B N 1
ATOM 5030 C CA . VAL B 1 276 ? -1.954 43.625 12.664 1 96.06 276 VAL B CA 1
ATOM 5031 C C . VAL B 1 276 ? -2.715 43.5 13.984 1 96.06 276 VAL B C 1
ATOM 5033 O O . VAL B 1 276 ? -3.932 43.312 13.984 1 96.06 276 VAL B O 1
ATOM 5036 N N . GLY B 1 277 ? -1.947 43.531 15.031 1 93.88 277 GLY B N 1
ATOM 5037 C CA . GLY B 1 277 ? -2.561 43.594 16.344 1 93.88 277 GLY B CA 1
ATOM 5038 C C . GLY B 1 277 ? -2.713 42.25 17.016 1 93.88 277 GLY B C 1
ATOM 5039 O O . GLY B 1 277 ? -3.266 42.125 18.109 1 93.88 277 GLY B O 1
ATOM 5040 N N . GLY B 1 278 ? -2.225 41.219 16.406 1 97.25 278 GLY B N 1
ATOM 5041 C CA . GLY B 1 278 ? -2.268 39.906 17.016 1 97.25 278 GLY B CA 1
ATOM 5042 C C . GLY B 1 278 ? -1.235 39.719 18.109 1 97.25 278 GLY B C 1
ATOM 5043 O O . GLY B 1 278 ? -0.119 40.219 18.016 1 97.25 278 GLY B O 1
ATOM 5044 N N . ASP B 1 279 ? -1.647 39 19.156 1 97.94 279 ASP B N 1
ATOM 5045 C CA . ASP B 1 279 ? -0.688 38.562 20.156 1 97.94 279 ASP B CA 1
ATOM 5046 C C . ASP B 1 279 ? 0.051 37.281 19.703 1 97.94 279 ASP B C 1
ATOM 5048 O O . ASP B 1 279 ? 1.191 37.062 20.109 1 97.94 279 ASP B O 1
ATOM 5052 N N . ALA B 1 280 ? -0.651 36.5 18.922 1 98.5 280 ALA B N 1
ATOM 5053 C CA . ALA B 1 280 ? -0.091 35.281 18.328 1 98.5 280 ALA B CA 1
ATOM 5054 C C . ALA B 1 280 ? -0.604 35.094 16.906 1 98.5 280 ALA B C 1
ATOM 5056 O O . ALA B 1 280 ? -1.778 35.344 16.625 1 98.5 280 ALA B O 1
ATOM 5057 N N . TYR B 1 281 ? 0.294 34.781 16.078 1 98.69 281 TYR B N 1
ATOM 5058 C CA . TYR B 1 281 ? -0.022 34.375 14.703 1 98.69 281 TYR B CA 1
ATOM 5059 C C . TYR B 1 281 ? 0.154 32.875 14.523 1 98.69 281 TYR B C 1
ATOM 5061 O O . TYR B 1 281 ? 1.17 32.312 14.93 1 98.69 281 TYR B O 1
ATOM 5069 N N . VAL B 1 282 ? -0.864 32.219 13.969 1 98.38 282 VAL B N 1
ATOM 5070 C CA . VAL B 1 282 ? -0.84 30.781 13.781 1 98.38 282 VAL B CA 1
ATOM 5071 C C . VAL B 1 282 ? -0.812 30.453 12.289 1 98.38 282 VAL B C 1
ATOM 5073 O O . VAL B 1 282 ? -1.589 31.016 11.508 1 98.38 282 VAL B O 1
ATOM 5076 N N . ILE B 1 283 ? 0.107 29.625 11.891 1 97.5 283 ILE B N 1
ATOM 5077 C CA . ILE B 1 283 ? 0.18 29.062 10.555 1 97.5 283 ILE B CA 1
ATOM 5078 C C . ILE B 1 283 ? 0.186 27.531 10.633 1 97.5 283 ILE B C 1
ATOM 5080 O O . ILE B 1 283 ? 1.171 26.938 11.07 1 97.5 283 ILE B O 1
ATOM 5084 N N . LYS B 1 284 ? -0.895 26.938 10.258 1 95.31 284 LYS B N 1
ATOM 5085 C CA . LYS B 1 284 ? -0.982 25.484 10.32 1 95.31 284 LYS B CA 1
ATOM 5086 C C . LYS B 1 284 ? -1.092 24.891 8.922 1 95.31 284 LYS B C 1
ATOM 5088 O O . LYS B 1 284 ? -1.958 25.281 8.141 1 95.31 284 LYS B O 1
ATOM 5093 N N . ASP B 1 285 ? -0.208 23.922 8.641 1 90.5 285 ASP B N 1
ATOM 5094 C CA . ASP B 1 285 ? -0.311 23.109 7.43 1 90.5 285 ASP B CA 1
ATOM 5095 C C . ASP B 1 285 ? -0.257 23.984 6.18 1 90.5 285 ASP B C 1
ATOM 5097 O O . ASP B 1 285 ? -1.079 23.828 5.273 1 90.5 285 ASP B O 1
ATOM 5101 N N . VAL B 1 286 ? 0.625 25 6.176 1 91.25 286 VAL B N 1
ATOM 5102 C CA . VAL B 1 286 ? 0.71 25.953 5.066 1 91.25 286 VAL B CA 1
ATOM 5103 C C . VAL B 1 286 ? 2.131 25.969 4.508 1 91.25 286 VAL B C 1
ATOM 5105 O O . VAL B 1 286 ? 2.332 25.828 3.299 1 91.25 286 VAL B O 1
ATOM 5108 N N . LEU B 1 287 ? 3.123 26.031 5.371 1 94.12 287 LEU B N 1
ATOM 5109 C CA . LEU B 1 287 ? 4.48 26.359 4.941 1 94.12 287 LEU B CA 1
ATOM 5110 C C . LEU B 1 287 ? 5.066 25.219 4.113 1 94.12 287 LEU B C 1
ATOM 5112 O O . LEU B 1 287 ? 5.867 25.453 3.207 1 94.12 287 LEU B O 1
ATOM 5116 N N . HIS B 1 288 ? 4.668 23.969 4.406 1 90.75 288 HIS B N 1
ATOM 5117 C CA . HIS B 1 288 ? 5.227 22.844 3.674 1 90.75 288 HIS B CA 1
ATOM 5118 C C . HIS B 1 288 ? 4.719 22.812 2.236 1 90.75 288 HIS B C 1
ATOM 5120 O O . HIS B 1 288 ? 5.262 22.094 1.397 1 90.75 288 HIS B O 1
ATOM 5126 N N . ASP B 1 289 ? 3.725 23.578 1.945 1 86.5 289 ASP B N 1
ATOM 5127 C CA . ASP B 1 289 ? 3.191 23.641 0.588 1 86.5 289 ASP B CA 1
ATOM 5128 C C . ASP B 1 289 ? 4.07 24.516 -0.309 1 86.5 289 ASP B C 1
ATOM 5130 O O . ASP B 1 289 ? 3.893 24.531 -1.528 1 86.5 289 ASP B O 1
ATOM 5134 N N . TRP B 1 290 ? 5.035 25.156 0.285 1 88.62 290 TRP B N 1
ATOM 5135 C CA . TRP B 1 290 ? 5.785 26.156 -0.454 1 88.62 290 TRP B CA 1
ATOM 5136 C C . TRP B 1 290 ? 7.285 25.906 -0.348 1 88.62 290 TRP B C 1
ATOM 5138 O O . TRP B 1 290 ? 7.781 25.516 0.709 1 88.62 290 TRP B O 1
ATOM 5148 N N . PRO B 1 291 ? 7.996 26.25 -1.507 1 87.88 291 PRO B N 1
ATOM 5149 C CA . PRO B 1 291 ? 9.453 26.219 -1.4 1 87.88 291 PRO B CA 1
ATOM 5150 C C . PRO B 1 291 ? 9.992 27.234 -0.388 1 87.88 291 PRO B C 1
ATOM 5152 O O . PRO B 1 291 ? 9.266 28.125 0.038 1 87.88 291 PRO B O 1
ATOM 5155 N N . ASP B 1 292 ? 11.25 27.125 -0.053 1 90.31 292 ASP B N 1
ATOM 5156 C CA . ASP B 1 292 ? 11.859 27.922 1.007 1 90.31 292 ASP B CA 1
ATOM 5157 C C . ASP B 1 292 ? 11.719 29.406 0.716 1 90.31 292 ASP B C 1
ATOM 5159 O O . ASP B 1 292 ? 11.484 30.203 1.626 1 90.31 292 ASP B O 1
ATOM 5163 N N . GLN B 1 293 ? 11.859 29.719 -0.498 1 91.75 293 GLN B N 1
ATOM 5164 C CA . GLN B 1 293 ? 11.797 31.125 -0.858 1 91.75 293 GLN B CA 1
ATOM 5165 C C . GLN B 1 293 ? 10.406 31.703 -0.578 1 91.75 293 GLN B C 1
ATOM 5167 O O . GLN B 1 293 ? 10.289 32.781 0.015 1 91.75 293 GLN B O 1
ATOM 5172 N N . ASP B 1 294 ? 9.406 30.969 -0.954 1 92.38 294 ASP B N 1
ATOM 5173 C CA . ASP B 1 294 ? 8.039 31.422 -0.748 1 92.38 294 ASP B CA 1
ATOM 5174 C C . ASP B 1 294 ? 7.637 31.312 0.722 1 92.38 294 ASP B C 1
ATOM 5176 O O . ASP B 1 294 ? 6.926 32.188 1.241 1 92.38 294 ASP B O 1
ATOM 5180 N N . ALA B 1 295 ? 8.07 30.297 1.387 1 94.94 295 ALA B N 1
ATOM 5181 C CA . ALA B 1 295 ? 7.809 30.172 2.818 1 94.94 295 ALA B CA 1
ATOM 5182 C C . ALA B 1 295 ? 8.422 31.328 3.596 1 94.94 295 ALA B C 1
ATOM 5184 O O . ALA B 1 295 ? 7.797 31.859 4.516 1 94.94 295 ALA B O 1
ATOM 5185 N N . SER B 1 296 ? 9.609 31.703 3.201 1 95.44 296 SER B N 1
ATOM 5186 C CA . SER B 1 296 ? 10.289 32.844 3.828 1 95.44 296 SER B CA 1
ATOM 5187 C C . SER B 1 296 ? 9.516 34.125 3.609 1 95.44 296 SER B C 1
ATOM 5189 O O . SER B 1 296 ? 9.422 34.969 4.512 1 95.44 296 SER B O 1
ATOM 5191 N N . ARG B 1 297 ? 8.992 34.25 2.449 1 95.81 297 ARG B N 1
ATOM 5192 C CA . ARG B 1 297 ? 8.195 35.438 2.141 1 95.81 297 ARG B CA 1
ATOM 5193 C C . ARG B 1 297 ? 6.957 35.5 3.031 1 95.81 297 ARG B C 1
ATOM 5195 O O . ARG B 1 297 ? 6.629 36.562 3.562 1 95.81 297 ARG B O 1
ATOM 5202 N N . ILE B 1 298 ? 6.285 34.406 3.203 1 96.75 298 ILE B N 1
ATOM 5203 C CA . ILE B 1 298 ? 5.121 34.344 4.082 1 96.75 298 ILE B CA 1
ATOM 5204 C C . ILE B 1 298 ? 5.52 34.75 5.496 1 96.75 298 ILE B C 1
ATOM 5206 O O . ILE B 1 298 ? 4.855 35.562 6.117 1 96.75 298 ILE B O 1
ATOM 5210 N N . LEU B 1 299 ? 6.605 34.219 5.977 1 97.81 299 LEU B N 1
ATOM 5211 C CA . LEU B 1 299 ? 7.059 34.469 7.344 1 97.81 299 LEU B CA 1
ATOM 5212 C C . LEU B 1 299 ? 7.477 35.938 7.535 1 97.81 299 LEU B C 1
ATOM 5214 O O . LEU B 1 299 ? 7.219 36.5 8.586 1 97.81 299 LEU B O 1
ATOM 5218 N N . ARG B 1 300 ? 8.086 36.5 6.539 1 96.75 300 ARG B N 1
ATOM 5219 C CA . ARG B 1 300 ? 8.469 37.906 6.609 1 96.75 300 ARG B CA 1
ATOM 5220 C C . ARG B 1 300 ? 7.242 38.812 6.68 1 96.75 300 ARG B C 1
ATOM 5222 O O . ARG B 1 300 ? 7.242 39.812 7.402 1 96.75 300 ARG B O 1
ATOM 5229 N N . ASN B 1 301 ? 6.258 38.438 5.871 1 97.5 301 ASN B N 1
ATOM 5230 C CA . ASN B 1 301 ? 5.012 39.188 5.91 1 97.5 301 ASN B CA 1
ATOM 5231 C C . ASN B 1 301 ? 4.34 39.094 7.277 1 97.5 301 ASN B C 1
ATOM 5233 O O . ASN B 1 301 ? 3.779 40.094 7.766 1 97.5 301 ASN B O 1
ATOM 5237 N N . VAL B 1 302 ? 4.379 37.938 7.887 1 97.94 302 VAL B N 1
ATOM 5238 C CA . VAL B 1 302 ? 3.826 37.75 9.227 1 97.94 302 VAL B CA 1
ATOM 5239 C C . VAL B 1 302 ? 4.641 38.562 10.234 1 97.94 302 VAL B C 1
ATOM 5241 O O . VAL B 1 302 ? 4.078 39.188 11.133 1 97.94 302 VAL B O 1
ATOM 5244 N N . ARG B 1 303 ? 5.934 38.562 10.078 1 97.25 303 ARG B N 1
ATOM 5245 C CA . ARG B 1 303 ? 6.812 39.312 10.961 1 97.25 303 ARG B CA 1
ATOM 5246 C C . ARG B 1 303 ? 6.496 40.812 10.898 1 97.25 303 ARG B C 1
ATOM 5248 O O . ARG B 1 303 ? 6.496 41.5 11.922 1 97.25 303 ARG B O 1
ATOM 5255 N N . ALA B 1 304 ? 6.293 41.281 9.734 1 95.94 304 ALA B N 1
ATOM 5256 C CA . ALA B 1 304 ? 5.961 42.688 9.539 1 95.94 304 ALA B CA 1
ATOM 5257 C C . ALA B 1 304 ? 4.656 43.031 10.242 1 95.94 304 ALA B C 1
ATOM 5259 O O . ALA B 1 304 ? 4.535 44.125 10.836 1 95.94 304 ALA B O 1
ATOM 5260 N N . ALA B 1 305 ? 3.736 42.156 10.18 1 96.44 305 ALA B N 1
ATOM 5261 C CA . ALA B 1 305 ? 2.438 42.375 10.805 1 96.44 305 ALA B CA 1
ATOM 5262 C C . ALA B 1 305 ? 2.525 42.25 12.32 1 96.44 305 ALA B C 1
ATOM 5264 O O . ALA B 1 305 ? 1.876 43 13.055 1 96.44 305 ALA B O 1
ATOM 5265 N N . ALA B 1 306 ? 3.184 41.312 12.867 1 95.88 306 ALA B N 1
ATOM 5266 C CA . ALA B 1 306 ? 3.262 41 14.289 1 95.88 306 ALA B CA 1
ATOM 5267 C C . ALA B 1 306 ? 4.012 42.062 15.062 1 95.88 306 ALA B C 1
ATOM 5269 O O . ALA B 1 306 ? 3.553 42.531 16.109 1 95.88 306 ALA B O 1
ATOM 5270 N N . GLY B 1 307 ? 5.117 42.5 14.531 1 93.75 307 GLY B N 1
ATOM 5271 C CA . GLY B 1 307 ? 5.996 43.375 15.297 1 93.75 307 GLY B CA 1
ATOM 5272 C C . GLY B 1 307 ? 6.801 42.625 16.344 1 93.75 307 GLY B C 1
ATOM 5273 O O . GLY B 1 307 ? 6.508 41.5 16.672 1 93.75 307 GLY B O 1
ATOM 5274 N N . PRO B 1 308 ? 7.766 43.312 16.906 1 95.31 308 PRO B N 1
ATOM 5275 C CA . PRO B 1 308 ? 8.672 42.656 17.859 1 95.31 308 PRO B CA 1
ATOM 5276 C C . PRO B 1 308 ? 7.953 42.188 19.125 1 95.31 308 PRO B C 1
ATOM 5278 O O . PRO B 1 308 ? 7.062 42.875 19.625 1 95.31 308 PRO B O 1
ATOM 5281 N N . GLY B 1 309 ? 8.305 41.062 19.578 1 96.25 309 GLY B N 1
ATOM 5282 C CA . GLY B 1 309 ? 7.816 40.531 20.859 1 96.25 309 GLY B CA 1
ATOM 5283 C C . GLY B 1 309 ? 6.574 39.688 20.719 1 96.25 309 GLY B C 1
ATOM 5284 O O . GLY B 1 309 ? 6.176 39 21.656 1 96.25 309 GLY B O 1
ATOM 5285 N N . LYS B 1 310 ? 6.016 39.656 19.578 1 97.38 310 LYS B N 1
ATOM 5286 C CA . LYS B 1 310 ? 4.812 38.844 19.359 1 97.38 310 LYS B CA 1
ATOM 5287 C C . LYS B 1 310 ? 5.168 37.406 19 1 97.38 310 LYS B C 1
ATOM 5289 O O . LYS B 1 310 ? 6.32 37.125 18.672 1 97.38 310 LYS B O 1
ATOM 5294 N N . HIS B 1 311 ? 4.133 36.5 19.094 1 98.06 311 HIS B N 1
ATOM 5295 C CA . HIS B 1 311 ? 4.387 35.062 18.969 1 98.06 311 HIS B CA 1
ATOM 5296 C C . HIS B 1 311 ? 3.924 34.562 17.609 1 98.06 311 HIS B C 1
ATOM 5298 O O . HIS B 1 311 ? 2.916 35.031 17.062 1 98.06 311 HIS B O 1
ATOM 5304 N N . LEU B 1 312 ? 4.715 33.688 17.078 1 98.69 312 LEU B N 1
ATOM 5305 C CA . LEU B 1 312 ? 4.348 32.906 15.914 1 98.69 312 LEU B CA 1
ATOM 5306 C C . LEU B 1 312 ? 4.285 31.406 16.25 1 98.69 312 LEU B C 1
ATOM 5308 O O . LEU B 1 312 ? 5.223 30.859 16.844 1 98.69 312 LEU B O 1
ATOM 5312 N N . LEU B 1 313 ? 3.168 30.828 15.992 1 98.69 313 LEU B N 1
ATOM 5313 C CA . LEU B 1 313 ? 2.969 29.391 16.172 1 98.69 313 LEU B CA 1
ATOM 5314 C C . LEU B 1 313 ? 2.842 28.688 14.828 1 98.69 313 LEU B C 1
ATOM 5316 O O . LEU B 1 313 ? 1.798 28.766 14.172 1 98.69 313 LEU B O 1
ATOM 5320 N N . VAL B 1 314 ? 3.883 27.984 14.453 1 98.44 314 VAL B N 1
ATOM 5321 C CA . VAL B 1 314 ? 3.855 27.172 13.242 1 98.44 314 VAL B CA 1
ATOM 5322 C C . VAL B 1 314 ? 3.486 25.734 13.602 1 98.44 314 VAL B C 1
ATOM 5324 O O . VAL B 1 314 ? 4.184 25.078 14.383 1 98.44 314 VAL B O 1
ATOM 5327 N N . ILE B 1 315 ? 2.361 25.281 13.055 1 96.44 315 ILE B N 1
ATOM 5328 C CA . ILE B 1 315 ? 1.877 23.938 13.344 1 96.44 315 ILE B CA 1
ATOM 5329 C C . ILE B 1 315 ? 2.035 23.062 12.102 1 96.44 315 ILE B C 1
ATOM 5331 O O . ILE B 1 315 ? 1.265 23.188 11.148 1 96.44 315 ILE B O 1
ATOM 5335 N N . GLU B 1 316 ? 3.025 22.219 12.141 1 94.69 316 GLU B N 1
ATOM 5336 C CA . GLU B 1 316 ? 3.426 21.375 11.016 1 94.69 316 GLU B CA 1
ATOM 5337 C C . GLU B 1 316 ? 3.949 20.016 11.484 1 94.69 316 GLU B C 1
ATOM 5339 O O . GLU B 1 316 ? 4.379 19.891 12.633 1 94.69 316 GLU B O 1
ATOM 5344 N N . PRO B 1 317 ? 3.816 19 10.57 1 92.69 317 PRO B N 1
ATOM 5345 C CA . PRO B 1 317 ? 4.656 17.828 10.852 1 92.69 317 PRO B CA 1
ATOM 5346 C C . PRO B 1 317 ? 6.148 18.141 10.781 1 92.69 317 PRO B C 1
ATOM 5348 O O . PRO B 1 317 ? 6.621 18.703 9.789 1 92.69 317 PRO B O 1
ATOM 5351 N N . VAL B 1 318 ? 6.875 17.891 11.852 1 94.56 318 VAL B N 1
ATOM 5352 C CA . VAL B 1 318 ? 8.312 18.141 11.93 1 94.56 318 VAL B CA 1
ATOM 5353 C C . VAL B 1 318 ? 9.07 16.812 11.844 1 94.56 318 VAL B C 1
ATOM 5355 O O . VAL B 1 318 ? 8.859 15.922 12.672 1 94.56 318 VAL B O 1
ATOM 5358 N N . ILE B 1 319 ? 9.875 16.672 10.805 1 92.94 319 ILE B N 1
ATOM 5359 C CA . ILE B 1 319 ? 10.641 15.438 10.641 1 92.94 319 ILE B CA 1
ATOM 5360 C C . ILE B 1 319 ? 11.523 15.211 11.867 1 92.94 319 ILE B C 1
ATOM 5362 O O . ILE B 1 319 ? 12.352 16.047 12.203 1 92.94 319 ILE B O 1
ATOM 5366 N N . PRO B 1 320 ? 11.336 14.117 12.523 1 86.88 320 PRO B N 1
ATOM 5367 C CA . PRO B 1 320 ? 12.117 13.859 13.734 1 86.88 320 PRO B CA 1
ATOM 5368 C C . PRO B 1 320 ? 13.555 13.445 13.43 1 86.88 320 PRO B C 1
ATOM 5370 O O . PRO B 1 320 ? 13.891 13.164 12.273 1 86.88 320 PRO B O 1
ATOM 5373 N N . GLN B 1 321 ? 14.336 13.336 14.5 1 81.38 321 GLN B N 1
ATOM 5374 C CA . GLN B 1 321 ? 15.734 12.93 14.367 1 81.38 321 GLN B CA 1
ATOM 5375 C C . GLN B 1 321 ? 15.867 11.414 14.422 1 81.38 321 GLN B C 1
ATOM 5377 O O . GLN B 1 321 ? 16.859 10.852 13.938 1 81.38 321 GLN B O 1
ATOM 5382 N N . HIS B 1 322 ? 14.875 10.789 14.969 1 78.06 322 HIS B N 1
ATOM 5383 C CA . HIS B 1 322 ? 14.969 9.336 15.109 1 78.06 322 HIS B CA 1
ATOM 5384 C C . HIS B 1 322 ? 14.602 8.633 13.805 1 78.06 322 HIS B C 1
ATOM 5386 O O . HIS B 1 322 ? 14.047 9.258 12.898 1 78.06 322 HIS B O 1
ATOM 5392 N N . ASN B 1 323 ? 14.875 7.297 13.742 1 77.44 323 ASN B N 1
ATOM 5393 C CA . ASN B 1 323 ? 14.656 6.531 12.516 1 77.44 323 ASN B CA 1
ATOM 5394 C C . ASN B 1 323 ? 13.453 5.598 12.648 1 77.44 323 ASN B C 1
ATOM 5396 O O . ASN B 1 323 ? 13.328 4.629 11.898 1 77.44 323 ASN B O 1
ATOM 5400 N N . ARG B 1 324 ? 12.617 5.895 13.562 1 79.62 324 ARG B N 1
ATOM 5401 C CA . ARG B 1 324 ? 11.422 5.078 13.734 1 79.62 324 ARG B CA 1
ATOM 5402 C C . ARG B 1 324 ? 10.312 5.535 12.789 1 79.62 324 ARG B C 1
ATOM 5404 O O . ARG B 1 324 ? 10.398 6.613 12.195 1 79.62 324 ARG B O 1
ATOM 5411 N N . GLU B 1 325 ? 9.383 4.68 12.727 1 81.31 325 GLU B N 1
ATOM 5412 C CA . GLU B 1 325 ? 8.266 4.988 11.844 1 81.31 325 GLU B CA 1
ATOM 5413 C C . GLU B 1 325 ? 7.617 6.32 12.219 1 81.31 325 GLU B C 1
ATOM 5415 O O . GLU B 1 325 ? 7.383 6.59 13.398 1 81.31 325 GLU B O 1
ATOM 5420 N N . PHE B 1 326 ? 7.473 7.129 11.211 1 82.94 326 PHE B N 1
ATOM 5421 C CA . PHE B 1 326 ? 6.859 8.445 11.344 1 82.94 326 PHE B CA 1
ATOM 5422 C C . PHE B 1 326 ? 6.094 8.812 10.078 1 82.94 326 PHE B C 1
ATOM 5424 O O . PHE B 1 326 ? 6.66 8.828 8.984 1 82.94 326 PHE B O 1
ATOM 5431 N N . ALA B 1 327 ? 4.82 9.117 10.219 1 85.56 327 ALA B N 1
ATOM 5432 C CA . ALA B 1 327 ? 3.938 9.422 9.094 1 85.56 327 ALA B CA 1
ATOM 5433 C C . ALA B 1 327 ? 4.469 10.594 8.281 1 85.56 327 ALA B C 1
ATOM 5435 O O . ALA B 1 327 ? 4.297 10.641 7.059 1 85.56 327 ALA B O 1
ATOM 5436 N N . GLY B 1 328 ? 5.188 11.453 8.922 1 89.25 328 GLY B N 1
ATOM 5437 C CA . GLY B 1 328 ? 5.711 12.633 8.266 1 89.25 328 GLY B CA 1
ATOM 5438 C C . GLY B 1 328 ? 6.703 12.32 7.168 1 89.25 328 GLY B C 1
ATOM 5439 O O . GLY B 1 328 ? 6.859 13.094 6.223 1 89.25 328 GLY B O 1
ATOM 5440 N N . ASN B 1 329 ? 7.41 11.188 7.25 1 92.88 329 ASN B N 1
ATOM 5441 C CA . ASN B 1 329 ? 8.336 10.805 6.191 1 92.88 329 ASN B CA 1
ATOM 5442 C C . ASN B 1 329 ? 7.605 10.523 4.879 1 92.88 329 ASN B C 1
ATOM 5444 O O . ASN B 1 329 ? 8.102 10.859 3.803 1 92.88 329 ASN B O 1
ATOM 5448 N N . TRP B 1 330 ? 6.508 9.977 4.969 1 94.25 330 TRP B N 1
ATOM 5449 C CA . TRP B 1 330 ? 5.707 9.648 3.793 1 94.25 330 TRP B CA 1
ATOM 5450 C C . TRP B 1 330 ? 5.008 10.891 3.248 1 94.25 330 TRP B C 1
ATOM 5452 O O . TRP B 1 330 ? 4.902 11.07 2.033 1 94.25 330 TRP B O 1
ATOM 5462 N N . LEU B 1 331 ? 4.547 11.703 4.164 1 91.81 331 LEU B N 1
ATOM 5463 C CA . LEU B 1 331 ? 3.98 12.984 3.742 1 91.81 331 LEU B CA 1
ATOM 5464 C C . LEU B 1 331 ? 5.02 13.82 3.004 1 91.81 331 LEU B C 1
ATOM 5466 O O . LEU B 1 331 ? 4.684 14.547 2.064 1 91.81 331 LEU B O 1
ATOM 5470 N N . ASP B 1 332 ? 6.246 13.742 3.465 1 94.38 332 ASP B N 1
ATOM 5471 C CA . ASP B 1 332 ? 7.328 14.453 2.797 1 94.38 332 ASP B CA 1
ATOM 5472 C C . ASP B 1 332 ? 7.473 14 1.346 1 94.38 332 ASP B C 1
ATOM 5474 O O . ASP B 1 332 ? 7.609 14.828 0.443 1 94.38 332 ASP B O 1
ATOM 5478 N N . LEU B 1 333 ? 7.43 12.727 1.1 1 94.69 333 LEU B N 1
ATOM 5479 C CA . LEU B 1 333 ? 7.496 12.211 -0.261 1 94.69 333 LEU B CA 1
ATOM 5480 C C . LEU B 1 333 ? 6.266 12.617 -1.062 1 94.69 333 LEU B C 1
ATOM 5482 O O . LEU B 1 333 ? 6.359 12.875 -2.264 1 94.69 333 LEU B O 1
ATOM 5486 N N . ASP B 1 334 ? 5.168 12.609 -0.402 1 91.75 334 ASP B N 1
ATOM 5487 C CA . ASP B 1 334 ? 3.949 13.047 -1.075 1 91.75 334 ASP B CA 1
ATOM 5488 C C . ASP B 1 334 ? 4.055 14.5 -1.515 1 91.75 334 ASP B C 1
ATOM 5490 O O . ASP B 1 334 ? 3.625 14.859 -2.613 1 91.75 334 ASP B O 1
ATOM 5494 N N . MET B 1 335 ? 4.57 15.352 -0.658 1 89.75 335 MET B N 1
ATOM 5495 C CA . MET B 1 335 ? 4.773 16.75 -1.007 1 89.75 335 MET B CA 1
ATOM 5496 C C . MET B 1 335 ? 5.738 16.891 -2.18 1 89.75 335 MET B C 1
ATOM 5498 O O . MET B 1 335 ? 5.555 17.75 -3.047 1 89.75 335 MET B O 1
ATOM 5502 N N . PHE B 1 336 ? 6.785 16.062 -2.219 1 90.69 336 PHE B N 1
ATOM 5503 C CA . PHE B 1 336 ? 7.723 16.047 -3.336 1 90.69 336 PHE B CA 1
ATOM 5504 C C . PHE B 1 336 ? 7.004 15.703 -4.637 1 90.69 336 PHE B C 1
ATOM 5506 O O . PHE B 1 336 ? 7.152 16.406 -5.637 1 90.69 336 PHE B O 1
ATOM 5513 N N . VAL B 1 337 ? 6.145 14.703 -4.574 1 88.38 337 VAL B N 1
ATOM 5514 C CA . VAL B 1 337 ? 5.5 14.164 -5.766 1 88.38 337 VAL B CA 1
ATOM 5515 C C . VAL B 1 337 ? 4.391 15.102 -6.23 1 88.38 337 VAL B C 1
ATOM 5517 O O . VAL B 1 337 ? 4.176 15.273 -7.434 1 88.38 337 VAL B O 1
ATOM 5520 N N . THR B 1 338 ? 3.715 15.695 -5.336 1 83.25 338 THR B N 1
ATOM 5521 C CA . THR B 1 338 ? 2.494 16.406 -5.676 1 83.25 338 THR B CA 1
ATOM 5522 C C . THR B 1 338 ? 2.781 17.891 -5.887 1 83.25 338 THR B C 1
ATOM 5524 O O . THR B 1 338 ? 2.107 18.562 -6.68 1 83.25 338 THR B O 1
ATOM 5527 N N . ALA B 1 339 ? 3.844 18.438 -5.156 1 81.12 339 ALA B N 1
ATOM 5528 C CA . ALA B 1 339 ? 3.98 19.891 -5.176 1 81.12 339 ALA B CA 1
ATOM 5529 C C . ALA B 1 339 ? 5.441 20.297 -5.32 1 81.12 339 ALA B C 1
ATOM 5531 O O . ALA B 1 339 ? 5.746 21.484 -5.5 1 81.12 339 ALA B O 1
ATOM 5532 N N . GLY B 1 340 ? 6.34 19.375 -5.309 1 85.19 340 GLY B N 1
ATOM 5533 C CA . GLY B 1 340 ? 7.75 19.719 -5.379 1 85.19 340 GLY B CA 1
ATOM 5534 C C . GLY B 1 340 ? 8.242 20.469 -4.16 1 85.19 340 GLY B C 1
ATOM 5535 O O . GLY B 1 340 ? 9.156 21.297 -4.262 1 85.19 340 GLY B O 1
ATOM 5536 N N . THR B 1 341 ? 7.586 20.281 -3.062 1 89.19 341 THR B N 1
ATOM 5537 C CA . THR B 1 341 ? 7.945 20.922 -1.799 1 89.19 341 THR B CA 1
ATOM 5538 C C . THR B 1 341 ? 8.414 19.875 -0.786 1 89.19 341 THR B C 1
ATOM 5540 O O . THR B 1 341 ? 8.883 18.797 -1.164 1 89.19 341 THR B O 1
ATOM 5543 N N . ARG B 1 342 ? 8.5 20.297 0.515 1 91.38 342 ARG B N 1
ATOM 5544 C CA . ARG B 1 342 ? 9.094 19.375 1.485 1 91.38 342 ARG B CA 1
ATOM 5545 C C . ARG B 1 342 ? 8.562 19.656 2.889 1 91.38 342 ARG B C 1
ATOM 5547 O O . ARG B 1 342 ? 8.07 20.75 3.172 1 91.38 342 ARG B O 1
ATOM 5554 N N . LEU B 1 343 ? 8.625 18.594 3.682 1 94.88 343 LEU B N 1
ATOM 5555 C CA . LEU B 1 343 ? 8.586 18.797 5.125 1 94.88 343 LEU B CA 1
ATOM 5556 C C . LEU B 1 343 ? 9.969 19.156 5.664 1 94.88 343 LEU B C 1
ATOM 5558 O O . LEU B 1 343 ? 10.977 18.938 4.988 1 94.88 343 LEU B O 1
ATOM 5562 N N . ARG B 1 344 ? 9.969 19.766 6.801 1 96.25 344 ARG B N 1
ATOM 5563 C CA . ARG B 1 344 ? 11.219 20.297 7.324 1 96.25 344 ARG B CA 1
ATOM 5564 C C . ARG B 1 344 ? 11.508 19.75 8.719 1 96.25 344 ARG B C 1
ATOM 5566 O O . ARG B 1 344 ? 10.594 19.359 9.445 1 96.25 344 ARG B O 1
ATOM 5573 N N . THR B 1 345 ? 12.797 19.625 8.984 1 94.69 345 THR B N 1
ATOM 5574 C CA . THR B 1 345 ? 13.234 19.312 10.336 1 94.69 345 THR B CA 1
ATOM 5575 C C . THR B 1 345 ? 13.148 20.562 11.227 1 94.69 345 THR B C 1
ATOM 5577 O O . THR B 1 345 ? 12.945 21.672 10.727 1 94.69 345 THR B O 1
ATOM 5580 N N . ALA B 1 346 ? 13.305 20.344 12.547 1 96.06 346 ALA B N 1
ATOM 5581 C CA . ALA B 1 346 ? 13.32 21.469 13.477 1 96.06 346 ALA B CA 1
ATOM 5582 C C . ALA B 1 346 ? 14.453 22.438 13.156 1 96.06 346 ALA B C 1
ATOM 5584 O O . ALA B 1 346 ? 14.289 23.656 13.25 1 96.06 346 ALA B O 1
ATOM 5585 N N . ASP B 1 347 ? 15.555 21.891 12.727 1 96.19 347 ASP B N 1
ATOM 5586 C CA . ASP B 1 347 ? 16.703 22.719 12.383 1 96.19 347 ASP B CA 1
ATOM 5587 C C . ASP B 1 347 ? 16.438 23.562 11.133 1 96.19 347 ASP B C 1
ATOM 5589 O O . ASP B 1 347 ? 16.797 24.734 11.07 1 96.19 347 ASP B O 1
ATOM 5593 N N . GLN B 1 348 ? 15.844 22.953 10.234 1 95.25 348 GLN B N 1
ATOM 5594 C CA . GLN B 1 348 ? 15.5 23.672 9.008 1 95.25 348 GLN B CA 1
ATOM 5595 C C . GLN B 1 348 ? 14.477 24.781 9.289 1 95.25 348 GLN B C 1
ATOM 5597 O O . GLN B 1 348 ? 14.57 25.859 8.711 1 95.25 348 GLN B O 1
ATOM 5602 N N . TYR B 1 349 ? 13.516 24.516 10.164 1 97.38 349 TYR B N 1
ATOM 5603 C CA . TYR B 1 349 ? 12.562 25.562 10.555 1 97.38 349 TYR B CA 1
ATOM 5604 C C . TYR B 1 349 ? 13.266 26.672 11.312 1 97.38 349 TYR B C 1
ATOM 5606 O O . TYR B 1 349 ? 12.938 27.859 11.133 1 97.38 349 TYR B O 1
ATOM 5614 N N . ARG B 1 350 ? 14.195 26.281 12.148 1 97.69 350 ARG B N 1
ATOM 5615 C CA . ARG B 1 350 ? 14.953 27.297 12.883 1 97.69 350 ARG B CA 1
ATOM 5616 C C . ARG B 1 350 ? 15.633 28.266 11.93 1 97.69 350 ARG B C 1
ATOM 5618 O O . ARG B 1 350 ? 15.555 29.484 12.117 1 97.69 350 ARG B O 1
ATOM 5625 N N . GLU B 1 351 ? 16.234 27.734 10.953 1 97.25 351 GLU B N 1
ATOM 5626 C CA . GLU B 1 351 ? 16.922 28.578 9.961 1 97.25 351 GLU B CA 1
ATOM 5627 C C . GLU B 1 351 ? 15.93 29.453 9.195 1 97.25 351 GLU B C 1
ATOM 5629 O O . GLU B 1 351 ? 16.172 30.641 8.984 1 97.25 351 GLU B O 1
ATOM 5634 N N . LEU B 1 352 ? 14.836 28.859 8.797 1 97.12 352 LEU B N 1
ATOM 5635 C CA . LEU B 1 352 ? 13.797 29.562 8.055 1 97.12 352 LEU B CA 1
ATOM 5636 C C . LEU B 1 352 ? 13.219 30.703 8.883 1 97.12 352 LEU B C 1
ATOM 5638 O O . LEU B 1 352 ? 13.016 31.812 8.375 1 97.12 352 LEU B O 1
ATOM 5642 N N . LEU B 1 353 ? 12.969 30.453 10.133 1 98.06 353 LEU B N 1
ATOM 5643 C CA . LEU B 1 353 ? 12.398 31.438 11.055 1 98.06 353 LEU B CA 1
ATOM 5644 C C . LEU B 1 353 ? 13.383 32.562 11.328 1 98.06 353 LEU B C 1
ATOM 5646 O O . LEU B 1 353 ? 13 33.75 11.328 1 98.06 353 LEU B O 1
ATOM 5650 N N . GLU B 1 354 ? 14.633 32.219 11.484 1 97.44 354 GLU B N 1
ATOM 5651 C CA . GLU B 1 354 ? 15.664 33.219 11.758 1 97.44 354 GLU B CA 1
ATOM 5652 C C . GLU B 1 354 ? 15.812 34.188 10.594 1 97.44 354 GLU B C 1
ATOM 5654 O O . GLU B 1 354 ? 15.93 35.406 10.797 1 97.44 354 GLU B O 1
ATOM 5659 N N . ARG B 1 355 ? 15.766 33.656 9.453 1 96.25 355 ARG B N 1
ATOM 5660 C CA . ARG B 1 355 ? 15.883 34.5 8.258 1 96.25 355 ARG B CA 1
ATOM 5661 C C . ARG B 1 355 ? 14.711 35.469 8.141 1 96.25 355 ARG B C 1
ATOM 5663 O O . ARG B 1 355 ? 14.844 36.531 7.547 1 96.25 355 ARG B O 1
ATOM 5670 N N . ALA B 1 356 ? 13.617 35.094 8.734 1 96.56 356 ALA B N 1
ATOM 5671 C CA . ALA B 1 356 ? 12.406 35.906 8.617 1 96.56 356 ALA B CA 1
ATOM 5672 C C . ALA B 1 356 ? 12.234 36.812 9.828 1 96.56 356 ALA B C 1
ATOM 5674 O O . ALA B 1 356 ? 11.25 37.562 9.922 1 96.56 356 ALA B O 1
ATOM 5675 N N . GLY B 1 357 ? 13.148 36.75 10.742 1 97.19 357 GLY B N 1
ATOM 5676 C CA . GLY B 1 357 ? 13.094 37.656 11.883 1 97.19 357 GLY B CA 1
ATOM 5677 C C . GLY B 1 357 ? 12.375 37.062 13.078 1 97.19 357 GLY B C 1
ATOM 5678 O O . GLY B 1 357 ? 11.789 37.781 13.891 1 97.19 357 GLY B O 1
ATOM 5679 N N . PHE B 1 358 ? 12.367 35.75 13.188 1 98.44 358 PHE B N 1
ATOM 5680 C CA . PHE B 1 358 ? 11.797 35.062 14.328 1 98.44 358 PHE B CA 1
ATOM 5681 C C . PHE B 1 358 ? 12.859 34.219 15.047 1 98.44 358 PHE B C 1
ATOM 5683 O O . PHE B 1 358 ? 13.805 33.75 14.422 1 98.44 358 PHE B O 1
ATOM 5690 N N . GLN B 1 359 ? 12.719 34.125 16.297 1 98.38 359 GLN B N 1
ATOM 5691 C CA . GLN B 1 359 ? 13.531 33.188 17.078 1 98.38 359 GLN B CA 1
ATOM 5692 C C . GLN B 1 359 ? 12.703 31.984 17.547 1 98.38 359 GLN B C 1
ATOM 5694 O O . GLN B 1 359 ? 11.688 32.156 18.219 1 98.38 359 GLN B O 1
ATOM 5699 N N . LEU B 1 360 ? 13.109 30.844 17.141 1 98.44 360 LEU B N 1
ATOM 5700 C CA . LEU B 1 360 ? 12.453 29.625 17.609 1 98.44 360 LEU B CA 1
ATOM 5701 C C . LEU B 1 360 ? 12.711 29.391 19.094 1 98.44 360 LEU B C 1
ATOM 5703 O O . LEU B 1 360 ? 13.859 29.266 19.516 1 98.44 360 LEU B O 1
ATOM 5707 N N . LYS B 1 361 ? 11.703 29.328 19.844 1 97.94 361 LYS B N 1
ATOM 5708 C CA . LYS B 1 361 ? 11.836 29.172 21.281 1 97.94 361 LYS B CA 1
ATOM 5709 C C . LYS B 1 361 ? 11.773 27.703 21.688 1 97.94 361 LYS B C 1
ATOM 5711 O O . LYS B 1 361 ? 12.57 27.234 22.516 1 97.94 361 LYS B O 1
ATOM 5716 N N . ARG B 1 362 ? 10.852 26.984 21.109 1 96.75 362 ARG B N 1
ATOM 5717 C CA . ARG B 1 362 ? 10.734 25.562 21.406 1 96.75 362 ARG B CA 1
ATOM 5718 C C . ARG B 1 362 ? 9.859 24.859 20.375 1 96.75 362 ARG B C 1
ATOM 5720 O O . ARG B 1 362 ? 9.117 25.516 19.641 1 96.75 362 ARG B O 1
ATOM 5727 N N . VAL B 1 363 ? 9.984 23.594 20.344 1 96.62 363 VAL B N 1
ATOM 5728 C CA . VAL B 1 363 ? 9.148 22.688 19.562 1 96.62 363 VAL B CA 1
ATOM 5729 C C . VAL B 1 363 ? 8.32 21.812 20.5 1 96.62 363 VAL B C 1
ATOM 5731 O O . VAL B 1 363 ? 8.867 21.031 21.297 1 96.62 363 VAL B O 1
ATOM 5734 N N . VAL B 1 364 ? 7.027 21.969 20.438 1 95.38 364 VAL B N 1
ATOM 5735 C CA . VAL B 1 364 ? 6.117 21.203 21.281 1 95.38 364 VAL B CA 1
ATOM 5736 C C . VAL B 1 364 ? 5.543 20.031 20.5 1 95.38 364 VAL B C 1
ATOM 5738 O O . VAL B 1 364 ? 4.723 20.219 19.594 1 95.38 364 VAL B O 1
ATOM 5741 N N . GLU B 1 365 ? 5.941 18.844 20.891 1 90.81 365 GLU B N 1
ATOM 5742 C CA . GLU B 1 365 ? 5.422 17.656 20.234 1 90.81 365 GLU B CA 1
ATOM 5743 C C . GLU B 1 365 ? 4.008 17.328 20.703 1 90.81 365 GLU B C 1
ATOM 5745 O O . GLU B 1 365 ? 3.637 17.656 21.844 1 90.81 365 GLU B O 1
ATOM 5750 N N . THR B 1 366 ? 3.23 16.797 19.812 1 88.44 366 THR B N 1
ATOM 5751 C CA . THR B 1 366 ? 1.907 16.297 20.156 1 88.44 366 THR B CA 1
ATOM 5752 C C . THR B 1 366 ? 1.838 14.781 19.953 1 88.44 366 THR B C 1
ATOM 5754 O O . THR B 1 366 ? 2.822 14.164 19.547 1 88.44 366 THR B O 1
ATOM 5757 N N . VAL B 1 367 ? 0.673 14.227 20.281 1 80.38 367 VAL B N 1
ATOM 5758 C CA . VAL B 1 367 ? 0.504 12.789 20.078 1 80.38 367 VAL B CA 1
ATOM 5759 C C . VAL B 1 367 ? 0.208 12.516 18.609 1 80.38 367 VAL B C 1
ATOM 5761 O O . VAL B 1 367 ? 0.244 11.359 18.172 1 80.38 367 VAL B O 1
ATOM 5764 N N . SER B 1 368 ? -0.052 13.57 17.844 1 81.81 368 SER B N 1
ATOM 5765 C CA . SER B 1 368 ? -0.202 13.438 16.406 1 81.81 368 SER B CA 1
ATOM 5766 C C . SER B 1 368 ? 1.118 13.703 15.68 1 81.81 368 SER B C 1
ATOM 5768 O O . SER B 1 368 ? 2.162 13.844 16.328 1 81.81 368 SER B O 1
ATOM 5770 N N . ALA B 1 369 ? 1.074 13.695 14.406 1 81.62 369 ALA B N 1
ATOM 5771 C CA . ALA B 1 369 ? 2.275 13.945 13.609 1 81.62 369 ALA B CA 1
ATOM 5772 C C . ALA B 1 369 ? 2.66 15.422 13.648 1 81.62 369 ALA B C 1
ATOM 5774 O O . ALA B 1 369 ? 3.777 15.789 13.281 1 81.62 369 ALA B O 1
ATOM 5775 N N . PHE B 1 370 ? 1.801 16.234 14.172 1 89.44 370 PHE B N 1
ATOM 5776 C CA . PHE B 1 370 ? 2.033 17.672 14.164 1 89.44 370 PHE B CA 1
ATOM 5777 C C . PHE B 1 370 ? 2.773 18.109 15.422 1 89.44 370 PHE B C 1
ATOM 5779 O O . PHE B 1 370 ? 2.621 17.484 16.484 1 89.44 370 PHE B O 1
ATOM 5786 N N . SER B 1 371 ? 3.561 19.094 15.273 1 93.94 371 SER B N 1
ATOM 5787 C CA . SER B 1 371 ? 4.203 19.828 16.359 1 93.94 371 SER B CA 1
ATOM 5788 C C . SER B 1 371 ? 3.918 21.312 16.281 1 93.94 371 SER B C 1
ATOM 5790 O O . SER B 1 371 ? 3.521 21.828 15.227 1 93.94 371 SER B O 1
ATOM 5792 N N . VAL B 1 372 ? 4 21.938 17.406 1 97.06 372 VAL B N 1
ATOM 5793 C CA . VAL B 1 372 ? 3.914 23.391 17.469 1 97.06 372 VAL B CA 1
ATOM 5794 C C . VAL B 1 372 ? 5.312 23.984 17.594 1 97.06 372 VAL B C 1
ATOM 5796 O O . VAL B 1 372 ? 6 23.75 18.594 1 97.06 372 VAL B O 1
ATOM 5799 N N . LEU B 1 373 ? 5.746 24.656 16.578 1 98.31 373 LEU B N 1
ATOM 5800 C CA . LEU B 1 373 ? 6.953 25.469 16.688 1 98.31 373 LEU B CA 1
ATOM 5801 C C . LEU B 1 373 ? 6.625 26.859 17.203 1 98.31 373 LEU B C 1
ATOM 5803 O O . LEU B 1 373 ? 6.016 27.672 16.5 1 98.31 373 LEU B O 1
ATOM 5807 N N . GLU B 1 374 ? 6.977 27.125 18.406 1 98.5 374 GLU B N 1
ATOM 5808 C CA . GLU B 1 374 ? 6.75 28.422 19.031 1 98.5 374 GLU B CA 1
ATOM 5809 C C . GLU B 1 374 ? 7.93 29.359 18.797 1 98.5 374 GLU B C 1
ATOM 5811 O O . GLU B 1 374 ? 9.055 29.062 19.203 1 98.5 374 GLU B O 1
ATOM 5816 N N . ALA B 1 375 ? 7.605 30.406 18.141 1 98.56 375 ALA B N 1
ATOM 5817 C CA . ALA B 1 375 ? 8.641 31.391 17.828 1 98.56 375 ALA B CA 1
ATOM 5818 C C . ALA B 1 375 ? 8.234 32.781 18.297 1 98.56 375 ALA B C 1
ATOM 5820 O O . ALA B 1 375 ? 7.055 33.031 18.562 1 98.56 375 ALA B O 1
ATOM 5821 N N . GLU B 1 376 ? 9.195 33.625 18.438 1 98.44 376 GLU B N 1
ATOM 5822 C CA . GLU B 1 376 ? 8.984 35 18.828 1 98.44 376 GLU B CA 1
ATOM 5823 C C . GLU B 1 376 ? 9.586 35.969 17.812 1 98.44 376 GLU B C 1
ATOM 5825 O O . GLU B 1 376 ? 10.695 35.75 17.312 1 98.44 376 GLU B O 1
ATOM 5830 N N . ALA B 1 377 ? 8.812 37 17.516 1 97.69 377 ALA B N 1
ATOM 5831 C CA . ALA B 1 377 ? 9.312 38 16.594 1 97.69 377 ALA B CA 1
ATOM 5832 C C . ALA B 1 377 ? 10.422 38.844 17.25 1 97.69 377 ALA B C 1
ATOM 5834 O O . ALA B 1 377 ? 10.25 39.375 18.344 1 97.69 377 ALA B O 1
ATOM 5835 N N . ILE B 1 378 ? 11.5 38.938 16.531 1 95.12 378 ILE B N 1
ATOM 5836 C CA . ILE B 1 378 ? 12.625 39.719 17.078 1 95.12 378 ILE B CA 1
ATOM 5837 C C . ILE B 1 378 ? 12.891 40.938 16.203 1 95.12 378 ILE B C 1
ATOM 5839 O O . ILE B 1 378 ? 12.578 40.938 15.008 1 95.12 378 ILE B O 1
#

pLDDT: mean 88.06, std 12.31, range [45.56, 98.69]

Secondary structure (DSSP, 8-state):
-HHHHHHHHHHHHHHHHH-SS--HHHHHHHHHHHHHHHHHHHTTS-HHHHHHHHHHHHHHHHHHHHHHHHTHHHHTTTS-B-HHHHHHHHT--HHHHHHHHHHHHHTTSEEE-TTS-EEE-GGGGGGSTTSSS--HHHHHHHTSHHHHHHHTTHHHHHHHTS-HHHHHH-S-HHHHHHT-HHHHHHHHHHHHHHHHHHHHHHHHH---TT-SEEEEET-TTSHHHHHHHHH-TT-EEEEEE-HHHHTTHHHHHHHTT-GGGEEEEE--TTTSPPPS--SEEEEES-GGGS-HHHHHHHHHHHHHHH-TT-EEEEEEEEE-SS-S--HHHHHHHHHHHHHS---EEHHHHHHHHHHTTEEEEEEEE-SSSEEEEEEEE-/-HHHHHHHHHHHHHHHHH-SS--HHHHHHHHHHHHHHHHHHHTTS-HHHHHHHHHHHHHHHHHHHHHHHHTHHHHTTTS-B-HHHHHHHHT--HHHHHHHHHHHHHTTSEEE-TTS-EEE-GGGGGGSTTSSS--HHHHHHHTSHHHHHHHTTHHHHHHHTS-HHHHHH-S-HHHHHHT-HHHHHHHHHHHHHHHHHHHHHHHHH---TT-SEEEEET-TTSHHHHHHHHH-TT-EEEEEE-HHHHTTHHHHHHHTT-GGGEEEEE--TTTSPPPS--SEEEEES-GGGS-HHHHHHHHHHHHHHH-TT-EEEEEEEEE-SS-S--HHHHHHHHHHHHHS---EEHHHHHHHHHHTTEEEEEEEE-SSSEEEEEEEE-